Protein AF-A0A316P0V2-F1 (afdb_monomer_lite)

pLDDT: mean 83.01, std 21.62, range [21.92, 98.56]

Foldseek 3Di:
DDDDDPPDDPDDDPDDDDDDDDDDDDDDDDDDDDDDDDDDDDDDPLDQPLAADAQDDDAPPALVRVVVLLQVLQALSNQGGPDCPVVVVRLVRNCNSLCNLPPDDLVSLQVNLVVLCVVQVPPQLLVLLVLQLVLVVVQLVVLQVVLDPQKDWAWWFAQLLDCSNVSLDDFLEAGQQTATEIEHPDPDDFVSSQVSSLSSSNGRRRNRRYQCNDPRRPHHYGYPVRLLLLLVLLQVLVVVVPDDPVRLVCLLVLLQAPDQLQSNQVVLLVSLVRRDCPRAALVRLLVVLSNLCCVVLGDISDHDPVCNVVVVVSLVPGSSNSRRGNPSSNNSVNCVVVVVDDRWQLSVVSVVCRVCLVVDDSVVSSLLVSLSSNVSNPNRDDPVNVSNRDTPDDPCVSNVVVVVSSND

Radius of gyration: 24.15 Å; chains: 1; bounding box: 78×59×73 Å

Secondary structure (DSSP, 8-state):
--------SS--------------------------------S------S-PPPPPP----SHHHHHHHHHHTTSHHHH--S-TTT-THHHHHHHHHHGGGSS--HHHHHHHHHHHHHHH-TT-HHHHHHHHHHHHHHHHHHHHHHH-TTEEEEEEEE-TTSTTTTT-PPTT---TT-EEEEEE-SSS-HHHHHHHHHHHHHHHS-TTTS---STTTSPEEEEHHHHHHHHHHHHHHHHHS---HHHHHHHHHHHHH--SHHHHTHHHHHHHTT--TTTS-HHHHHHHHHHHHHHHHSEEEEE-HHHHHHHHHHHHT-HHHHH--SS-HHHHHHHHHTTSSPPPHHHHHHHHHHHHGGGS-HHHHHHHHHHHHHHTTT----TTTGGGT--SS-HHHHHHHHHHHHH-

Sequence (408 aa):
MKITSINNLYNNQIYSNKNQNPNKKYISNDKKDT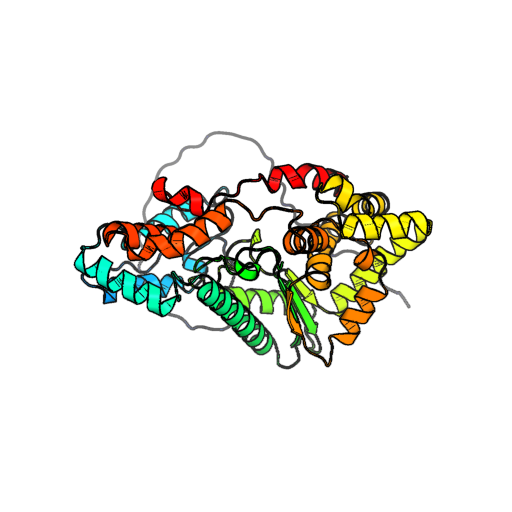FTKSQTITANKFTFTGITRRLPYKIIWSTDDLISQWKNLKYAPYYEALDDKKFYQNKLIRKENFSFLDNVTEKIKREFVEYFKKETSFPNLKKVSENIENEFVKQVKNSAEMVSPNVNIVSAGYDPTCSVGLKKAFPGSDLDKAYVVLQNNSCMNSFEVINKFKSNLWFNTDQRILSLNNEDTFPEVLTMDGITYTLKKLDKVFKTMLFSQDSKDYFKYLRMNELDPVKGGLFNTLLAKKLPFEDISKEYAKNFAYFIESVRDGKNLIKNTQYYWQLESAIANSPFAQYSNVTQMGAHDKLLSTGRKKIKTKLQRRTELLNEFDKFHVDEKYDLIKEIIKSVSKDNDNPKFNKYFQNDDDIKERYDRLNRLLLQ

Structure (mmCIF, N/CA/C/O backbone):
data_AF-A0A316P0V2-F1
#
_entry.id   AF-A0A316P0V2-F1
#
loop_
_atom_site.group_PDB
_atom_site.id
_atom_site.type_symbol
_atom_site.label_atom_id
_atom_site.label_alt_id
_atom_site.label_comp_id
_atom_site.label_asym_id
_atom_site.label_entity_id
_atom_site.label_seq_id
_atom_site.pdbx_PDB_ins_code
_atom_site.Cartn_x
_atom_site.Cartn_y
_atom_site.Cartn_z
_atom_site.occupancy
_atom_site.B_iso_or_equiv
_atom_site.auth_seq_id
_atom_site.auth_comp_id
_atom_site.auth_asym_id
_atom_site.auth_atom_id
_atom_site.pdbx_PDB_model_num
ATOM 1 N N . MET A 1 1 ? 51.519 4.091 -14.404 1.00 28.97 1 MET A N 1
ATOM 2 C CA . MET A 1 1 ? 50.370 4.477 -13.555 1.00 28.97 1 MET A CA 1
ATOM 3 C C . MET A 1 1 ? 49.306 3.404 -13.692 1.00 28.97 1 MET A C 1
ATOM 5 O O . MET A 1 1 ? 48.827 3.189 -14.796 1.00 28.97 1 MET A O 1
ATOM 9 N N . LYS A 1 2 ? 49.049 2.644 -12.622 1.00 21.92 2 LYS A N 1
ATOM 10 C CA . LYS A 1 2 ? 48.131 1.496 -12.624 1.00 21.92 2 LYS A CA 1
ATOM 11 C C . LYS A 1 2 ? 46.717 1.969 -12.284 1.00 21.92 2 LYS A C 1
ATOM 13 O O . LYS A 1 2 ? 46.517 2.593 -11.250 1.00 21.92 2 LYS A O 1
ATOM 18 N N . ILE A 1 3 ? 45.774 1.659 -13.170 1.00 24.28 3 ILE A N 1
ATOM 19 C CA . ILE A 1 3 ? 44.331 1.806 -12.974 1.00 24.28 3 ILE A CA 1
ATOM 20 C C . ILE A 1 3 ? 43.853 0.532 -12.276 1.00 24.28 3 ILE A C 1
ATOM 22 O O . ILE A 1 3 ? 43.979 -0.557 -12.835 1.00 24.28 3 ILE A O 1
ATOM 26 N N . THR A 1 4 ? 43.344 0.659 -11.052 1.00 25.64 4 THR A N 1
ATOM 27 C CA . THR A 1 4 ? 42.771 -0.458 -10.293 1.00 25.64 4 THR A CA 1
ATOM 28 C C . THR A 1 4 ? 41.258 -0.450 -10.481 1.00 25.64 4 THR A C 1
ATOM 30 O O . THR A 1 4 ? 40.570 0.484 -10.077 1.00 25.64 4 THR A O 1
ATOM 33 N N . SER A 1 5 ? 40.752 -1.491 -11.135 1.00 26.06 5 SER A N 1
ATOM 34 C CA . SER A 1 5 ? 39.338 -1.776 -11.365 1.00 26.06 5 SER A CA 1
ATOM 35 C C . SER A 1 5 ? 38.609 -2.122 -10.061 1.00 26.06 5 SER A C 1
ATOM 37 O O . SER A 1 5 ? 38.989 -3.071 -9.376 1.00 26.06 5 SER A O 1
ATOM 39 N N . ILE A 1 6 ? 37.531 -1.399 -9.751 1.00 27.92 6 ILE A N 1
ATOM 40 C CA . ILE A 1 6 ? 36.576 -1.737 -8.686 1.00 27.92 6 ILE A CA 1
ATOM 41 C C . ILE A 1 6 ? 35.508 -2.653 -9.295 1.00 27.92 6 ILE A C 1
ATOM 43 O O . ILE A 1 6 ? 34.490 -2.186 -9.786 1.00 27.92 6 ILE A O 1
ATOM 47 N N . ASN A 1 7 ? 35.769 -3.957 -9.285 1.00 27.81 7 ASN A N 1
ATOM 48 C CA . ASN A 1 7 ? 34.788 -5.016 -9.521 1.00 27.81 7 ASN A CA 1
ATOM 49 C C . ASN A 1 7 ? 35.066 -6.093 -8.470 1.00 27.81 7 ASN A C 1
ATOM 51 O O . ASN A 1 7 ? 36.077 -6.773 -8.602 1.00 27.81 7 ASN A O 1
ATOM 55 N N . ASN A 1 8 ? 34.247 -6.160 -7.406 1.00 27.72 8 ASN A N 1
ATOM 56 C CA . ASN A 1 8 ? 34.002 -7.331 -6.531 1.00 27.72 8 ASN A CA 1
ATOM 57 C C . ASN A 1 8 ? 33.353 -6.924 -5.190 1.00 27.72 8 ASN A C 1
ATOM 59 O O . ASN A 1 8 ? 33.967 -7.071 -4.139 1.00 27.72 8 ASN A O 1
ATOM 63 N N . LEU A 1 9 ? 32.106 -6.432 -5.193 1.00 26.11 9 LEU A N 1
ATOM 64 C CA . LEU A 1 9 ? 31.325 -6.290 -3.943 1.00 26.11 9 LEU A CA 1
ATOM 65 C C . LEU A 1 9 ? 29.853 -6.736 -4.035 1.00 26.11 9 LEU A C 1
ATOM 67 O O . LEU A 1 9 ? 29.104 -6.573 -3.079 1.00 26.11 9 LEU A O 1
ATOM 71 N N . TYR A 1 10 ? 29.446 -7.384 -5.126 1.00 25.98 10 TYR A N 1
ATOM 72 C CA . TYR A 1 10 ? 28.132 -8.025 -5.241 1.00 25.98 10 TYR A CA 1
ATOM 73 C C . TYR A 1 10 ? 28.310 -9.502 -5.575 1.00 25.98 10 TYR A C 1
ATOM 75 O O . TYR A 1 10 ? 28.104 -9.902 -6.710 1.00 25.98 10 TYR A O 1
ATOM 83 N N . ASN A 1 11 ? 28.796 -10.283 -4.611 1.00 26.83 11 ASN A N 1
ATOM 84 C CA . ASN A 1 11 ? 28.600 -11.733 -4.514 1.00 26.83 11 ASN A CA 1
ATOM 85 C C . ASN A 1 11 ? 29.317 -12.225 -3.256 1.00 26.83 11 ASN A C 1
ATOM 87 O O . ASN A 1 11 ? 30.541 -12.292 -3.247 1.00 26.83 11 ASN A O 1
ATOM 91 N N . ASN A 1 12 ? 28.543 -12.502 -2.202 1.00 24.92 12 ASN A N 1
ATOM 92 C CA . ASN A 1 12 ? 28.767 -13.518 -1.161 1.00 24.92 12 ASN A CA 1
ATOM 93 C C . ASN A 1 12 ? 28.127 -13.075 0.156 1.00 24.92 12 ASN A C 1
ATOM 95 O O . ASN A 1 12 ? 28.716 -12.297 0.895 1.00 24.92 12 ASN A O 1
ATOM 99 N N . GLN A 1 13 ? 26.948 -13.622 0.458 1.00 23.83 13 GLN A N 1
ATOM 100 C CA . GLN A 1 13 ? 26.609 -14.154 1.786 1.00 23.83 13 GLN A CA 1
ATOM 101 C C . GLN A 1 13 ? 25.288 -14.940 1.697 1.00 23.83 13 GLN A C 1
ATOM 103 O O . GLN A 1 13 ? 24.261 -14.577 2.260 1.00 23.83 13 GLN A O 1
ATOM 108 N N . ILE A 1 14 ? 25.327 -16.058 0.966 1.00 24.61 14 ILE A N 1
ATOM 109 C CA . ILE A 1 14 ? 24.432 -17.191 1.217 1.00 24.61 14 ILE A CA 1
ATOM 110 C C . ILE A 1 14 ? 25.248 -18.139 2.091 1.00 24.61 14 ILE A C 1
ATOM 112 O O . ILE A 1 14 ? 26.160 -18.803 1.601 1.00 24.61 14 ILE A O 1
ATOM 116 N N . TYR A 1 15 ? 24.967 -18.184 3.393 1.00 24.31 15 TYR A N 1
ATOM 117 C CA . TYR A 1 15 ? 25.513 -19.244 4.233 1.00 24.31 15 TYR A CA 1
ATOM 118 C C . TYR A 1 15 ? 24.795 -20.553 3.901 1.00 24.31 15 TYR A C 1
ATOM 120 O O . TYR A 1 15 ? 23.676 -20.809 4.342 1.00 24.31 15 TYR A O 1
ATOM 128 N N . SER A 1 16 ? 25.470 -21.393 3.119 1.00 22.72 16 SER A N 1
ATOM 129 C CA . SER A 1 16 ? 25.258 -22.832 3.115 1.00 22.72 16 SER A CA 1
ATOM 130 C C . SER A 1 16 ? 25.732 -23.407 4.449 1.00 22.72 16 SER A C 1
ATOM 132 O O . SER A 1 16 ? 26.894 -23.232 4.807 1.00 22.72 16 SER A O 1
ATOM 134 N N . ASN A 1 17 ? 24.883 -24.158 5.143 1.00 24.44 17 ASN A N 1
ATOM 135 C CA . ASN A 1 17 ? 25.353 -25.177 6.076 1.00 24.44 17 ASN A CA 1
ATOM 136 C C . ASN A 1 17 ? 24.562 -26.461 5.831 1.00 24.44 17 ASN A C 1
ATOM 138 O O . ASN A 1 17 ? 23.458 -26.653 6.333 1.00 24.44 17 ASN A O 1
ATOM 142 N N . LYS A 1 18 ? 25.149 -27.339 5.016 1.00 24.17 18 LYS A N 1
ATOM 143 C CA . LYS A 1 18 ? 24.919 -28.778 5.090 1.00 24.17 18 LYS A CA 1
ATOM 144 C C . LYS A 1 18 ? 26.114 -29.362 5.834 1.00 24.17 18 LYS A C 1
ATOM 146 O O . LYS A 1 18 ? 27.220 -29.299 5.314 1.00 24.17 18 LYS A O 1
ATOM 151 N N . ASN A 1 19 ? 25.875 -29.948 7.003 1.00 26.17 19 ASN A N 1
ATOM 152 C CA . ASN A 1 19 ? 26.519 -31.200 7.380 1.00 26.17 19 ASN A CA 1
ATOM 153 C C . ASN A 1 19 ? 25.650 -31.984 8.379 1.00 26.17 19 ASN A C 1
ATOM 155 O O . ASN A 1 19 ? 25.193 -31.472 9.395 1.00 26.17 19 ASN A O 1
ATOM 159 N N . GLN A 1 20 ? 25.408 -33.228 7.967 1.00 25.98 20 GLN A N 1
ATOM 160 C CA . GLN A 1 20 ? 25.059 -34.463 8.682 1.00 25.98 20 GLN A CA 1
ATOM 161 C C . GLN A 1 20 ? 25.665 -34.537 10.108 1.00 25.98 20 GLN A C 1
ATOM 163 O O . GLN A 1 20 ? 26.744 -34.000 10.310 1.00 25.98 20 GLN A O 1
ATOM 168 N N . ASN A 1 21 ? 25.172 -35.233 11.141 1.00 24.84 21 ASN A N 1
ATOM 169 C CA . ASN A 1 21 ? 24.021 -36.096 11.458 1.00 24.84 21 ASN A CA 1
ATOM 170 C C . ASN A 1 21 ? 24.125 -36.376 13.009 1.00 24.84 21 ASN A C 1
ATOM 172 O O . ASN A 1 21 ? 24.776 -35.595 13.699 1.00 24.84 21 ASN A O 1
ATOM 176 N N . PRO A 1 22 ? 23.543 -37.436 13.604 1.00 35.66 22 PRO A N 1
ATOM 177 C CA . PRO A 1 22 ? 22.461 -37.430 14.593 1.00 35.66 22 PRO A CA 1
ATOM 178 C C . PRO A 1 22 ? 22.887 -37.625 16.074 1.00 35.66 22 PRO A C 1
ATOM 180 O O . PRO A 1 22 ? 24.005 -38.021 16.381 1.00 35.66 22 PRO A O 1
ATOM 183 N N . ASN A 1 23 ? 21.923 -37.457 16.989 1.00 26.62 23 ASN A N 1
ATOM 184 C CA . ASN A 1 23 ? 21.932 -37.884 18.401 1.00 26.62 23 ASN A CA 1
ATOM 185 C C . ASN A 1 23 ? 22.996 -37.293 19.348 1.00 26.62 23 ASN A C 1
ATOM 187 O O . ASN A 1 23 ? 24.103 -37.811 19.465 1.00 26.62 23 ASN A O 1
ATOM 191 N N . LYS A 1 24 ? 22.565 -36.361 20.211 1.00 27.77 24 LYS A N 1
ATOM 192 C CA . LYS A 1 24 ? 22.952 -36.345 21.636 1.00 27.77 24 LYS A CA 1
ATOM 193 C C . LYS A 1 24 ? 21.954 -35.533 22.473 1.00 27.77 24 LYS A C 1
ATOM 195 O O . LYS A 1 24 ? 21.872 -34.316 22.363 1.00 27.77 24 LYS A O 1
ATOM 200 N N . LYS A 1 25 ? 21.197 -36.245 23.317 1.00 28.56 25 LYS A N 1
ATOM 201 C CA . LYS A 1 25 ? 20.543 -35.719 24.525 1.00 28.56 25 LYS A CA 1
ATOM 202 C C . LYS A 1 25 ? 21.621 -35.172 25.462 1.00 28.56 25 LYS A C 1
ATOM 204 O O . LYS A 1 25 ? 22.561 -35.915 25.697 1.00 28.56 25 LYS A O 1
ATOM 209 N N . TYR A 1 26 ? 21.423 -34.001 26.065 1.00 25.50 26 TYR A N 1
ATOM 210 C CA . TYR A 1 26 ? 21.816 -33.733 27.455 1.00 25.50 26 TYR A CA 1
ATOM 211 C C . TYR A 1 26 ? 20.902 -32.662 28.065 1.00 25.50 26 TYR A C 1
ATOM 213 O O . TYR A 1 26 ? 20.532 -31.687 27.417 1.00 25.50 26 TYR A O 1
ATOM 221 N N . ILE A 1 27 ? 20.501 -32.933 29.303 1.00 25.33 27 ILE A N 1
ATOM 222 C CA . ILE A 1 27 ? 19.579 -32.189 30.161 1.00 25.33 27 ILE A CA 1
ATOM 223 C C . ILE A 1 27 ? 20.386 -31.267 31.101 1.00 25.33 27 ILE A C 1
ATOM 225 O O . ILE A 1 27 ? 21.480 -31.641 31.509 1.00 25.33 27 ILE A O 1
ATOM 229 N N . SER A 1 28 ? 19.767 -30.118 31.421 1.00 25.89 28 SER A N 1
ATOM 230 C CA . SER A 1 28 ? 19.879 -29.211 32.590 1.00 25.89 28 SER A CA 1
ATOM 231 C C . SER A 1 28 ? 21.207 -28.527 32.973 1.00 25.89 28 SER A C 1
ATOM 233 O O . SER A 1 28 ? 22.231 -29.159 33.201 1.00 25.89 28 SER A O 1
ATOM 235 N N . ASN A 1 29 ? 21.142 -27.208 33.219 1.00 25.47 29 ASN A N 1
ATOM 236 C CA . ASN A 1 29 ? 21.063 -26.671 34.589 1.00 25.47 29 ASN A CA 1
ATOM 237 C C . ASN A 1 29 ? 20.857 -25.145 34.624 1.00 25.47 29 ASN A C 1
ATOM 239 O O . ASN A 1 29 ? 21.468 -24.391 33.869 1.00 25.47 29 ASN A O 1
ATOM 243 N N . ASP A 1 30 ? 20.001 -24.734 35.558 1.00 28.08 30 ASP A N 1
ATOM 244 C CA . ASP A 1 30 ? 19.712 -23.369 35.989 1.00 28.08 30 ASP A CA 1
ATOM 245 C C . ASP A 1 30 ? 20.955 -22.572 36.396 1.00 28.08 30 ASP A C 1
ATOM 247 O O . ASP A 1 30 ? 21.765 -23.067 37.179 1.00 28.08 30 ASP A O 1
ATOM 251 N N . LYS A 1 31 ? 20.994 -21.283 36.026 1.00 23.45 31 LYS A N 1
ATOM 252 C CA . LYS A 1 31 ? 21.380 -20.197 36.944 1.00 23.45 31 LYS A CA 1
ATOM 253 C C . LYS A 1 31 ? 20.585 -18.922 36.644 1.00 23.45 31 LYS A C 1
ATOM 255 O O . LYS A 1 31 ? 20.641 -18.372 35.548 1.00 23.45 31 LYS A O 1
ATOM 260 N N . LYS A 1 32 ? 19.848 -18.473 37.665 1.00 29.05 32 LYS A N 1
ATOM 261 C CA . LYS A 1 32 ? 19.336 -17.108 37.831 1.00 29.05 32 LYS A CA 1
ATOM 262 C C . LYS A 1 32 ? 20.510 -16.129 37.813 1.00 29.05 32 LYS A C 1
ATOM 264 O O . LYS A 1 32 ? 21.456 -16.373 38.547 1.00 29.05 32 LYS A O 1
ATOM 269 N N . ASP A 1 33 ? 20.372 -15.003 37.114 1.00 23.06 33 ASP A N 1
ATOM 270 C CA . ASP A 1 33 ? 20.963 -13.739 37.563 1.00 23.06 33 ASP A CA 1
ATOM 271 C C . ASP A 1 33 ? 20.170 -12.509 37.076 1.00 23.06 33 ASP A C 1
ATOM 273 O O . ASP A 1 33 ? 20.107 -12.170 35.899 1.00 23.06 33 ASP A O 1
ATOM 277 N N . THR A 1 34 ? 19.459 -11.952 38.058 1.00 24.20 34 THR A N 1
ATOM 278 C CA . THR A 1 34 ? 19.232 -10.541 38.415 1.00 24.20 34 THR A CA 1
ATOM 279 C C . THR A 1 34 ? 19.226 -9.424 37.349 1.00 24.20 34 THR A C 1
ATOM 281 O O . THR A 1 34 ? 20.202 -9.108 36.678 1.00 24.20 34 THR A O 1
ATOM 284 N N . PHE A 1 35 ? 18.102 -8.694 37.324 1.00 28.09 35 PHE A N 1
ATOM 285 C CA . PHE A 1 35 ? 17.982 -7.325 36.814 1.00 28.09 35 PHE A CA 1
ATOM 286 C C . PHE A 1 35 ? 18.974 -6.384 37.516 1.00 28.09 35 PHE A C 1
ATOM 288 O O . PHE A 1 35 ? 18.984 -6.334 38.743 1.00 28.09 35 PHE A O 1
ATOM 295 N N . THR A 1 36 ? 19.681 -5.526 36.769 1.00 22.80 36 THR A N 1
ATOM 296 C CA . THR A 1 36 ? 19.787 -4.088 37.094 1.00 22.80 36 THR A CA 1
ATOM 297 C C . THR A 1 36 ? 20.451 -3.243 35.998 1.00 22.80 36 THR A C 1
ATOM 299 O O . THR A 1 36 ? 21.431 -3.635 35.378 1.00 22.80 36 THR A O 1
ATOM 302 N N . LYS A 1 37 ? 19.930 -2.009 35.903 1.00 23.98 37 LYS A N 1
ATOM 303 C CA . LYS A 1 37 ? 20.510 -0.755 35.382 1.00 23.98 37 LYS A CA 1
ATOM 304 C C . LYS A 1 37 ? 20.438 -0.458 33.877 1.00 23.98 37 LYS A C 1
ATOM 306 O O . LYS A 1 37 ? 21.297 -0.797 33.074 1.00 23.98 37 LYS A O 1
ATOM 311 N N . SER A 1 38 ? 19.406 0.341 33.585 1.00 35.88 38 SER A N 1
ATOM 312 C CA . SER A 1 38 ? 19.386 1.470 32.648 1.00 35.88 38 SER A CA 1
ATOM 313 C C . SER A 1 38 ? 20.781 2.006 32.297 1.00 35.88 38 SER A C 1
ATOM 315 O O . SER A 1 38 ? 21.478 2.543 33.159 1.00 35.88 38 SER A O 1
ATOM 317 N N . GLN A 1 39 ? 21.141 1.905 31.018 1.00 25.91 39 GLN A N 1
ATOM 318 C CA . GLN A 1 39 ? 22.155 2.739 30.384 1.00 25.91 39 GLN A CA 1
ATOM 319 C C . GLN A 1 39 ? 21.625 3.213 29.029 1.00 25.91 39 GLN A C 1
ATOM 321 O O . GLN A 1 39 ? 21.491 2.450 28.075 1.00 25.91 39 GLN A O 1
ATOM 326 N N . THR A 1 40 ? 21.271 4.494 29.038 1.00 24.64 40 THR A N 1
ATOM 327 C CA . THR A 1 40 ? 21.562 5.493 28.010 1.00 24.64 40 THR A CA 1
ATOM 328 C C . THR A 1 40 ? 21.199 5.144 26.566 1.00 24.64 40 THR A C 1
ATOM 330 O O . THR A 1 40 ? 21.875 4.415 25.845 1.00 24.64 40 THR A O 1
ATOM 333 N N . ILE A 1 41 ? 20.113 5.784 26.144 1.00 36.28 41 ILE A N 1
ATOM 334 C CA . ILE A 1 41 ? 19.714 6.037 24.767 1.00 36.28 41 ILE A CA 1
ATOM 335 C C . ILE A 1 41 ? 20.854 6.797 24.072 1.00 36.28 41 ILE A C 1
ATOM 337 O O . ILE A 1 41 ? 21.037 7.990 24.292 1.00 36.28 41 ILE A O 1
ATOM 341 N N . THR A 1 42 ? 21.616 6.111 23.224 1.00 27.88 42 THR A N 1
ATOM 342 C CA . THR A 1 42 ? 22.542 6.733 22.267 1.00 27.88 42 THR A CA 1
ATOM 343 C C . THR A 1 42 ? 22.423 6.024 20.918 1.00 27.88 42 THR A C 1
ATOM 345 O O . THR A 1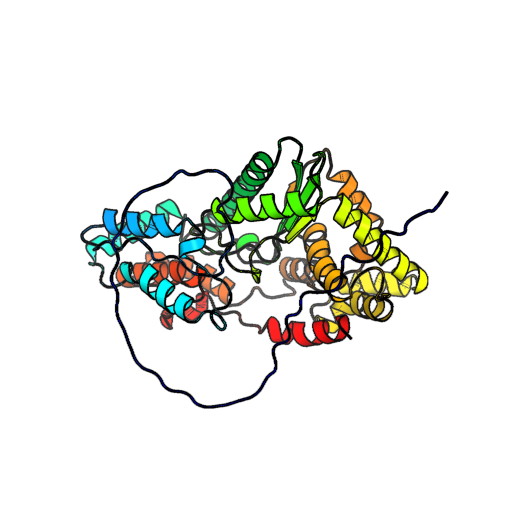 42 ? 22.951 4.937 20.712 1.00 27.88 42 THR A O 1
ATOM 348 N N . ALA A 1 43 ? 21.636 6.640 20.032 1.00 35.03 43 ALA A N 1
ATOM 349 C CA . ALA A 1 43 ? 21.778 6.757 18.573 1.00 35.03 43 ALA A CA 1
ATOM 350 C C . ALA A 1 43 ? 22.179 5.558 17.668 1.00 35.03 43 ALA A C 1
ATOM 352 O O . ALA A 1 43 ? 22.338 5.781 16.478 1.00 35.03 43 ALA A O 1
ATOM 353 N N . ASN A 1 44 ? 22.273 4.305 18.136 1.00 33.81 44 ASN A N 1
ATOM 354 C CA . ASN A 1 44 ? 22.683 3.151 17.304 1.00 33.81 44 ASN A CA 1
ATOM 355 C C . ASN A 1 44 ? 21.891 1.841 17.555 1.00 33.81 44 ASN A C 1
ATOM 357 O O . ASN A 1 44 ? 22.382 0.754 17.264 1.00 33.81 44 ASN A O 1
ATOM 361 N N . LYS A 1 45 ? 20.666 1.885 18.105 1.00 39.66 45 LYS A N 1
ATOM 362 C CA . LYS A 1 45 ? 19.945 0.675 18.579 1.00 39.66 45 LYS A CA 1
ATOM 363 C C . LYS A 1 45 ? 18.533 0.481 18.021 1.00 39.66 45 LYS A C 1
ATOM 365 O O . LYS A 1 45 ? 17.599 0.135 18.740 1.00 39.66 45 LYS A O 1
ATOM 370 N N . PHE A 1 46 ? 18.389 0.637 16.716 1.00 46.16 46 PHE A N 1
ATOM 371 C CA . PHE A 1 46 ? 17.173 0.249 16.010 1.00 46.16 46 PHE A CA 1
ATOM 372 C C . PHE A 1 46 ? 17.492 -0.784 14.929 1.00 46.16 46 PHE A C 1
ATOM 374 O O . PHE A 1 46 ? 17.297 -0.567 13.740 1.00 46.16 46 PHE A O 1
ATOM 381 N N . THR A 1 47 ? 18.022 -1.930 15.352 1.00 46.31 47 THR A N 1
ATOM 382 C CA . THR A 1 47 ? 18.134 -3.114 14.501 1.00 46.31 47 THR A CA 1
ATOM 383 C C . THR A 1 47 ? 16.779 -3.806 14.442 1.00 46.31 47 THR A C 1
ATOM 385 O O . THR A 1 47 ? 16.221 -4.208 15.464 1.00 46.31 47 THR A O 1
ATOM 388 N N . PHE A 1 48 ? 16.233 -3.940 13.239 1.00 51.81 48 PHE A N 1
ATOM 389 C CA . PHE A 1 48 ? 15.124 -4.841 12.966 1.00 51.81 48 PHE A CA 1
ATOM 390 C C . PHE A 1 48 ? 15.551 -6.271 13.323 1.00 51.81 48 PHE A C 1
ATOM 392 O O . PHE A 1 48 ? 16.416 -6.849 12.671 1.00 51.81 48 PHE A O 1
ATOM 399 N N . THR A 1 49 ? 15.010 -6.820 14.411 1.00 55.84 49 THR A N 1
ATOM 400 C CA . THR A 1 49 ? 15.403 -8.148 14.913 1.00 55.84 49 THR A CA 1
ATOM 401 C C . THR A 1 49 ? 14.556 -9.276 14.337 1.00 55.84 49 THR A C 1
ATOM 403 O O . THR A 1 49 ? 14.904 -10.437 14.521 1.00 55.84 49 THR A O 1
ATOM 406 N N . GLY A 1 50 ? 13.428 -8.957 13.692 1.00 59.97 50 GLY A N 1
ATOM 407 C CA . GLY A 1 50 ? 12.439 -9.956 13.288 1.00 59.97 50 GLY A CA 1
ATOM 408 C C . GLY A 1 50 ? 11.824 -10.721 14.469 1.00 59.97 50 GLY A C 1
ATOM 409 O O . GLY A 1 50 ? 11.335 -11.828 14.269 1.00 59.97 50 GLY A O 1
ATOM 410 N N . ILE A 1 51 ? 11.856 -10.159 15.689 1.00 70.06 51 ILE A N 1
ATOM 411 C CA . ILE A 1 51 ? 11.280 -10.751 16.912 1.00 70.06 51 ILE A CA 1
ATOM 412 C C . ILE A 1 51 ? 10.252 -9.790 17.516 1.00 70.06 51 ILE A C 1
ATOM 414 O O . ILE A 1 51 ? 10.583 -8.632 17.790 1.00 70.06 51 ILE A O 1
ATOM 418 N N . THR A 1 52 ? 9.033 -10.279 17.772 1.00 78.75 52 THR A N 1
ATOM 419 C CA . THR A 1 52 ? 7.954 -9.468 18.359 1.00 78.75 52 THR A CA 1
ATOM 420 C C . THR A 1 52 ? 8.279 -9.183 19.818 1.00 78.75 52 THR A C 1
ATOM 422 O O . THR A 1 52 ? 8.735 -10.058 20.558 1.00 78.75 52 THR A O 1
ATOM 425 N N . ARG A 1 53 ? 8.026 -7.954 20.265 1.00 85.44 53 ARG A N 1
ATOM 426 C CA . ARG A 1 53 ? 8.156 -7.574 21.672 1.00 85.44 53 ARG A CA 1
ATOM 427 C C . ARG A 1 53 ? 6.840 -7.818 22.397 1.00 85.44 53 ARG A C 1
ATOM 429 O O . ARG A 1 53 ? 5.771 -7.507 21.878 1.00 85.44 53 ARG A O 1
ATOM 436 N N . ARG A 1 54 ? 6.926 -8.331 23.623 1.00 88.38 54 ARG A N 1
ATOM 437 C CA . ARG A 1 54 ? 5.767 -8.417 24.515 1.00 88.38 54 ARG A CA 1
ATOM 438 C C . ARG A 1 54 ? 5.347 -7.024 24.961 1.00 88.38 54 ARG A C 1
ATOM 440 O O . ARG A 1 54 ? 6.198 -6.202 25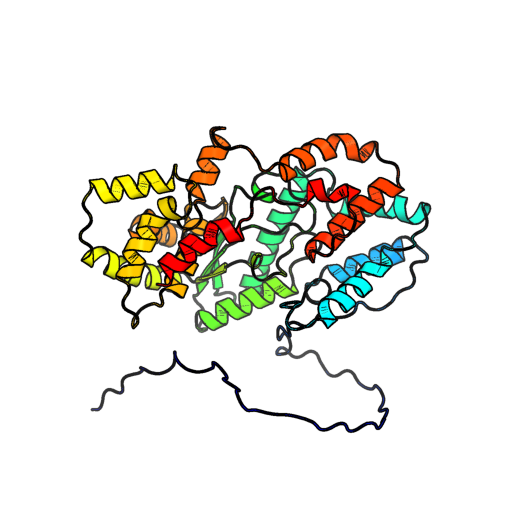.313 1.00 88.38 54 ARG A O 1
ATOM 447 N N . LEU A 1 55 ? 4.045 -6.779 24.959 1.00 88.62 55 LEU A N 1
ATOM 448 C CA . LEU A 1 55 ? 3.467 -5.627 25.625 1.00 88.62 55 LEU A CA 1
ATOM 449 C C . LEU A 1 55 ? 3.712 -5.724 27.138 1.00 88.62 55 LEU A C 1
ATOM 451 O O . LEU A 1 55 ? 3.700 -6.825 27.696 1.00 88.62 55 LEU A O 1
ATOM 455 N N . PRO A 1 56 ? 3.913 -4.591 27.830 1.00 85.88 56 PRO A N 1
ATOM 456 C CA . PRO A 1 56 ? 3.868 -4.573 29.283 1.00 85.88 56 PRO A CA 1
ATOM 457 C C . PRO A 1 56 ? 2.508 -5.093 29.755 1.00 85.88 56 PRO A C 1
ATOM 459 O O . PRO A 1 56 ? 1.473 -4.549 29.368 1.00 85.88 56 PRO A O 1
ATOM 462 N N . TYR A 1 57 ? 2.502 -6.140 30.580 1.00 80.12 57 TYR A N 1
ATOM 463 C CA . TYR A 1 57 ? 1.264 -6.712 31.102 1.00 80.12 57 TYR A CA 1
ATOM 464 C C . TYR A 1 57 ? 0.488 -5.683 31.935 1.00 80.12 57 TYR A C 1
ATOM 466 O O . TYR A 1 57 ? 1.063 -4.989 32.776 1.00 80.12 57 TYR A O 1
ATOM 474 N N . LYS A 1 58 ? -0.830 -5.613 31.728 1.00 83.56 58 LYS A N 1
ATOM 475 C CA . LYS A 1 58 ? -1.755 -4.826 32.549 1.00 83.56 58 LYS A CA 1
ATOM 476 C C . LYS A 1 58 ? -3.087 -5.553 32.626 1.00 83.56 58 LYS A C 1
ATOM 478 O O . LYS A 1 58 ? -3.625 -5.960 31.600 1.00 83.56 58 LYS A O 1
ATOM 483 N N . ILE A 1 59 ? -3.614 -5.683 33.836 1.00 85.69 59 ILE A N 1
ATOM 484 C CA . ILE A 1 59 ? -4.971 -6.186 34.048 1.00 85.69 59 ILE A CA 1
ATOM 485 C C . ILE A 1 59 ? -5.960 -5.092 33.634 1.00 85.69 59 ILE A C 1
ATOM 487 O O . ILE A 1 59 ? -5.752 -3.922 33.957 1.00 85.69 59 ILE A O 1
ATOM 491 N N . ILE A 1 60 ? -7.021 -5.466 32.918 1.00 92.19 60 ILE A N 1
ATOM 492 C CA . ILE A 1 60 ? -8.039 -4.531 32.433 1.00 92.19 60 ILE A CA 1
ATOM 493 C C . ILE A 1 60 ? -9.178 -4.440 33.452 1.00 92.19 60 ILE A C 1
ATOM 495 O O . ILE A 1 60 ? -10.066 -5.288 33.471 1.00 92.19 60 ILE A O 1
ATOM 499 N N . TRP A 1 61 ? -9.155 -3.406 34.296 1.00 91.19 61 TRP A N 1
ATOM 500 C CA . TRP A 1 61 ? -10.234 -3.122 35.255 1.00 91.19 61 TRP A CA 1
ATOM 501 C C . TRP A 1 61 ? -11.153 -1.988 34.796 1.00 91.19 61 TRP A C 1
ATOM 503 O O . TRP A 1 61 ? -12.277 -1.857 35.278 1.00 91.19 61 TRP A O 1
ATOM 513 N N . SER A 1 62 ? -10.678 -1.169 33.860 1.00 94.69 62 SER A N 1
ATOM 514 C CA . SER A 1 62 ? -11.360 0.023 33.369 1.00 94.69 62 SER A CA 1
ATOM 515 C C . SER A 1 62 ? -11.169 0.214 31.864 1.00 94.69 62 SER A C 1
ATOM 517 O O . SER A 1 62 ? -10.295 -0.389 31.234 1.00 94.69 62 SER A O 1
ATOM 519 N N . THR A 1 63 ? -11.965 1.108 31.282 1.00 95.38 63 THR A N 1
ATOM 520 C CA . THR A 1 63 ? -11.801 1.539 29.888 1.00 95.38 63 THR A CA 1
ATOM 521 C C . THR A 1 63 ? -10.460 2.229 29.659 1.00 95.38 63 THR A C 1
ATOM 523 O O . THR A 1 63 ? -9.825 1.987 28.635 1.00 95.38 63 THR A O 1
ATOM 526 N N . ASP A 1 64 ? -9.966 3.007 30.622 1.00 95.44 64 ASP A N 1
ATOM 527 C CA . ASP A 1 64 ? -8.655 3.653 30.518 1.00 95.44 64 ASP A CA 1
ATOM 528 C C . ASP A 1 64 ? -7.510 2.634 30.468 1.00 95.44 64 ASP A C 1
ATOM 530 O O . ASP A 1 64 ? -6.527 2.838 29.750 1.00 95.44 64 ASP A O 1
ATOM 534 N N . ASP A 1 65 ? -7.641 1.499 31.162 1.00 94.69 65 ASP A N 1
ATOM 535 C CA . ASP A 1 65 ? -6.675 0.402 31.065 1.00 94.69 65 ASP A CA 1
ATOM 536 C C . ASP A 1 65 ? -6.648 -0.210 29.670 1.00 94.69 65 ASP A C 1
ATOM 538 O O . ASP A 1 65 ? -5.566 -0.394 29.103 1.00 94.69 65 ASP A O 1
ATOM 542 N N . LEU A 1 66 ? -7.830 -0.464 29.105 1.00 95.12 66 LEU A N 1
ATOM 543 C CA . LEU A 1 66 ? -7.992 -1.017 27.764 1.00 95.12 66 LEU A CA 1
ATOM 544 C C . LEU A 1 66 ? -7.428 -0.068 26.696 1.00 95.12 66 LEU A C 1
ATOM 546 O O . LEU A 1 66 ? -6.656 -0.483 25.829 1.00 95.12 66 LEU A O 1
ATOM 550 N N . ILE A 1 67 ? -7.750 1.225 26.795 1.00 95.19 67 ILE A N 1
ATOM 551 C CA . ILE A 1 67 ? -7.228 2.278 25.914 1.00 95.19 67 ILE A CA 1
ATOM 552 C C . ILE A 1 67 ? -5.707 2.381 26.038 1.00 95.19 67 ILE A C 1
ATOM 554 O O . ILE A 1 67 ? -5.004 2.465 25.031 1.00 95.19 67 ILE A O 1
ATOM 558 N N . SER A 1 68 ? -5.188 2.379 27.266 1.00 92.44 68 SER A N 1
ATOM 559 C CA . SER A 1 68 ? -3.753 2.450 27.536 1.00 92.44 68 SER A CA 1
ATOM 560 C C . SER A 1 68 ? -3.006 1.265 26.927 1.00 92.44 68 SER A C 1
ATOM 562 O O . SER A 1 68 ? -1.935 1.474 26.359 1.00 92.44 68 SER A O 1
ATOM 564 N N . GLN A 1 69 ? -3.564 0.054 27.004 1.00 92.00 69 GLN A N 1
ATOM 565 C CA . GLN A 1 69 ? -2.980 -1.121 26.360 1.00 92.00 69 GLN A CA 1
ATOM 566 C C . GLN A 1 69 ? -3.015 -1.018 24.838 1.00 92.00 69 GLN A C 1
ATOM 568 O O . GLN A 1 69 ? -1.984 -1.186 24.187 1.00 92.00 69 GLN A O 1
ATOM 573 N N . TRP A 1 70 ? -4.155 -0.633 24.263 1.00 93.25 70 TRP A N 1
ATOM 574 C CA . TRP A 1 70 ? -4.272 -0.464 22.816 1.00 93.25 70 TRP A CA 1
ATOM 575 C C . TRP A 1 70 ? -3.328 0.616 22.261 1.00 93.25 70 TRP A C 1
ATOM 577 O O . TRP A 1 70 ? -2.773 0.449 21.179 1.00 93.25 70 TRP A O 1
ATOM 587 N N . LYS A 1 71 ? -3.063 1.700 23.002 1.00 92.19 71 LYS A N 1
ATOM 588 C CA . LYS A 1 71 ? -2.108 2.749 22.594 1.00 92.19 71 LYS A CA 1
ATOM 589 C C . LYS A 1 71 ? -0.674 2.246 22.428 1.00 92.19 71 LYS A C 1
ATOM 591 O O . LYS A 1 71 ? 0.041 2.774 21.579 1.00 92.19 71 LYS A O 1
ATOM 596 N N . ASN A 1 72 ? -0.252 1.223 23.173 1.00 89.38 72 ASN A N 1
ATOM 597 C CA . ASN A 1 72 ? 1.085 0.646 23.001 1.00 89.38 72 ASN A CA 1
ATOM 598 C C . ASN A 1 72 ? 1.265 0.021 21.614 1.00 89.38 72 ASN A C 1
ATOM 600 O O . ASN A 1 72 ? 2.360 0.067 21.058 1.00 89.38 72 ASN A O 1
ATOM 604 N N . LEU A 1 73 ? 0.181 -0.489 21.021 1.00 88.94 73 LEU A N 1
ATOM 605 C CA . LEU A 1 73 ? 0.198 -1.064 19.680 1.00 88.94 73 LEU A CA 1
ATOM 606 C C . LEU A 1 73 ? 0.489 -0.025 18.588 1.00 88.94 73 LEU A C 1
ATOM 608 O O . LEU A 1 73 ? 0.722 -0.399 17.454 1.00 88.94 73 LEU A O 1
ATOM 612 N N . LYS A 1 74 ? 0.579 1.276 18.892 1.00 88.94 74 LYS A N 1
ATOM 613 C CA . LYS A 1 74 ? 1.063 2.281 17.933 1.00 88.94 74 LYS A CA 1
ATOM 614 C C . LYS A 1 74 ? 2.378 1.878 17.243 1.00 88.94 74 LYS A C 1
ATOM 616 O O . LYS A 1 74 ? 2.580 2.227 16.085 1.00 88.94 74 LYS A O 1
ATOM 621 N N . TYR A 1 75 ? 3.266 1.171 17.941 1.00 83.00 75 TYR A N 1
ATOM 622 C CA . TYR A 1 75 ? 4.606 0.862 17.449 1.00 83.00 75 TYR A CA 1
ATOM 623 C C . TYR A 1 75 ? 4.699 -0.533 16.818 1.00 83.00 75 TYR A C 1
ATOM 625 O O . TYR A 1 75 ? 4.304 -1.534 17.420 1.00 83.00 75 TYR A O 1
ATOM 633 N N . ALA A 1 76 ? 5.341 -0.608 15.650 1.00 80.19 76 ALA A N 1
ATOM 634 C CA . ALA A 1 76 ? 5.534 -1.840 14.883 1.00 80.19 76 ALA A CA 1
ATOM 635 C C . ALA A 1 76 ? 6.139 -3.034 15.655 1.00 80.19 76 ALA A C 1
ATOM 637 O O . ALA A 1 76 ? 5.660 -4.150 15.451 1.00 80.19 76 ALA A O 1
ATOM 638 N N . PRO A 1 77 ? 7.090 -2.861 16.604 1.00 78.88 77 PRO A N 1
ATOM 639 C CA . PRO A 1 77 ? 7.645 -3.985 17.365 1.00 78.88 77 PRO A CA 1
ATOM 640 C C . PRO A 1 77 ? 6.631 -4.802 18.181 1.00 78.88 77 PRO A C 1
ATOM 642 O O . PRO A 1 77 ? 6.965 -5.913 18.594 1.00 78.88 77 PRO A O 1
ATOM 645 N N . TYR A 1 78 ? 5.438 -4.264 18.459 1.00 81.69 78 TYR A N 1
ATOM 646 C CA . TYR A 1 78 ? 4.382 -4.969 19.194 1.00 81.69 78 TYR A CA 1
ATOM 647 C C . TYR A 1 78 ? 3.368 -5.672 18.282 1.00 81.69 78 TYR A C 1
ATOM 649 O O . TYR A 1 78 ? 2.695 -6.593 18.745 1.00 81.69 78 TYR A O 1
ATOM 657 N N . TYR A 1 79 ? 3.283 -5.264 17.009 1.00 74.75 79 TYR A N 1
ATOM 658 C CA . TYR A 1 79 ? 2.404 -5.868 16.005 1.00 74.75 79 TYR A CA 1
ATOM 659 C C . TYR A 1 79 ? 3.081 -6.973 15.205 1.00 74.75 79 TYR A C 1
ATOM 661 O O . TYR A 1 79 ? 2.434 -7.974 14.920 1.00 74.75 79 TYR A O 1
ATOM 669 N N . GLU A 1 80 ? 4.344 -6.817 14.804 1.00 65.81 80 GLU A N 1
ATOM 670 C CA . GLU A 1 80 ? 4.953 -7.769 13.875 1.00 65.81 80 GLU A CA 1
ATOM 671 C C . GLU A 1 80 ? 6.442 -7.980 14.059 1.00 65.81 80 GLU A C 1
ATOM 673 O O . GLU A 1 80 ? 7.189 -7.200 14.652 1.00 65.81 80 GLU A O 1
ATOM 678 N N . ALA A 1 81 ? 6.821 -9.136 13.544 1.00 54.41 81 ALA A N 1
ATOM 679 C CA . ALA A 1 81 ? 8.133 -9.688 13.449 1.00 54.41 81 ALA A CA 1
ATOM 680 C C . ALA A 1 81 ? 8.162 -10.580 12.206 1.00 54.41 81 ALA A C 1
ATOM 682 O O . ALA A 1 81 ? 7.155 -11.204 11.879 1.00 54.41 81 ALA A O 1
ATOM 683 N N . LEU A 1 82 ? 9.297 -10.603 11.510 1.00 52.03 82 LEU A N 1
ATOM 684 C CA . LEU A 1 82 ? 9.481 -11.408 10.306 1.00 52.03 82 LEU A CA 1
ATOM 685 C C . LEU A 1 82 ? 9.017 -12.853 10.489 1.00 52.03 82 LEU A C 1
ATOM 687 O O . LEU A 1 82 ? 9.271 -13.460 11.530 1.00 52.03 82 LEU A O 1
ATOM 691 N N . ASP A 1 83 ? 8.457 -13.390 9.406 1.00 54.03 83 ASP A N 1
ATOM 692 C CA . ASP A 1 83 ? 8.375 -14.813 9.082 1.00 54.03 83 ASP A CA 1
ATOM 693 C C . ASP A 1 83 ? 8.069 -15.733 10.279 1.00 54.03 83 ASP A C 1
ATOM 695 O O . ASP A 1 83 ? 8.958 -16.366 10.859 1.00 54.03 83 ASP A O 1
ATOM 699 N N . ASP A 1 84 ? 6.780 -15.867 10.608 1.00 55.47 84 ASP A N 1
ATOM 700 C CA . ASP A 1 84 ? 6.277 -16.816 11.614 1.00 55.47 84 ASP A CA 1
ATOM 701 C C . ASP A 1 84 ? 6.786 -18.250 11.413 1.00 55.47 84 ASP A C 1
ATOM 703 O O . ASP A 1 84 ? 6.843 -19.021 12.373 1.00 55.47 84 ASP A O 1
ATOM 707 N N . LYS A 1 85 ? 7.167 -18.632 10.184 1.00 61.94 85 LYS A N 1
ATOM 708 C CA . LYS A 1 85 ? 7.713 -19.967 9.912 1.00 61.94 85 LYS A CA 1
ATOM 709 C C . LYS A 1 85 ? 9.126 -20.118 10.457 1.00 61.94 85 LYS A C 1
ATOM 711 O O . LYS A 1 85 ? 9.497 -21.210 10.879 1.00 61.94 85 LYS A O 1
ATOM 716 N N . LYS A 1 86 ? 9.907 -19.038 10.462 1.00 65.25 86 LYS A N 1
ATOM 717 C CA . LYS A 1 86 ? 11.267 -19.006 11.008 1.00 65.25 86 LYS A CA 1
ATOM 718 C C . LYS A 1 86 ? 11.275 -18.733 12.510 1.00 65.25 86 LYS A C 1
ATOM 720 O O . LYS A 1 86 ? 12.112 -19.280 13.225 1.00 65.25 86 LYS A O 1
ATOM 725 N N . PHE A 1 87 ? 10.335 -17.927 12.996 1.00 69.12 87 PHE A N 1
ATOM 726 C CA . PHE A 1 87 ? 10.262 -17.497 14.391 1.00 69.12 87 PHE A CA 1
ATOM 727 C C . PHE A 1 87 ? 8.880 -17.781 14.986 1.00 69.12 87 PHE A C 1
ATOM 729 O O . PHE A 1 87 ? 8.113 -16.872 15.293 1.00 69.12 87 PHE A O 1
ATOM 736 N N . TYR A 1 88 ? 8.582 -19.062 15.214 1.00 73.06 88 TYR A N 1
ATOM 737 C CA . TYR A 1 88 ? 7.272 -19.538 15.691 1.00 73.06 88 TYR A CA 1
ATOM 738 C C . TYR A 1 88 ? 6.764 -18.835 16.967 1.00 73.06 88 TYR A C 1
ATOM 740 O O . TYR A 1 88 ? 5.564 -18.664 17.177 1.00 73.06 88 TYR A O 1
ATOM 748 N N . GLN A 1 89 ? 7.686 -18.376 17.817 1.00 77.94 89 GLN A N 1
ATOM 749 C CA . GLN A 1 89 ? 7.390 -17.604 19.026 1.00 77.94 89 GLN A CA 1
ATOM 750 C C . GLN A 1 89 ? 6.691 -16.260 18.761 1.00 77.94 89 GLN A C 1
ATOM 752 O O . GLN A 1 89 ? 5.991 -15.769 19.642 1.00 77.94 89 GLN A O 1
ATOM 757 N N . ASN A 1 90 ? 6.845 -15.673 17.570 1.00 79.62 90 ASN A N 1
ATOM 758 C CA . ASN A 1 90 ? 6.240 -14.389 17.221 1.00 79.62 90 ASN A CA 1
ATOM 759 C C . ASN A 1 90 ? 4.714 -14.474 17.269 1.00 79.62 90 ASN A C 1
ATOM 761 O O . ASN A 1 90 ? 4.081 -13.648 17.923 1.00 79.62 90 ASN A O 1
ATOM 765 N N . LYS A 1 91 ? 4.128 -15.526 16.688 1.00 80.31 91 LYS A N 1
ATOM 766 C CA . LYS A 1 91 ? 2.678 -15.749 16.729 1.00 80.31 91 LYS A CA 1
ATOM 767 C C . LYS A 1 91 ? 2.144 -15.890 18.155 1.00 80.31 91 LYS A C 1
ATOM 769 O O . LYS A 1 91 ? 1.102 -15.328 18.484 1.00 80.31 91 LYS A O 1
ATOM 774 N N . LEU A 1 92 ? 2.869 -16.603 19.020 1.00 84.06 92 LEU A N 1
ATOM 775 C CA . LEU A 1 92 ? 2.497 -16.743 20.432 1.00 84.06 92 LEU A CA 1
ATOM 776 C C . LEU A 1 92 ? 2.540 -15.391 21.156 1.00 84.06 92 LEU A C 1
ATOM 778 O O . LEU A 1 92 ? 1.565 -15.016 21.799 1.00 84.06 92 LEU A O 1
ATOM 782 N N . ILE A 1 93 ? 3.624 -14.628 20.984 1.00 86.75 93 ILE A N 1
ATOM 783 C CA . ILE A 1 93 ? 3.783 -13.295 21.583 1.00 86.75 93 ILE A CA 1
ATOM 784 C C . ILE A 1 93 ? 2.702 -12.329 21.092 1.00 86.75 93 ILE A C 1
ATOM 786 O O . ILE A 1 93 ? 2.159 -11.571 21.887 1.00 86.75 93 ILE A O 1
ATOM 790 N N . ARG A 1 94 ? 2.353 -12.345 19.802 1.00 84.31 94 ARG A N 1
ATOM 791 C CA . ARG A 1 94 ? 1.272 -11.503 19.270 1.00 84.31 94 ARG A CA 1
ATOM 792 C C . ARG A 1 94 ? -0.082 -11.879 19.849 1.00 84.31 94 ARG A C 1
ATOM 794 O O . ARG A 1 94 ? -0.830 -11.002 20.270 1.00 84.31 94 ARG A O 1
ATOM 801 N N . LYS A 1 95 ? -0.383 -13.176 19.940 1.00 85.50 95 LYS A N 1
ATOM 802 C CA . LYS A 1 95 ? -1.614 -13.645 20.582 1.00 85.50 95 LYS A CA 1
ATOM 803 C C . LYS A 1 95 ? -1.686 -13.195 22.045 1.00 85.50 95 LYS A C 1
ATOM 805 O O . LYS A 1 95 ? -2.731 -12.709 22.469 1.00 85.50 95 LYS A O 1
ATOM 810 N N . GLU A 1 96 ? -0.578 -13.280 22.785 1.00 88.12 96 GLU A N 1
ATOM 811 C CA . GLU A 1 96 ? -0.452 -12.708 24.134 1.00 88.12 96 GLU A CA 1
ATOM 812 C C . GLU A 1 96 ? -0.693 -11.187 24.116 1.00 88.12 96 GLU A C 1
ATOM 814 O O . GLU A 1 96 ? -1.504 -10.687 24.895 1.00 88.12 96 GLU A O 1
ATOM 819 N N . ASN A 1 97 ? -0.074 -10.454 23.185 1.00 89.88 97 ASN A N 1
ATOM 820 C CA . ASN A 1 97 ? -0.233 -9.005 23.041 1.00 89.88 97 ASN A CA 1
ATOM 821 C C . ASN A 1 97 ? -1.672 -8.582 22.732 1.00 89.88 97 ASN A C 1
ATOM 823 O O . ASN A 1 97 ? -2.041 -7.476 23.093 1.00 89.88 97 ASN A O 1
ATOM 827 N N . PHE A 1 98 ? -2.493 -9.411 22.087 1.00 90.19 98 PHE A N 1
ATOM 828 C CA . PHE A 1 98 ? -3.901 -9.087 21.826 1.00 90.19 98 PHE A CA 1
ATOM 829 C C . PHE A 1 98 ? -4.868 -9.633 22.879 1.00 90.19 98 PHE A C 1
ATOM 831 O O . PHE A 1 98 ? -6.052 -9.299 22.839 1.00 90.19 98 PHE A O 1
ATOM 838 N N . SER A 1 99 ? -4.389 -10.443 23.826 1.00 89.88 99 SER A N 1
ATOM 839 C CA . SER A 1 99 ? -5.241 -11.098 24.827 1.00 89.88 99 SER A CA 1
ATOM 840 C C . SER A 1 99 ? -5.936 -10.125 25.782 1.00 89.88 99 SER A C 1
ATOM 842 O O . SER A 1 99 ? -6.968 -10.457 26.351 1.00 89.88 99 SER A O 1
ATOM 844 N N . PHE A 1 100 ? -5.446 -8.886 25.916 1.00 91.44 100 PHE A N 1
ATOM 845 C CA . PHE A 1 100 ? -6.121 -7.847 26.706 1.00 91.44 100 PHE A CA 1
ATOM 846 C C . PHE A 1 100 ? -7.480 -7.417 26.114 1.00 91.44 100 PHE A C 1
ATOM 848 O O . PHE A 1 100 ? -8.261 -6.750 26.789 1.00 91.44 100 PHE A O 1
ATOM 855 N N . LEU A 1 101 ? -7.758 -7.781 24.855 1.00 92.81 101 LEU A N 1
ATOM 856 C CA . LEU A 1 101 ? -9.064 -7.621 24.204 1.00 92.81 101 LEU A CA 1
ATOM 857 C C . LEU A 1 101 ? -10.033 -8.770 24.551 1.00 92.81 101 LEU A C 1
ATOM 859 O O . LEU A 1 101 ? -11.185 -8.778 24.111 1.00 92.81 101 LEU A O 1
ATOM 863 N N . ASP A 1 102 ? -9.567 -9.785 25.278 1.00 89.19 102 ASP A N 1
ATOM 864 C CA . ASP A 1 102 ? -10.374 -10.902 25.753 1.00 89.19 102 ASP A CA 1
ATOM 865 C C . ASP A 1 102 ? -10.888 -10.604 27.178 1.00 89.19 102 ASP A C 1
ATOM 867 O O . ASP A 1 102 ? -10.217 -9.952 27.973 1.00 89.19 102 ASP A O 1
ATOM 871 N N . ASN A 1 103 ? -12.086 -11.094 27.521 1.00 80.75 103 ASN A N 1
ATOM 872 C CA . ASN A 1 103 ? -12.673 -11.019 28.874 1.00 80.75 103 ASN A CA 1
ATOM 873 C C . ASN A 1 103 ? -12.915 -9.603 29.433 1.00 80.75 103 ASN A C 1
ATOM 875 O O . ASN A 1 103 ? -12.708 -9.328 30.613 1.00 80.75 103 ASN A O 1
ATOM 879 N N . VAL A 1 104 ? -13.418 -8.713 28.582 1.00 92.25 104 VAL A N 1
ATOM 880 C CA . VAL A 1 104 ? -13.808 -7.345 28.943 1.00 92.25 104 VAL A CA 1
ATOM 881 C C . VAL A 1 104 ? -15.296 -7.287 29.325 1.00 92.25 104 VAL A C 1
ATOM 883 O O . VAL A 1 104 ? -16.125 -7.936 28.687 1.00 92.25 104 VAL A O 1
ATOM 886 N N . THR A 1 105 ? -15.660 -6.507 30.349 1.00 93.12 105 THR A N 1
ATOM 887 C CA . THR A 1 105 ? -17.069 -6.329 30.762 1.00 93.12 105 THR A CA 1
ATOM 888 C C . THR A 1 105 ? -17.868 -5.532 29.729 1.00 93.12 105 THR A C 1
ATOM 890 O O . THR A 1 105 ? -17.310 -4.714 28.997 1.00 93.12 105 THR A O 1
ATOM 893 N N . GLU A 1 106 ? -19.192 -5.709 29.682 1.00 93.81 106 GLU A N 1
ATOM 894 C CA . GLU A 1 106 ? -20.048 -5.011 28.707 1.00 93.81 106 GLU A CA 1
ATOM 895 C C . GLU A 1 106 ? -19.916 -3.477 28.785 1.00 93.81 106 GLU A C 1
ATOM 897 O O . GLU A 1 106 ? -19.853 -2.799 27.756 1.00 93.81 106 GLU A O 1
ATOM 902 N N . LYS A 1 107 ? -19.795 -2.924 30.002 1.00 94.88 107 LYS A N 1
ATOM 903 C CA . LYS A 1 107 ? -19.565 -1.487 30.215 1.00 94.88 107 LYS A CA 1
ATOM 904 C C . LYS A 1 107 ? -18.290 -1.015 29.510 1.00 94.88 107 LYS A C 1
ATOM 906 O O . LYS A 1 107 ? -18.339 -0.058 28.740 1.00 94.88 107 LYS A O 1
ATOM 911 N N . ILE A 1 108 ? -17.173 -1.711 29.728 1.00 96.75 108 ILE A N 1
ATOM 912 C CA . ILE A 1 108 ? -15.884 -1.357 29.121 1.00 96.75 108 ILE A CA 1
ATOM 913 C C . ILE A 1 108 ? -15.941 -1.527 27.595 1.00 96.75 108 ILE A C 1
ATOM 915 O O . ILE A 1 108 ? -15.434 -0.674 26.867 1.00 96.75 108 ILE A O 1
ATOM 919 N N . LYS A 1 109 ? -16.609 -2.576 27.085 1.00 97.38 109 LYS A N 1
ATOM 920 C CA . LYS A 1 109 ? -16.814 -2.763 25.637 1.00 97.38 109 LYS A CA 1
ATOM 921 C C . LYS A 1 109 ? -17.505 -1.553 25.013 1.00 97.38 109 LYS A C 1
ATOM 923 O O . LYS A 1 109 ? -17.035 -1.038 24.002 1.00 97.38 109 LYS A O 1
ATOM 928 N N . ARG A 1 110 ? -18.596 -1.081 25.625 1.00 96.81 110 ARG A N 1
ATOM 929 C CA . ARG A 1 110 ? -19.385 0.060 25.135 1.00 96.81 110 ARG A CA 1
ATOM 930 C C . ARG A 1 110 ? -18.554 1.335 25.037 1.00 96.81 110 ARG A C 1
ATOM 932 O O . ARG A 1 110 ? -18.556 1.994 24.002 1.00 96.81 110 ARG A O 1
ATOM 939 N N . GLU A 1 111 ? -17.833 1.664 26.102 1.00 97.69 111 GLU A N 1
ATOM 940 C CA . GLU A 1 111 ? -17.006 2.870 26.158 1.00 97.69 111 GLU A CA 1
ATOM 941 C C . GLU A 1 111 ? -15.816 2.781 25.186 1.00 97.69 111 GLU A C 1
ATOM 943 O O . GLU A 1 111 ? -15.496 3.753 24.497 1.00 97.69 111 GLU A O 1
ATOM 948 N N . PHE A 1 112 ? -15.204 1.600 25.050 1.00 97.94 112 PHE A N 1
ATOM 949 C CA . PHE A 1 112 ? -14.115 1.382 24.101 1.00 97.94 112 PHE A CA 1
ATOM 950 C C . PHE A 1 112 ? -14.564 1.461 22.639 1.00 97.94 112 PHE A C 1
ATOM 952 O O . PHE A 1 112 ? -13.836 2.017 21.821 1.00 97.94 112 PHE A O 1
ATOM 959 N N . VAL A 1 113 ? -15.758 0.960 22.298 1.00 97.56 113 VAL A N 1
ATOM 960 C CA . VAL A 1 113 ? -16.337 1.104 20.949 1.00 97.56 113 VAL A CA 1
ATOM 961 C C . VAL A 1 113 ? -16.425 2.584 20.567 1.00 97.56 113 VAL A C 1
ATOM 963 O O . VAL A 1 113 ? -15.985 2.963 19.481 1.00 97.56 113 VAL A O 1
ATOM 966 N N . GLU A 1 114 ? -16.925 3.441 21.460 1.00 97.00 114 GLU A N 1
ATOM 967 C CA . GLU A 1 114 ? -17.012 4.883 21.196 1.00 97.00 114 GLU A CA 1
ATOM 968 C C . GLU A 1 114 ? -15.633 5.549 21.113 1.00 97.00 114 GLU A C 1
ATOM 970 O O . GLU A 1 114 ? -15.398 6.373 20.222 1.00 97.00 114 GLU A O 1
ATOM 975 N N . TYR A 1 115 ? -14.685 5.146 21.965 1.00 97.56 115 TYR A N 1
ATOM 976 C CA . TYR A 1 115 ? -13.303 5.613 21.864 1.00 97.56 115 TYR A CA 1
ATOM 977 C C . TYR A 1 115 ? -12.660 5.229 20.522 1.00 97.56 115 TYR A C 1
ATOM 979 O O . TYR A 1 115 ? -12.080 6.081 19.848 1.00 97.56 115 TYR A O 1
ATOM 987 N N . PHE A 1 116 ? -12.803 3.974 20.095 1.00 97.25 116 PHE A N 1
ATOM 988 C CA . PHE A 1 116 ? -12.251 3.473 18.839 1.00 97.25 116 PHE A CA 1
ATOM 989 C C . PHE A 1 116 ? -12.838 4.206 17.629 1.00 97.25 116 PHE A C 1
ATOM 991 O O . PHE A 1 116 ? -12.092 4.601 16.729 1.00 97.25 116 PHE A O 1
ATOM 998 N N . LYS A 1 117 ? -14.158 4.446 17.613 1.00 95.69 117 LYS A N 1
ATOM 999 C CA . LYS A 1 117 ? -14.823 5.238 16.565 1.00 95.69 117 LYS A CA 1
ATOM 1000 C C . LYS A 1 117 ? -14.249 6.651 16.489 1.00 95.69 117 LYS A C 1
ATOM 1002 O O . LYS A 1 117 ? -13.942 7.129 15.399 1.00 95.69 117 LYS A O 1
ATOM 1007 N N . LYS A 1 118 ? -14.059 7.308 17.638 1.00 95.62 118 LYS A N 1
ATOM 1008 C CA . LYS A 1 118 ? -13.480 8.657 17.712 1.00 95.62 118 LYS A CA 1
ATOM 1009 C C . LYS A 1 118 ? -12.031 8.693 17.221 1.00 95.62 118 LYS A C 1
ATOM 1011 O O . LYS A 1 118 ? -11.692 9.566 16.430 1.00 95.62 118 LYS A O 1
ATOM 1016 N N . GLU A 1 119 ? -11.195 7.765 17.679 1.00 95.62 119 GLU A N 1
ATOM 1017 C CA . GLU A 1 119 ? -9.762 7.732 17.353 1.00 95.62 119 GLU A CA 1
ATOM 1018 C C . GLU A 1 119 ? -9.520 7.385 15.876 1.00 95.62 119 GLU A C 1
ATOM 1020 O O . GLU A 1 119 ? -8.655 7.968 15.230 1.00 95.62 119 GLU A O 1
ATOM 1025 N N . THR A 1 120 ? -10.288 6.442 15.323 1.00 95.38 120 THR A N 1
ATOM 1026 C CA . THR A 1 120 ? -10.019 5.888 13.984 1.00 95.38 120 THR A CA 1
ATOM 1027 C C . THR A 1 120 ? -10.933 6.429 12.888 1.00 95.38 120 THR A C 1
ATOM 1029 O O . THR A 1 120 ? -10.637 6.270 11.705 1.00 95.38 120 THR A O 1
ATOM 1032 N N . SER A 1 121 ? -12.038 7.083 13.261 1.00 95.81 121 SER A N 1
ATOM 1033 C CA . SER A 1 121 ? -13.162 7.460 12.387 1.00 95.81 121 SER A CA 1
ATOM 1034 C C . SER A 1 121 ? -13.991 6.296 11.825 1.00 95.81 121 SER A C 1
ATOM 1036 O O . SER A 1 121 ? -14.893 6.524 11.015 1.00 95.81 121 SER A O 1
ATOM 1038 N N . PHE A 1 122 ? -13.743 5.056 12.251 1.00 96.06 122 PHE A N 1
ATOM 1039 C CA . PHE A 1 122 ? -14.613 3.920 11.939 1.00 96.06 122 PHE A CA 1
ATOM 1040 C C . PHE A 1 122 ? -16.029 4.143 12.526 1.00 96.06 122 PHE A C 1
ATOM 1042 O O . PHE A 1 122 ? -16.134 4.738 13.597 1.00 96.06 122 PHE A O 1
ATOM 1049 N N . PRO A 1 123 ? -17.131 3.713 11.875 1.00 94.88 123 PRO A N 1
ATOM 1050 C CA . PRO A 1 123 ? -17.227 2.933 10.635 1.00 94.88 123 PRO A CA 1
ATOM 1051 C C . PRO A 1 123 ? -17.174 3.750 9.335 1.00 94.88 123 PRO A C 1
ATOM 1053 O O . PRO A 1 123 ? -17.369 3.184 8.263 1.00 94.88 123 PRO A O 1
ATOM 1056 N N . ASN A 1 124 ? -16.896 5.058 9.374 1.00 95.62 124 ASN A N 1
ATOM 1057 C CA . ASN A 1 124 ? -16.818 5.873 8.161 1.00 95.62 124 ASN A CA 1
ATOM 1058 C C . ASN A 1 124 ? -15.535 5.560 7.368 1.00 95.62 124 ASN A C 1
ATOM 1060 O O . ASN A 1 124 ? -14.501 6.203 7.542 1.00 95.62 124 ASN A O 1
ATOM 1064 N N . LEU A 1 125 ? -15.614 4.581 6.463 1.00 95.94 125 LEU A N 1
ATOM 1065 C CA . LEU A 1 125 ? -14.458 4.063 5.719 1.00 95.94 125 LEU A CA 1
ATOM 1066 C C . LEU A 1 125 ? -13.772 5.111 4.836 1.00 95.94 125 LEU A C 1
ATOM 1068 O O . LEU A 1 125 ? -12.567 5.016 4.591 1.00 95.94 125 LEU A O 1
ATOM 1072 N N . LYS A 1 126 ? -14.511 6.133 4.386 1.00 96.38 126 LYS A N 1
ATOM 1073 C CA . LYS A 1 126 ? -13.934 7.261 3.652 1.00 96.38 126 LYS A CA 1
ATOM 1074 C C . LYS A 1 126 ? -12.996 8.061 4.555 1.00 96.38 126 LYS A C 1
ATOM 1076 O O . LYS A 1 126 ? -11.837 8.235 4.189 1.00 96.38 126 LYS A O 1
ATOM 1081 N N . LYS A 1 127 ? -13.464 8.450 5.748 1.00 97.31 127 LYS A N 1
ATOM 1082 C CA . LYS A 1 127 ? -12.641 9.145 6.752 1.00 97.31 127 LYS A CA 1
ATOM 1083 C C . LYS A 1 127 ? -11.482 8.284 7.247 1.00 97.31 127 LYS A C 1
ATOM 1085 O O . LYS A 1 127 ? -10.372 8.780 7.369 1.00 97.31 127 LYS A O 1
ATOM 1090 N N . VAL A 1 128 ? -11.704 6.985 7.465 1.00 97.56 128 VAL A N 1
ATOM 1091 C CA . VAL A 1 128 ? -10.625 6.035 7.800 1.00 97.56 128 VAL A CA 1
ATOM 1092 C C . VAL A 1 128 ? -9.537 6.058 6.722 1.00 97.56 128 VAL A C 1
ATOM 1094 O O . VAL A 1 128 ? -8.359 6.192 7.032 1.00 97.56 128 VAL A O 1
ATOM 1097 N N . SER A 1 129 ? -9.926 5.983 5.448 1.00 97.69 129 SER A N 1
ATOM 1098 C CA . SER A 1 129 ? -8.977 6.001 4.329 1.00 97.69 129 SER A CA 1
ATOM 1099 C C . SER A 1 129 ? -8.243 7.344 4.208 1.00 97.69 129 SER A C 1
ATOM 1101 O O . SER A 1 129 ? -7.072 7.369 3.854 1.00 97.69 129 SER A O 1
ATOM 1103 N N . GLU A 1 130 ? -8.907 8.464 4.503 1.00 98.00 130 GLU A N 1
ATOM 1104 C CA . GLU A 1 130 ? -8.275 9.792 4.588 1.00 98.00 130 GLU A CA 1
ATOM 1105 C C . GLU A 1 130 ? -7.270 9.871 5.749 1.00 98.00 130 GLU A C 1
ATOM 1107 O O . GLU A 1 130 ? -6.165 10.374 5.562 1.00 98.00 130 GLU A O 1
ATOM 1112 N N . ASN A 1 131 ? -7.597 9.316 6.921 1.00 97.94 131 ASN A N 1
ATOM 1113 C CA . ASN A 1 131 ? -6.677 9.252 8.061 1.00 97.94 131 ASN A CA 1
ATOM 1114 C C . ASN A 1 131 ? -5.420 8.433 7.737 1.00 97.94 131 ASN A C 1
ATOM 1116 O O . ASN A 1 131 ? -4.324 8.837 8.116 1.00 97.94 131 ASN A O 1
ATOM 1120 N N . ILE A 1 132 ? -5.566 7.328 6.998 1.00 97.81 132 ILE A N 1
ATOM 1121 C CA . ILE A 1 132 ? -4.437 6.516 6.524 1.00 97.81 132 ILE A CA 1
ATOM 1122 C C . ILE A 1 132 ? -3.534 7.318 5.579 1.00 97.81 132 ILE A C 1
ATOM 1124 O O . ILE A 1 132 ? -2.319 7.343 5.769 1.00 97.81 132 ILE A O 1
ATOM 1128 N N . GLU A 1 133 ? -4.108 8.009 4.588 1.00 97.88 133 GLU A N 1
ATOM 1129 C CA . GLU A 1 133 ? -3.337 8.869 3.676 1.00 97.88 133 GLU A CA 1
ATOM 1130 C C . GLU A 1 133 ? -2.605 9.984 4.434 1.00 97.88 133 GLU A C 1
ATOM 1132 O O . GLU A 1 133 ? -1.430 10.244 4.171 1.00 97.88 133 GLU A O 1
ATOM 1137 N N . ASN A 1 134 ? -3.276 10.614 5.400 1.00 98.12 134 ASN A N 1
ATOM 1138 C CA . ASN A 1 134 ? -2.698 11.679 6.215 1.00 98.12 134 ASN A CA 1
ATOM 1139 C C . ASN A 1 134 ? -1.540 11.175 7.080 1.00 98.12 134 ASN A C 1
ATOM 1141 O O . ASN A 1 134 ? -0.502 11.836 7.145 1.00 98.12 134 ASN A O 1
ATOM 1145 N N . GLU A 1 135 ? -1.691 10.009 7.714 1.00 97.38 135 GLU A N 1
ATOM 1146 C CA . GLU A 1 135 ? -0.615 9.388 8.487 1.00 97.38 135 GLU A CA 1
ATOM 1147 C C . GLU A 1 135 ? 0.568 9.038 7.577 1.00 97.38 135 GLU A C 1
ATOM 1149 O O . GLU A 1 135 ? 1.699 9.392 7.900 1.00 97.38 135 GLU A O 1
ATOM 1154 N N . PHE A 1 136 ? 0.334 8.467 6.391 1.00 97.69 136 PHE A N 1
ATOM 1155 C CA . PHE A 1 136 ? 1.410 8.190 5.435 1.00 97.69 136 PHE A CA 1
ATOM 1156 C C . PHE A 1 136 ? 2.170 9.459 5.028 1.00 97.69 136 PHE A C 1
ATOM 1158 O O . PHE A 1 136 ? 3.394 9.516 5.143 1.00 97.69 136 PHE A O 1
ATOM 1165 N N . VAL A 1 137 ? 1.458 10.507 4.598 1.00 98.06 137 VAL A N 1
ATOM 1166 C CA . VAL A 1 137 ? 2.073 11.773 4.164 1.00 98.06 137 VAL A CA 1
ATOM 1167 C C . VAL A 1 137 ? 2.876 12.413 5.290 1.00 98.06 137 VAL A C 1
ATOM 1169 O O . VAL A 1 137 ? 4.004 12.862 5.070 1.00 98.06 137 VAL A O 1
ATOM 1172 N N . LYS A 1 138 ? 2.306 12.453 6.497 1.00 97.69 138 LYS A N 1
ATOM 1173 C CA . LYS A 1 138 ? 2.966 12.992 7.686 1.00 97.69 138 LYS A CA 1
ATOM 1174 C C . LYS A 1 138 ? 4.258 12.236 7.983 1.00 97.69 138 LYS A C 1
ATOM 1176 O O . LYS A 1 138 ? 5.299 12.863 8.158 1.00 97.69 138 LYS A O 1
ATOM 1181 N N . GLN A 1 139 ? 4.210 10.907 8.015 1.00 96.38 139 GLN A N 1
ATOM 1182 C CA . GLN A 1 139 ? 5.363 10.103 8.413 1.00 96.38 139 GLN A CA 1
ATOM 1183 C C . GLN A 1 139 ? 6.440 10.046 7.335 1.00 96.38 139 GLN A C 1
ATOM 1185 O O . GLN A 1 139 ? 7.620 10.036 7.675 1.00 96.38 139 GLN A O 1
ATOM 1190 N N . VAL A 1 140 ? 6.077 10.104 6.051 1.00 97.06 140 VAL A N 1
ATOM 1191 C CA . VAL A 1 140 ? 7.038 10.265 4.949 1.00 97.06 140 VAL A CA 1
ATOM 1192 C C . VAL A 1 140 ? 7.810 11.580 5.089 1.00 97.06 140 VAL A C 1
ATOM 1194 O O . VAL A 1 140 ? 9.038 11.563 5.024 1.00 97.06 140 VAL A O 1
ATOM 1197 N N . LYS A 1 141 ? 7.122 12.701 5.351 1.00 96.75 141 LYS A N 1
ATOM 1198 C CA . LYS A 1 141 ? 7.763 14.011 5.580 1.00 96.75 141 LYS A CA 1
ATOM 1199 C C . LYS A 1 141 ? 8.692 13.995 6.790 1.00 96.75 141 LYS A C 1
ATOM 1201 O O . LYS A 1 141 ? 9.881 14.266 6.638 1.00 96.75 141 LYS A O 1
ATOM 1206 N N . ASN A 1 142 ? 8.180 13.565 7.943 1.00 95.69 142 ASN A N 1
ATOM 1207 C CA . ASN A 1 142 ? 8.970 13.457 9.170 1.00 95.69 142 ASN A CA 1
ATOM 1208 C C . ASN A 1 142 ? 10.201 12.557 8.973 1.00 95.69 142 ASN A C 1
ATOM 1210 O O . ASN A 1 142 ? 11.297 12.879 9.425 1.00 95.69 142 ASN A O 1
ATOM 1214 N N . SER A 1 143 ? 10.041 11.434 8.266 1.00 94.50 143 SER A N 1
ATOM 1215 C CA . SER A 1 143 ? 11.136 10.489 8.035 1.00 94.50 143 SER A CA 1
ATOM 1216 C C . SER A 1 143 ? 12.241 11.082 7.172 1.00 94.50 143 SER A C 1
ATOM 1218 O O . SER A 1 143 ? 13.406 10.817 7.457 1.00 94.50 143 SER A O 1
ATOM 1220 N N . ALA A 1 144 ? 11.910 11.887 6.156 1.00 94.69 144 ALA A N 1
ATOM 1221 C CA . ALA A 1 144 ? 12.907 12.581 5.340 1.00 94.69 144 ALA A CA 1
ATOM 1222 C C . ALA A 1 144 ? 13.688 13.619 6.163 1.00 94.69 144 ALA A C 1
ATOM 1224 O O . ALA A 1 144 ? 14.919 13.610 6.141 1.00 94.69 144 ALA A O 1
ATOM 1225 N N . GLU A 1 145 ? 12.987 14.434 6.958 1.00 93.56 145 GLU A N 1
ATOM 1226 C CA . GLU A 1 145 ? 13.595 15.441 7.841 1.00 93.56 145 GLU A CA 1
ATOM 1227 C C . GLU A 1 145 ? 14.560 14.814 8.858 1.00 93.56 145 GLU A C 1
ATOM 1229 O O . GLU A 1 145 ? 15.660 15.323 9.075 1.00 93.56 145 GLU A O 1
ATOM 1234 N N . MET A 1 146 ? 14.191 13.663 9.432 1.00 93.12 146 MET A N 1
ATOM 1235 C CA . MET A 1 146 ? 15.031 12.920 10.378 1.00 93.12 146 MET A CA 1
ATOM 1236 C C . MET A 1 146 ? 16.259 12.254 9.733 1.00 93.12 146 MET A C 1
ATOM 1238 O O . MET A 1 146 ? 17.172 11.851 10.454 1.00 93.12 146 MET A O 1
ATOM 1242 N N . VAL A 1 147 ? 16.299 12.093 8.404 1.00 92.38 147 VAL A N 1
ATOM 1243 C CA . VAL A 1 147 ? 17.488 11.578 7.703 1.00 92.38 147 VAL A CA 1
ATOM 1244 C C . VAL A 1 147 ? 18.508 12.692 7.493 1.00 92.38 147 VAL A C 1
ATOM 1246 O O . VAL A 1 147 ? 19.674 12.531 7.852 1.00 92.38 147 VAL A O 1
ATOM 1249 N N . SER A 1 148 ? 18.094 13.794 6.860 1.00 91.50 148 SER A N 1
ATOM 1250 C CA . SER A 1 148 ? 18.935 14.963 6.583 1.00 91.50 148 SER A CA 1
ATOM 1251 C C . SER A 1 148 ? 18.094 16.094 5.980 1.00 91.50 148 SER A C 1
ATOM 1253 O O . SER A 1 148 ? 17.256 15.811 5.125 1.00 91.50 148 SER A O 1
ATOM 1255 N N . PRO A 1 149 ? 18.390 17.376 6.276 1.00 90.38 149 PRO A N 1
ATOM 1256 C CA . PRO A 1 149 ? 17.763 18.509 5.582 1.00 90.38 149 PRO A CA 1
ATOM 1257 C C . PRO A 1 149 ? 18.043 18.537 4.067 1.00 90.38 149 PRO A C 1
ATOM 1259 O O . PRO A 1 149 ? 17.334 19.201 3.319 1.00 90.38 149 PRO A O 1
ATOM 1262 N N . ASN A 1 150 ? 19.061 17.804 3.598 1.00 93.31 150 ASN A N 1
ATOM 1263 C CA . ASN A 1 150 ? 19.423 17.717 2.181 1.00 93.31 150 ASN A CA 1
ATOM 1264 C C . ASN A 1 150 ? 18.761 16.531 1.454 1.00 93.31 150 ASN A C 1
ATOM 1266 O O . ASN A 1 150 ? 19.077 16.266 0.292 1.00 93.31 150 ASN A O 1
ATOM 1270 N N . VAL A 1 151 ? 17.861 15.799 2.115 1.00 95.06 151 VAL A N 1
ATOM 1271 C CA . VAL A 1 151 ? 17.058 14.738 1.497 1.00 95.06 151 VAL A CA 1
ATOM 1272 C C . VAL A 1 151 ? 15.643 15.258 1.295 1.00 95.06 151 VAL A C 1
ATOM 1274 O O . VAL A 1 151 ? 14.943 15.580 2.248 1.00 95.06 151 VAL A O 1
ATOM 1277 N N . ASN A 1 152 ? 15.213 15.329 0.038 1.00 96.12 152 ASN A N 1
ATOM 1278 C CA . ASN A 1 152 ? 13.888 15.822 -0.325 1.00 96.12 152 ASN A CA 1
ATOM 1279 C C . ASN A 1 152 ? 13.018 14.680 -0.846 1.00 96.12 152 ASN A C 1
ATOM 1281 O O . ASN A 1 152 ? 13.496 13.796 -1.552 1.00 96.12 152 ASN A O 1
ATOM 1285 N N . ILE A 1 153 ? 11.719 14.721 -0.564 1.00 97.88 153 ILE A N 1
ATOM 1286 C CA . ILE A 1 153 ? 10.759 13.809 -1.196 1.00 97.88 153 ILE A CA 1
ATOM 1287 C C . ILE A 1 153 ? 10.412 14.381 -2.566 1.00 97.88 153 ILE A C 1
ATOM 1289 O O . ILE A 1 153 ? 9.938 15.511 -2.656 1.00 97.88 153 ILE A O 1
ATOM 1293 N N . VAL A 1 154 ? 10.641 13.611 -3.628 1.00 98.00 154 VAL A N 1
ATOM 1294 C CA . VAL A 1 154 ? 10.237 13.967 -4.997 1.00 98.00 154 VAL A CA 1
ATOM 1295 C C . VAL A 1 154 ? 8.796 13.554 -5.236 1.00 98.00 154 VAL A C 1
ATOM 1297 O O . VAL A 1 154 ? 7.981 14.356 -5.699 1.00 98.00 154 VAL A O 1
ATOM 1300 N N . SER A 1 155 ? 8.486 12.301 -4.899 1.00 98.25 155 SER A N 1
ATOM 1301 C CA . SER A 1 155 ? 7.144 11.750 -5.005 1.00 98.25 155 SER A CA 1
ATOM 1302 C C . SER A 1 155 ? 6.882 10.687 -3.950 1.00 98.25 155 SER A C 1
ATOM 1304 O O . SER A 1 155 ? 7.796 9.959 -3.580 1.00 98.25 155 SER A O 1
ATOM 1306 N N . ALA A 1 156 ? 5.643 10.572 -3.483 1.00 98.31 156 ALA A N 1
ATOM 1307 C CA . ALA A 1 156 ? 5.199 9.430 -2.691 1.00 98.31 156 ALA A CA 1
ATOM 1308 C C . ALA A 1 156 ? 3.735 9.124 -2.998 1.00 98.31 156 ALA A C 1
ATOM 1310 O O . ALA A 1 156 ? 2.930 10.045 -3.160 1.00 98.31 156 ALA A O 1
ATOM 1311 N N . GLY A 1 157 ? 3.385 7.845 -3.061 1.00 97.44 157 GLY A N 1
ATOM 1312 C CA . GLY A 1 157 ? 2.066 7.408 -3.505 1.00 97.44 157 GLY A CA 1
ATOM 1313 C C . GLY A 1 157 ? 1.855 5.912 -3.328 1.00 97.44 157 GLY A C 1
ATOM 1314 O O . GLY A 1 157 ? 2.634 5.260 -2.638 1.00 97.44 157 GLY A O 1
ATOM 1315 N N . TYR A 1 158 ? 0.781 5.383 -3.913 1.00 96.94 158 TYR A N 1
ATOM 1316 C CA . TYR A 1 158 ? 0.388 3.973 -3.788 1.00 96.94 158 TYR A CA 1
ATOM 1317 C C . TYR A 1 158 ? -0.607 3.551 -4.891 1.00 96.94 158 TYR A C 1
ATOM 1319 O O . TYR A 1 158 ? -1.043 4.384 -5.689 1.00 96.94 158 TYR A O 1
ATOM 1327 N N . ASP A 1 159 ? -0.995 2.270 -4.935 1.00 94.88 159 ASP A N 1
ATOM 1328 C CA . ASP A 1 159 ? -1.977 1.734 -5.894 1.00 94.88 159 ASP A CA 1
ATOM 1329 C C . ASP A 1 159 ? -3.399 2.309 -5.661 1.00 94.88 159 ASP A C 1
ATOM 1331 O O . ASP A 1 159 ? -4.017 2.025 -4.628 1.00 94.88 159 ASP A O 1
ATOM 1335 N N . PRO A 1 160 ? -3.992 3.066 -6.610 1.00 94.69 160 PRO A N 1
ATOM 1336 C CA . PRO A 1 160 ? -5.315 3.680 -6.440 1.00 94.69 160 PRO A CA 1
ATOM 1337 C C . PRO A 1 160 ? -6.449 2.656 -6.288 1.00 94.69 160 PRO A C 1
ATOM 1339 O O . PRO A 1 160 ? -7.540 2.996 -5.829 1.00 94.69 160 PRO A O 1
ATOM 1342 N N . THR A 1 161 ? -6.207 1.397 -6.658 1.00 93.75 161 THR A N 1
ATOM 1343 C CA . THR A 1 161 ? -7.205 0.324 -6.642 1.00 93.75 161 THR A CA 1
ATOM 1344 C C . THR A 1 161 ? -7.219 -0.478 -5.340 1.00 93.75 161 THR A C 1
ATOM 1346 O O . THR A 1 161 ? -8.041 -1.390 -5.179 1.00 93.75 161 THR A O 1
ATOM 1349 N N . CYS A 1 162 ? -6.338 -0.138 -4.394 1.00 92.81 162 CYS A N 1
ATOM 1350 C CA . CYS A 1 162 ? -6.304 -0.730 -3.061 1.00 92.81 162 CYS A CA 1
ATOM 1351 C C . CYS A 1 162 ? -7.515 -0.303 -2.213 1.00 92.81 162 CYS A C 1
ATOM 1353 O O . CYS A 1 162 ? -8.309 0.564 -2.596 1.00 92.81 162 CYS A O 1
ATOM 1355 N N . SER A 1 163 ? -7.680 -0.881 -1.017 1.00 94.25 163 SER A N 1
ATOM 1356 C CA . SER A 1 163 ? -8.809 -0.514 -0.151 1.00 94.25 163 SER A CA 1
ATOM 1357 C C . SER A 1 163 ? -8.811 0.956 0.269 1.00 94.25 163 SER A C 1
ATOM 1359 O O . SER A 1 163 ? -9.890 1.528 0.407 1.00 94.25 163 SER A O 1
ATOM 1361 N N . VAL A 1 164 ? -7.640 1.571 0.450 1.00 96.44 164 VAL A N 1
ATOM 1362 C CA . VAL A 1 164 ? -7.521 2.992 0.814 1.00 96.44 164 VAL A CA 1
ATOM 1363 C C . VAL A 1 164 ? -7.887 3.883 -0.373 1.00 96.44 164 VAL A C 1
ATOM 1365 O O . VAL A 1 164 ? -8.696 4.802 -0.221 1.00 96.44 164 VAL A O 1
ATOM 1368 N N . GLY A 1 165 ? -7.381 3.567 -1.569 1.00 95.44 165 GLY A N 1
ATOM 1369 C CA . GLY A 1 165 ? -7.676 4.309 -2.799 1.00 95.44 165 GLY A CA 1
ATOM 1370 C C . GLY A 1 165 ? -9.159 4.276 -3.158 1.00 95.44 165 GLY A C 1
ATOM 1371 O O . GLY A 1 165 ? -9.755 5.312 -3.452 1.00 95.44 165 GLY A O 1
ATOM 1372 N N . LEU A 1 166 ? -9.794 3.116 -2.972 1.00 95.75 166 LEU A N 1
ATOM 1373 C CA . LEU A 1 166 ? -11.233 2.924 -3.164 1.00 95.75 166 LEU A CA 1
ATOM 1374 C C . LEU A 1 166 ? -12.099 3.410 -1.988 1.00 95.75 166 LEU A C 1
ATOM 1376 O O . LEU A 1 166 ? -13.314 3.211 -2.019 1.00 95.75 166 LEU A O 1
ATOM 1380 N N . LYS A 1 167 ? -11.507 4.025 -0.954 1.00 96.19 167 LYS A N 1
ATOM 1381 C CA . LYS A 1 167 ? -12.201 4.567 0.230 1.00 96.19 167 LYS A CA 1
ATOM 1382 C C . LYS A 1 167 ? -13.023 3.522 1.007 1.00 96.19 167 LYS A C 1
ATOM 1384 O O . LYS A 1 167 ? -14.111 3.798 1.508 1.00 96.19 167 LYS A O 1
ATOM 1389 N N . LYS A 1 168 ? -12.484 2.303 1.098 1.00 95.62 168 LYS A N 1
ATOM 1390 C CA . LYS A 1 168 ? -13.077 1.098 1.714 1.00 95.62 168 LYS A CA 1
ATOM 1391 C C . LYS A 1 168 ? -12.108 0.407 2.692 1.00 95.62 168 LYS A C 1
ATOM 1393 O O . LYS A 1 168 ? -12.186 -0.808 2.910 1.00 95.62 168 LYS A O 1
ATOM 1398 N N . ALA A 1 169 ? -11.152 1.152 3.243 1.00 95.12 169 ALA A N 1
ATOM 1399 C CA . ALA A 1 169 ? -10.180 0.648 4.208 1.00 95.12 169 ALA A CA 1
ATOM 1400 C C . ALA A 1 169 ? -10.757 0.568 5.625 1.00 95.12 169 ALA A C 1
ATOM 1402 O O . ALA A 1 169 ? -11.620 1.358 6.003 1.00 95.12 169 ALA A O 1
ATOM 1403 N N . PHE A 1 170 ? -10.243 -0.378 6.405 1.00 95.56 170 PHE A N 1
ATOM 1404 C CA . PHE A 1 170 ? -10.394 -0.390 7.858 1.00 95.56 170 PHE A CA 1
ATOM 1405 C C . PHE A 1 170 ? -9.177 0.260 8.527 1.00 95.56 170 PHE A C 1
ATOM 1407 O O . PHE A 1 170 ? -8.120 0.331 7.896 1.00 95.56 170 PHE A O 1
ATOM 1414 N N . PRO A 1 171 ? -9.295 0.720 9.784 1.00 95.25 171 PRO A N 1
ATOM 1415 C CA . PRO A 1 171 ? -8.134 1.150 10.560 1.00 95.25 171 PRO A CA 1
ATOM 1416 C C . PRO A 1 171 ? -7.064 0.054 10.584 1.00 95.25 171 PRO A C 1
ATOM 1418 O O . PRO A 1 171 ? -7.404 -1.122 10.708 1.00 95.25 171 PRO A O 1
ATOM 1421 N N . GLY A 1 172 ? -5.799 0.431 10.411 1.00 91.88 172 GLY A N 1
ATOM 1422 C CA . GLY A 1 172 ? -4.687 -0.514 10.308 1.00 91.88 172 GLY A CA 1
ATOM 1423 C C . GLY A 1 172 ? -4.564 -1.197 8.941 1.00 91.88 172 GLY A C 1
ATOM 1424 O O . GLY A 1 172 ? -3.759 -2.109 8.806 1.00 91.88 172 GLY A O 1
ATOM 1425 N N . SER A 1 173 ? -5.325 -0.781 7.918 1.00 92.12 173 SER A N 1
ATOM 1426 C CA . SER A 1 173 ? -5.043 -1.227 6.543 1.00 92.12 173 SER A CA 1
ATOM 1427 C C . SER A 1 173 ? -3.711 -0.651 6.059 1.00 92.12 173 SER A C 1
ATOM 1429 O O . SER A 1 173 ? -3.298 0.436 6.467 1.00 92.12 173 SER A O 1
ATOM 1431 N N . ASP A 1 174 ? -3.073 -1.382 5.162 1.00 89.12 174 ASP A N 1
ATOM 1432 C CA . ASP A 1 174 ? -1.871 -1.011 4.431 1.00 89.12 174 ASP A CA 1
ATOM 1433 C C . ASP A 1 174 ? -2.181 -0.159 3.186 1.00 89.12 174 ASP A C 1
ATOM 1435 O O . ASP A 1 174 ? -3.334 0.103 2.817 1.00 89.12 174 ASP A O 1
ATOM 1439 N N . LEU A 1 175 ? -1.111 0.292 2.533 1.00 92.25 175 LEU A N 1
ATOM 1440 C CA . LEU A 1 175 ? -1.141 0.923 1.221 1.00 92.25 175 LEU A CA 1
ATOM 1441 C C . LEU A 1 175 ? -0.489 -0.027 0.211 1.00 92.25 175 LEU A C 1
ATOM 1443 O O . LEU A 1 175 ? 0.737 -0.070 0.112 1.00 92.25 175 LEU A O 1
ATOM 1447 N N . ASP A 1 176 ? -1.305 -0.772 -0.545 1.00 89.88 176 ASP A N 1
ATOM 1448 C CA . ASP A 1 176 ? -0.793 -1.687 -1.576 1.00 89.88 176 ASP A CA 1
ATOM 1449 C C . ASP A 1 176 ? 0.178 -0.944 -2.510 1.00 89.88 176 ASP A C 1
ATOM 1451 O O . ASP A 1 176 ? -0.164 0.093 -3.094 1.00 89.88 176 ASP A O 1
ATOM 1455 N N . LYS A 1 177 ? 1.386 -1.501 -2.664 1.00 91.12 177 LYS A N 1
ATOM 1456 C CA . LYS A 1 177 ? 2.457 -0.966 -3.521 1.00 91.12 177 LYS A CA 1
ATOM 1457 C C . LYS A 1 177 ? 2.775 0.509 -3.242 1.00 91.12 177 LYS A C 1
ATOM 1459 O O . LYS A 1 177 ? 3.009 1.296 -4.164 1.00 91.12 177 LYS A O 1
ATOM 1464 N N . ALA A 1 178 ? 2.758 0.899 -1.969 1.00 95.62 178 ALA A N 1
ATOM 1465 C CA . ALA A 1 178 ? 3.249 2.205 -1.566 1.00 95.62 178 ALA A CA 1
ATOM 1466 C C . ALA A 1 178 ? 4.686 2.423 -2.058 1.00 95.62 178 ALA A C 1
ATOM 1468 O O . ALA A 1 178 ? 5.518 1.514 -2.027 1.00 95.62 178 ALA A O 1
ATOM 1469 N N . TYR A 1 179 ? 4.984 3.644 -2.490 1.00 96.81 179 TYR A N 1
ATOM 1470 C CA . TYR A 1 179 ? 6.304 4.019 -2.973 1.00 96.81 179 TYR A CA 1
ATOM 1471 C C . TYR A 1 179 ? 6.728 5.388 -2.445 1.00 96.81 179 TYR A C 1
ATOM 1473 O O . TYR A 1 179 ? 5.896 6.261 -2.176 1.00 96.81 179 TYR A O 1
ATOM 1481 N N . VAL A 1 180 ? 8.043 5.593 -2.357 1.00 98.38 180 VAL A N 1
ATOM 1482 C CA . VAL A 1 180 ? 8.662 6.898 -2.105 1.00 98.38 180 VAL A CA 1
ATOM 1483 C C . VAL A 1 180 ? 9.871 7.087 -3.022 1.00 98.38 180 VAL A C 1
ATOM 1485 O O . VAL A 1 180 ? 10.742 6.225 -3.128 1.00 98.38 180 VAL A O 1
ATOM 1488 N N . VAL A 1 181 ? 9.940 8.247 -3.668 1.00 98.56 181 VAL A N 1
ATOM 1489 C CA . VAL A 1 181 ? 11.076 8.712 -4.464 1.00 98.56 181 VAL A CA 1
ATOM 1490 C C . VAL A 1 181 ? 11.772 9.838 -3.714 1.00 98.56 181 VAL A C 1
ATOM 1492 O O . VAL A 1 181 ? 11.151 10.859 -3.408 1.00 98.56 181 VAL A O 1
ATOM 1495 N N . LEU A 1 182 ? 13.064 9.670 -3.452 1.00 98.19 182 LEU A N 1
ATOM 1496 C CA . LEU A 1 182 ? 13.888 10.645 -2.741 1.00 98.19 182 LEU A CA 1
ATOM 1497 C C . LEU A 1 182 ? 14.878 11.335 -3.686 1.00 98.19 182 LEU A C 1
ATOM 1499 O O . LEU A 1 182 ? 15.516 10.699 -4.522 1.00 98.19 182 LEU A O 1
ATOM 1503 N N . GLN A 1 183 ? 15.065 12.635 -3.509 1.00 97.06 183 GLN A N 1
ATOM 1504 C CA . GLN A 1 183 ? 16.203 13.370 -4.039 1.00 97.06 183 GLN A CA 1
ATOM 1505 C C . GLN A 1 183 ? 17.255 13.438 -2.938 1.00 97.06 183 GLN A C 1
ATOM 1507 O O . GLN A 1 183 ? 16.998 13.980 -1.861 1.00 97.06 183 GLN A O 1
ATOM 1512 N N . ASN A 1 184 ? 18.435 12.887 -3.207 1.00 94.19 184 ASN A N 1
ATOM 1513 C CA . ASN A 1 184 ? 19.537 12.871 -2.259 1.00 94.19 184 ASN A CA 1
ATOM 1514 C C . ASN A 1 184 ? 20.573 13.933 -2.638 1.00 94.19 184 ASN A C 1
ATOM 1516 O O . ASN A 1 184 ? 21.387 13.703 -3.523 1.00 94.19 184 ASN A O 1
ATOM 1520 N N . ASN A 1 185 ? 20.563 15.067 -1.939 1.00 91.50 185 ASN A N 1
ATOM 1521 C CA . ASN A 1 185 ? 21.587 16.108 -2.078 1.00 91.50 185 ASN A CA 1
ATOM 1522 C C . ASN A 1 185 ? 22.560 16.105 -0.884 1.00 91.50 185 ASN A C 1
ATOM 1524 O O . ASN A 1 185 ? 23.254 17.088 -0.632 1.00 91.50 185 ASN A O 1
ATOM 1528 N N . SER A 1 186 ? 22.558 15.033 -0.089 1.00 90.56 186 SER A N 1
ATOM 1529 C CA . SER A 1 186 ? 23.441 14.879 1.067 1.00 90.56 186 SER A CA 1
ATOM 1530 C C . SER A 1 186 ? 24.778 14.239 0.672 1.00 90.56 186 SER A C 1
ATOM 1532 O O . SER A 1 186 ? 24.950 13.761 -0.446 1.00 90.56 186 SER A O 1
ATOM 1534 N N . CYS A 1 187 ? 25.726 14.187 1.610 1.00 88.25 187 CYS A N 1
ATOM 1535 C CA . CYS A 1 187 ? 26.982 13.452 1.438 1.00 88.25 187 CYS A CA 1
ATOM 1536 C C . CYS A 1 187 ? 26.839 11.928 1.623 1.00 88.25 187 CYS A C 1
ATOM 1538 O O . CYS A 1 187 ? 27.795 11.194 1.377 1.00 88.25 187 CYS A O 1
ATOM 1540 N N . MET A 1 188 ? 25.673 11.443 2.066 1.00 90.88 188 MET A N 1
ATOM 1541 C CA . MET A 1 188 ? 25.416 10.015 2.250 1.00 90.88 188 MET A CA 1
ATOM 1542 C C . MET A 1 188 ? 25.157 9.341 0.904 1.00 90.88 188 MET A C 1
ATOM 1544 O O . MET A 1 188 ? 24.542 9.918 0.005 1.00 90.88 188 MET A O 1
ATOM 1548 N N . ASN A 1 189 ? 25.562 8.079 0.773 1.00 91.69 189 ASN A N 1
ATOM 1549 C CA . ASN A 1 189 ? 25.197 7.292 -0.402 1.00 91.69 189 ASN A CA 1
ATOM 1550 C C . ASN A 1 189 ? 23.697 6.924 -0.378 1.00 91.69 189 ASN A C 1
ATOM 1552 O O . ASN A 1 189 ? 23.050 6.916 0.672 1.00 91.69 189 ASN A O 1
ATOM 1556 N N . SER A 1 190 ? 23.139 6.584 -1.546 1.00 89.94 190 SER A N 1
ATOM 1557 C CA . SER A 1 190 ? 21.702 6.287 -1.684 1.00 89.94 190 SER A CA 1
ATOM 1558 C C . SER A 1 190 ? 21.224 5.144 -0.782 1.00 89.94 190 SER A C 1
ATOM 1560 O O . SER A 1 190 ? 20.116 5.213 -0.258 1.00 89.94 190 SER A O 1
ATOM 1562 N N . PHE A 1 191 ? 22.045 4.112 -0.569 1.00 88.19 191 PHE A N 1
ATOM 1563 C CA . PHE A 1 191 ? 21.682 2.970 0.274 1.00 88.19 191 PHE A CA 1
ATOM 1564 C C . PHE A 1 191 ? 21.524 3.381 1.743 1.00 88.19 191 PHE A C 1
ATOM 1566 O O . PHE A 1 191 ? 20.544 3.018 2.391 1.00 88.19 191 PHE A O 1
ATOM 1573 N N . GLU A 1 192 ? 22.450 4.188 2.256 1.00 89.62 192 GLU A N 1
ATOM 1574 C CA . GLU A 1 192 ? 22.381 4.723 3.615 1.00 89.62 192 GLU A CA 1
ATOM 1575 C C . GLU A 1 192 ? 21.143 5.608 3.816 1.00 89.62 192 GLU A C 1
ATOM 1577 O O . GLU A 1 192 ? 20.419 5.434 4.798 1.00 89.62 192 GLU A O 1
ATOM 1582 N N . VAL A 1 193 ? 20.858 6.507 2.866 1.00 92.06 193 VAL A N 1
ATOM 1583 C CA . VAL A 1 193 ? 19.668 7.376 2.900 1.00 92.06 193 VAL A CA 1
ATOM 1584 C C . VAL A 1 193 ? 18.383 6.554 2.926 1.00 92.06 193 VAL A C 1
ATOM 1586 O O . VAL A 1 193 ? 17.533 6.780 3.788 1.00 92.06 193 VAL A O 1
ATOM 1589 N N . ILE A 1 194 ? 18.255 5.574 2.025 1.00 91.25 194 ILE A N 1
ATOM 1590 C CA . ILE A 1 194 ? 17.079 4.700 1.944 1.00 91.25 194 ILE A CA 1
ATOM 1591 C C . ILE A 1 194 ? 16.893 3.933 3.257 1.00 91.25 194 ILE A C 1
ATOM 1593 O O . ILE A 1 194 ? 15.794 3.924 3.804 1.00 91.25 194 ILE A O 1
ATOM 1597 N N . ASN A 1 195 ? 17.952 3.338 3.809 1.00 86.81 195 ASN A N 1
ATOM 1598 C CA . ASN A 1 195 ? 17.843 2.551 5.039 1.00 86.81 195 ASN A CA 1
ATOM 1599 C C . ASN A 1 195 ? 17.463 3.395 6.255 1.00 86.81 195 ASN A C 1
ATOM 1601 O O . ASN A 1 195 ? 16.605 2.979 7.040 1.00 86.81 195 ASN A O 1
ATOM 1605 N N . LYS A 1 196 ? 18.059 4.584 6.416 1.00 90.12 196 LYS A N 1
ATOM 1606 C CA . LYS A 1 196 ? 17.674 5.506 7.494 1.00 90.12 196 LYS A CA 1
ATOM 1607 C C . LYS A 1 196 ? 16.222 5.956 7.333 1.00 90.12 196 LYS A C 1
ATOM 1609 O O . LYS A 1 196 ? 15.476 5.950 8.307 1.00 90.12 196 LYS A O 1
ATOM 1614 N N . PHE A 1 197 ? 15.798 6.260 6.105 1.00 93.75 197 PHE A N 1
ATOM 1615 C CA . PHE A 1 197 ? 14.420 6.643 5.8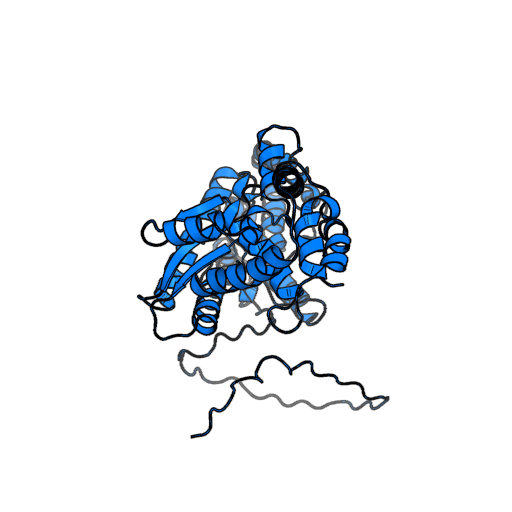08 1.00 93.75 197 PHE A CA 1
ATOM 1616 C C . PHE A 1 197 ? 13.420 5.525 6.139 1.00 93.75 197 PHE A C 1
ATOM 1618 O O . PHE A 1 197 ? 12.472 5.756 6.890 1.00 93.75 197 PHE A O 1
ATOM 1625 N N . LYS A 1 198 ? 13.650 4.299 5.640 1.00 88.88 198 LYS A N 1
ATOM 1626 C CA . LYS A 1 198 ? 12.800 3.131 5.934 1.00 88.88 198 LYS A CA 1
ATOM 1627 C C . LYS A 1 198 ? 12.759 2.851 7.447 1.00 88.88 198 LYS A C 1
ATOM 1629 O O . LYS A 1 198 ? 11.690 2.610 8.001 1.00 88.88 198 LYS A O 1
ATOM 1634 N N . SER A 1 199 ? 13.890 2.976 8.144 1.00 84.56 199 SER A N 1
ATOM 1635 C CA . SER A 1 199 ? 13.935 2.827 9.606 1.00 84.56 199 SER A CA 1
ATOM 1636 C C . SER A 1 199 ? 13.059 3.868 10.310 1.00 84.56 199 SER A C 1
ATOM 1638 O O . SER A 1 199 ? 12.239 3.511 11.152 1.00 84.56 199 SER A O 1
ATOM 1640 N N . ASN A 1 200 ? 13.169 5.145 9.937 1.00 89.31 200 ASN A N 1
ATOM 1641 C CA . ASN A 1 200 ? 12.346 6.204 10.523 1.00 89.31 200 ASN A CA 1
ATOM 1642 C C . ASN A 1 200 ? 10.846 5.965 10.291 1.00 89.31 200 ASN A C 1
ATOM 1644 O O . ASN A 1 200 ? 10.067 6.111 11.234 1.00 89.31 200 ASN A O 1
ATOM 1648 N N . LEU A 1 201 ? 10.443 5.524 9.095 1.00 89.19 201 LEU A N 1
ATOM 1649 C CA . LEU A 1 201 ? 9.048 5.167 8.818 1.00 89.19 201 LEU A CA 1
ATOM 1650 C C . LEU A 1 201 ? 8.553 4.046 9.737 1.00 89.19 201 LEU A C 1
ATOM 1652 O O . LEU A 1 201 ? 7.482 4.169 10.334 1.00 89.19 201 LEU A O 1
ATOM 1656 N N . TRP A 1 202 ? 9.344 2.983 9.887 1.00 84.50 202 TRP A N 1
ATOM 1657 C CA . TRP A 1 202 ? 8.999 1.823 10.708 1.00 84.50 202 TRP A CA 1
ATOM 1658 C C . TRP A 1 202 ? 8.739 2.180 12.180 1.00 84.50 202 TRP A C 1
ATOM 1660 O O . TRP A 1 202 ? 7.778 1.698 12.780 1.00 84.50 202 TRP A O 1
ATOM 1670 N N . PHE A 1 203 ? 9.583 3.027 12.780 1.00 82.69 203 PHE A N 1
ATOM 1671 C CA . PHE A 1 203 ? 9.475 3.346 14.210 1.00 82.69 203 PHE A CA 1
ATOM 1672 C C . PHE A 1 203 ? 8.426 4.407 14.538 1.00 82.69 203 PHE A C 1
ATOM 1674 O O . PHE A 1 203 ? 7.916 4.412 15.659 1.00 82.69 203 PHE A O 1
ATOM 1681 N N . ASN A 1 204 ? 8.110 5.297 13.595 1.00 87.31 204 ASN A N 1
ATOM 1682 C CA . ASN A 1 204 ? 7.292 6.478 13.879 1.00 87.31 204 ASN A CA 1
ATOM 1683 C C . ASN A 1 204 ? 5.854 6.393 13.349 1.00 87.31 204 ASN A C 1
ATOM 1685 O O . ASN A 1 204 ? 5.001 7.152 13.819 1.00 87.31 204 ASN A O 1
ATOM 1689 N N . THR A 1 205 ? 5.569 5.476 12.419 1.00 90.62 205 THR A N 1
ATOM 1690 C CA . THR A 1 205 ? 4.222 5.301 11.855 1.00 90.62 205 THR A CA 1
ATOM 1691 C C . THR A 1 205 ? 3.280 4.636 12.848 1.00 90.62 205 THR A C 1
ATOM 1693 O O . THR A 1 205 ? 3.600 3.577 13.392 1.00 90.62 205 THR A O 1
ATOM 1696 N N . ASP A 1 206 ? 2.103 5.233 13.060 1.00 93.38 206 ASP A N 1
ATOM 1697 C CA . ASP A 1 206 ? 1.069 4.656 13.917 1.00 93.38 206 ASP A CA 1
ATOM 1698 C C . ASP A 1 206 ? 0.397 3.443 13.266 1.00 93.38 206 ASP A C 1
ATOM 1700 O O . ASP A 1 206 ? -0.515 3.579 12.449 1.00 93.38 206 ASP A O 1
ATOM 1704 N N . GLN A 1 207 ? 0.811 2.246 13.688 1.00 89.44 207 GLN A N 1
ATOM 1705 C CA . GLN A 1 207 ? 0.340 0.977 13.123 1.00 89.44 207 GLN A CA 1
ATOM 1706 C C . GLN A 1 207 ? -1.151 0.706 13.353 1.00 89.44 207 GLN A C 1
ATOM 1708 O O . GLN A 1 207 ? -1.751 -0.126 12.678 1.00 89.44 207 GLN A O 1
ATOM 1713 N N . ARG A 1 208 ? -1.784 1.418 14.294 1.00 92.69 208 ARG A N 1
ATOM 1714 C CA . ARG A 1 208 ? -3.233 1.323 14.537 1.00 92.69 208 ARG A CA 1
ATOM 1715 C C . ARG A 1 208 ? -4.034 2.045 13.452 1.00 92.69 208 ARG A C 1
ATOM 1717 O O . ARG A 1 208 ? -5.215 1.758 13.271 1.00 92.69 208 ARG A O 1
ATOM 1724 N N . ILE A 1 209 ? -3.404 3.006 12.773 1.00 94.69 209 ILE A N 1
ATOM 1725 C CA . ILE A 1 209 ? -3.988 3.775 11.675 1.00 94.69 209 ILE A CA 1
ATOM 1726 C C . ILE A 1 209 ? -3.533 3.186 10.343 1.00 94.69 209 ILE A C 1
ATOM 1728 O O . ILE A 1 209 ? -4.391 2.775 9.568 1.00 94.69 209 ILE A O 1
ATOM 1732 N N . LEU A 1 210 ? -2.220 3.094 10.115 1.00 92.81 210 LEU A N 1
ATOM 1733 C CA . LEU A 1 210 ? -1.590 2.600 8.890 1.00 92.81 210 LEU A CA 1
ATOM 1734 C C . LEU A 1 210 ? -0.591 1.490 9.226 1.00 92.81 210 LEU A C 1
ATOM 1736 O O . LEU A 1 210 ? 0.415 1.745 9.887 1.00 92.81 210 LEU A O 1
ATOM 1740 N N . SER A 1 211 ? -0.835 0.287 8.714 1.00 88.50 211 SER A N 1
ATOM 1741 C CA . SER A 1 211 ? 0.099 -0.833 8.841 1.00 88.50 211 SER A CA 1
ATOM 1742 C C . SER A 1 211 ? 1.194 -0.732 7.780 1.00 88.50 211 SER A C 1
ATOM 1744 O O . SER A 1 211 ? 0.911 -0.811 6.587 1.00 88.50 211 SER A O 1
ATOM 1746 N N . LEU A 1 212 ? 2.441 -0.550 8.220 1.00 81.38 212 LEU A N 1
ATOM 1747 C CA . LEU A 1 212 ? 3.653 -0.658 7.391 1.00 81.38 212 LEU A CA 1
ATOM 1748 C C . LEU A 1 212 ? 4.576 -1.754 7.925 1.00 81.38 212 LEU A C 1
ATOM 1750 O O . LEU A 1 212 ? 5.781 -1.712 7.702 1.00 81.38 212 LEU A O 1
ATOM 1754 N N . ASN A 1 213 ? 4.051 -2.676 8.726 1.00 72.12 213 ASN A N 1
ATOM 1755 C CA . ASN A 1 213 ? 4.877 -3.576 9.510 1.00 72.12 213 ASN A CA 1
ATOM 1756 C C . ASN A 1 213 ? 5.193 -4.922 8.825 1.00 72.12 213 ASN A C 1
ATOM 1758 O O . ASN A 1 213 ? 6.080 -5.636 9.291 1.00 72.12 213 ASN A O 1
ATOM 1762 N N . ASN A 1 214 ? 4.547 -5.234 7.695 1.00 68.44 214 ASN A N 1
ATOM 1763 C CA . ASN A 1 214 ? 4.807 -6.455 6.925 1.00 68.44 214 ASN A CA 1
ATOM 1764 C C . ASN A 1 214 ? 5.709 -6.166 5.715 1.00 68.44 214 ASN A C 1
ATOM 1766 O O . ASN A 1 214 ? 5.603 -5.097 5.110 1.00 68.44 214 ASN A O 1
ATOM 1770 N N . GLU A 1 215 ? 6.517 -7.150 5.298 1.00 64.12 215 GLU A N 1
ATOM 1771 C CA . GLU A 1 215 ? 7.381 -7.077 4.100 1.00 64.12 215 GLU A CA 1
ATOM 1772 C C . GLU A 1 215 ? 6.604 -6.639 2.848 1.00 64.12 215 GLU A C 1
ATOM 1774 O O . GLU A 1 215 ? 7.026 -5.721 2.153 1.00 64.12 215 GLU A O 1
ATOM 1779 N N . ASP A 1 216 ? 5.418 -7.212 2.630 1.00 63.84 216 ASP A N 1
ATOM 1780 C CA . ASP A 1 216 ? 4.561 -6.910 1.473 1.00 63.84 216 ASP A CA 1
ATOM 1781 C C . ASP A 1 216 ? 3.859 -5.537 1.553 1.00 63.84 216 ASP A C 1
ATOM 1783 O O . ASP A 1 216 ? 3.271 -5.079 0.573 1.00 63.84 216 ASP A O 1
ATOM 1787 N N . THR A 1 217 ? 3.888 -4.890 2.723 1.00 71.50 217 THR A N 1
ATOM 1788 C CA . THR A 1 217 ? 3.161 -3.635 3.018 1.00 71.50 217 THR A CA 1
ATOM 1789 C C . THR A 1 217 ? 4.086 -2.437 3.189 1.00 71.50 217 THR A C 1
ATOM 1791 O O . THR A 1 217 ? 3.637 -1.289 3.199 1.00 71.50 217 THR A O 1
ATOM 1794 N N . PHE A 1 218 ? 5.388 -2.696 3.340 1.00 81.94 218 PHE A N 1
ATOM 1795 C CA . PHE A 1 218 ? 6.380 -1.654 3.522 1.00 81.94 218 PHE A CA 1
ATOM 1796 C C . PHE A 1 218 ? 6.582 -0.892 2.199 1.00 81.94 218 PHE A C 1
ATOM 1798 O O . PHE A 1 218 ? 6.708 -1.527 1.151 1.00 81.94 218 PHE A O 1
ATOM 1805 N N . PRO A 1 219 ? 6.662 0.452 2.199 1.00 89.88 219 PRO A N 1
ATOM 1806 C CA . PRO A 1 219 ? 6.828 1.199 0.961 1.00 89.88 219 PRO A CA 1
ATOM 1807 C C . PRO A 1 219 ? 8.166 0.893 0.286 1.00 89.88 219 PRO A C 1
ATOM 1809 O O . PRO A 1 219 ? 9.219 0.870 0.936 1.00 89.88 219 PRO A O 1
ATOM 1812 N N . GLU A 1 220 ? 8.156 0.744 -1.035 1.00 92.75 220 GLU A N 1
ATOM 1813 C CA . GLU A 1 220 ? 9.402 0.660 -1.787 1.00 92.75 220 GLU A CA 1
ATOM 1814 C C . GLU A 1 220 ? 10.012 2.059 -1.942 1.00 92.75 220 GLU A C 1
ATOM 1816 O O . GLU A 1 220 ? 9.319 3.028 -2.258 1.00 92.75 220 GLU A O 1
ATOM 1821 N N . VAL A 1 221 ? 11.316 2.191 -1.691 1.00 95.38 221 VAL A N 1
ATOM 1822 C CA . VAL A 1 221 ? 11.975 3.503 -1.606 1.00 95.38 221 VAL A CA 1
ATOM 1823 C C . VAL A 1 221 ? 13.210 3.512 -2.485 1.00 95.38 221 VAL A C 1
ATOM 1825 O O . VAL A 1 221 ? 14.143 2.750 -2.244 1.00 95.38 221 VAL A O 1
ATOM 1828 N N . LEU A 1 222 ? 13.240 4.418 -3.463 1.00 96.69 222 LEU A N 1
ATOM 1829 C CA . LEU A 1 222 ? 14.392 4.632 -4.339 1.00 96.69 222 LEU A CA 1
ATOM 1830 C C . LEU A 1 222 ? 14.760 6.112 -4.422 1.00 96.69 222 LEU A C 1
ATOM 1832 O O . LEU A 1 222 ? 13.934 7.000 -4.211 1.00 96.69 222 LEU A O 1
ATOM 1836 N N . THR A 1 223 ? 16.018 6.384 -4.758 1.00 96.94 223 THR A N 1
ATOM 1837 C CA . THR A 1 223 ? 16.475 7.738 -5.075 1.00 96.94 223 THR A CA 1
ATOM 1838 C C . THR A 1 223 ? 16.295 8.050 -6.561 1.00 96.94 223 THR A C 1
ATOM 1840 O O . THR A 1 223 ? 16.296 7.142 -7.395 1.00 96.94 223 THR A O 1
ATOM 1843 N N . MET A 1 224 ? 16.192 9.333 -6.912 1.00 96.56 224 MET A N 1
ATOM 1844 C CA . MET A 1 224 ? 16.162 9.801 -8.306 1.00 96.56 224 MET A CA 1
ATOM 1845 C C . MET A 1 224 ? 17.333 9.269 -9.137 1.00 96.56 224 MET A C 1
ATOM 1847 O O . MET A 1 224 ? 17.133 8.808 -10.265 1.00 96.56 224 MET A O 1
ATOM 1851 N N . ASP A 1 225 ? 18.538 9.264 -8.565 1.00 93.25 225 ASP A N 1
ATOM 1852 C CA . ASP A 1 225 ? 19.730 8.716 -9.215 1.00 93.25 225 ASP A CA 1
ATOM 1853 C C . ASP A 1 225 ? 19.599 7.210 -9.448 1.00 93.25 225 ASP A C 1
ATOM 1855 O O . ASP A 1 225 ? 19.899 6.724 -10.538 1.00 93.25 225 ASP A O 1
ATOM 1859 N N . GLY A 1 226 ? 19.095 6.469 -8.453 1.00 94.06 226 GLY A N 1
ATOM 1860 C CA . GLY A 1 226 ? 18.853 5.031 -8.563 1.00 94.06 226 GLY A CA 1
ATOM 1861 C C . GLY A 1 226 ? 17.841 4.690 -9.658 1.00 94.06 226 GLY A C 1
ATOM 1862 O O . GLY A 1 226 ? 18.075 3.779 -10.453 1.00 94.06 226 GLY A O 1
ATOM 1863 N N . ILE A 1 227 ? 16.755 5.461 -9.756 1.00 97.00 227 ILE A N 1
ATOM 1864 C CA . ILE A 1 227 ? 15.749 5.322 -10.818 1.00 97.00 227 ILE A CA 1
ATOM 1865 C C . ILE A 1 227 ? 16.383 5.598 -12.182 1.00 97.00 227 ILE A C 1
ATOM 1867 O O . ILE A 1 227 ? 16.311 4.759 -13.077 1.00 97.00 227 ILE A O 1
ATOM 1871 N N . THR A 1 228 ? 17.048 6.743 -12.336 1.00 95.88 228 THR A N 1
ATOM 1872 C CA . THR A 1 228 ? 17.636 7.173 -13.614 1.00 95.88 228 THR A CA 1
ATOM 1873 C C . THR A 1 228 ? 18.702 6.193 -14.103 1.00 95.88 228 THR A C 1
ATOM 1875 O O . THR A 1 228 ? 18.717 5.814 -15.277 1.00 95.88 228 THR A O 1
ATOM 1878 N N . TYR A 1 229 ? 19.571 5.734 -13.199 1.00 93.81 229 TYR A N 1
ATOM 1879 C CA . TYR A 1 229 ? 20.575 4.716 -13.488 1.00 93.81 229 TYR A CA 1
ATOM 1880 C C . TYR A 1 229 ? 19.934 3.412 -13.975 1.00 93.81 229 TYR A C 1
ATOM 1882 O O . TYR A 1 229 ? 20.337 2.864 -15.006 1.00 93.81 229 TYR A O 1
ATOM 1890 N N . THR A 1 230 ? 18.907 2.945 -13.265 1.00 95.38 230 THR A N 1
ATOM 1891 C CA . THR A 1 230 ? 18.230 1.682 -13.569 1.00 95.38 230 THR A CA 1
ATOM 1892 C C . THR A 1 230 ? 17.496 1.744 -14.906 1.00 95.38 230 THR A C 1
ATOM 1894 O O . THR A 1 230 ? 17.683 0.858 -15.742 1.00 95.38 230 THR A O 1
ATOM 1897 N N . LEU A 1 231 ? 16.745 2.820 -15.166 1.00 97.00 231 LEU A N 1
ATOM 1898 C CA . LEU A 1 231 ? 16.074 3.035 -16.453 1.00 97.00 231 LEU A CA 1
ATOM 1899 C C . LEU A 1 231 ? 17.080 3.032 -17.605 1.00 97.00 231 LEU A C 1
ATOM 1901 O O . LEU A 1 231 ? 16.912 2.285 -18.565 1.00 97.00 231 LEU A O 1
ATOM 1905 N N . LYS A 1 232 ? 18.193 3.766 -17.475 1.00 95.00 232 LYS A N 1
ATOM 1906 C CA . LYS A 1 232 ? 19.242 3.816 -18.505 1.00 95.00 232 LYS A CA 1
ATOM 1907 C C . LYS A 1 232 ? 19.804 2.432 -18.844 1.00 95.00 232 LYS A C 1
ATOM 1909 O O . LYS A 1 232 ? 20.063 2.146 -20.015 1.00 95.00 232 LYS A O 1
ATOM 1914 N N . LYS A 1 233 ? 20.018 1.579 -17.839 1.00 93.81 233 LYS A N 1
ATOM 1915 C CA . LYS A 1 233 ? 20.526 0.211 -18.029 1.00 93.81 233 LYS A CA 1
ATOM 1916 C C . LYS A 1 233 ? 19.500 -0.683 -18.729 1.00 93.81 233 LYS A C 1
ATOM 1918 O O . LYS A 1 233 ? 19.851 -1.354 -19.697 1.00 93.81 233 LYS A O 1
ATOM 1923 N N . LEU A 1 234 ? 18.242 -0.649 -18.299 1.00 95.31 234 LEU A N 1
ATOM 1924 C CA . LEU A 1 234 ? 17.171 -1.462 -18.886 1.00 95.31 234 LEU A CA 1
ATOM 1925 C C . LEU A 1 234 ? 16.823 -1.008 -20.313 1.00 95.31 234 LEU A C 1
ATOM 1927 O O . LEU A 1 234 ? 16.670 -1.835 -21.212 1.00 95.31 234 LEU A O 1
ATOM 1931 N N . ASP A 1 235 ? 16.816 0.299 -20.566 1.00 95.25 235 ASP A N 1
ATOM 1932 C CA . ASP A 1 235 ? 16.577 0.862 -21.896 1.00 95.25 235 ASP A CA 1
ATOM 1933 C C . ASP A 1 235 ? 17.709 0.553 -22.879 1.00 95.25 235 ASP A C 1
ATOM 1935 O O . ASP A 1 235 ? 17.477 0.432 -24.084 1.00 95.25 235 ASP A O 1
ATOM 1939 N N . LYS A 1 236 ? 18.946 0.392 -22.392 1.00 93.00 236 LYS A N 1
ATOM 1940 C CA . LYS A 1 236 ? 20.058 -0.083 -23.225 1.00 93.00 236 LYS A CA 1
ATOM 1941 C C . LYS A 1 236 ? 19.772 -1.488 -23.758 1.00 93.00 236 LYS A C 1
ATOM 1943 O O . LYS A 1 236 ? 20.025 -1.732 -24.933 1.00 93.00 236 LYS A O 1
ATOM 1948 N N . VAL A 1 237 ? 19.214 -2.374 -22.931 1.00 92.56 237 VAL A N 1
ATOM 1949 C CA . VAL A 1 237 ? 18.805 -3.724 -23.353 1.00 92.56 237 VAL A CA 1
ATOM 1950 C C . VAL A 1 237 ? 17.634 -3.645 -24.325 1.00 92.56 237 VAL A C 1
ATOM 1952 O O . VAL A 1 237 ? 17.681 -4.262 -25.380 1.00 92.56 237 VAL A O 1
ATOM 1955 N N . PHE A 1 238 ? 16.629 -2.812 -24.050 1.00 92.88 238 PHE A N 1
ATOM 1956 C CA . PHE A 1 238 ? 15.519 -2.598 -24.982 1.00 92.88 238 PHE A CA 1
ATOM 1957 C C . PHE A 1 238 ? 15.991 -2.203 -26.392 1.00 92.88 238 PHE A C 1
ATOM 1959 O O . PHE A 1 238 ? 15.497 -2.731 -27.389 1.00 92.88 238 PHE A O 1
ATOM 1966 N N . LYS A 1 239 ? 16.978 -1.303 -26.490 1.00 91.62 239 LYS A N 1
ATOM 1967 C CA . LYS A 1 239 ? 17.515 -0.826 -27.774 1.00 91.62 239 LYS A CA 1
ATOM 1968 C C . LYS A 1 239 ? 18.153 -1.933 -28.622 1.00 91.62 239 LYS A C 1
ATOM 1970 O O . LYS A 1 239 ? 18.184 -1.787 -29.839 1.00 91.62 239 LYS A O 1
ATOM 1975 N N . THR A 1 240 ? 18.614 -3.037 -28.028 1.00 91.44 240 THR A N 1
ATOM 1976 C CA . THR A 1 240 ? 19.174 -4.172 -28.787 1.00 91.44 240 THR A CA 1
ATOM 1977 C C . THR A 1 240 ? 18.104 -5.121 -29.333 1.00 91.44 240 THR A C 1
ATOM 1979 O O . THR A 1 240 ? 18.402 -5.943 -30.194 1.00 91.44 240 THR A O 1
ATOM 1982 N N . MET A 1 241 ? 16.857 -5.014 -28.864 1.00 89.94 241 MET A N 1
ATOM 1983 C CA . MET A 1 241 ? 15.766 -5.931 -29.217 1.00 89.94 241 MET A CA 1
ATOM 1984 C C . MET A 1 241 ? 15.002 -5.536 -30.491 1.00 89.94 241 MET A C 1
ATOM 1986 O O . MET A 1 241 ? 14.205 -6.332 -30.974 1.00 89.94 241 MET A O 1
ATOM 1990 N N . LEU A 1 242 ? 15.240 -4.332 -31.033 1.00 87.62 242 LEU A N 1
ATOM 1991 C CA . LEU A 1 242 ? 14.701 -3.840 -32.315 1.00 87.62 242 LEU A CA 1
ATOM 1992 C C . LEU A 1 242 ? 13.176 -4.024 -32.499 1.00 87.62 242 LEU A C 1
ATOM 1994 O O . LEU A 1 242 ? 12.709 -4.463 -33.547 1.00 87.62 242 LEU A O 1
ATOM 1998 N N . PHE A 1 243 ? 12.374 -3.663 -31.492 1.00 92.31 243 PHE A N 1
ATOM 1999 C CA . PHE A 1 243 ? 10.911 -3.742 -31.594 1.00 92.31 243 PHE A CA 1
ATOM 2000 C C . PHE A 1 243 ? 10.326 -2.789 -32.649 1.00 92.31 243 PHE A C 1
ATOM 2002 O O . PHE A 1 243 ? 10.634 -1.589 -32.654 1.00 92.31 243 PHE A O 1
ATOM 2009 N N . SER A 1 244 ? 9.410 -3.313 -33.474 1.00 94.25 244 SER A N 1
ATOM 2010 C CA . SER A 1 244 ? 8.600 -2.527 -34.413 1.00 94.25 244 SER A CA 1
ATOM 2011 C C . SER A 1 244 ? 7.683 -1.537 -33.687 1.00 94.25 244 SER A C 1
ATOM 2013 O O . SER A 1 244 ? 7.441 -1.654 -32.481 1.00 94.25 244 SER A O 1
ATOM 2015 N N . GLN A 1 245 ? 7.149 -0.558 -34.422 1.00 95.00 245 GLN A N 1
ATOM 2016 C CA . GLN A 1 245 ? 6.170 0.380 -33.870 1.00 95.00 245 GLN A CA 1
ATOM 2017 C C . GLN A 1 245 ? 4.890 -0.340 -33.413 1.00 95.00 245 GLN A C 1
ATOM 2019 O O . GLN A 1 245 ? 4.456 -0.124 -32.284 1.00 95.00 245 GLN A O 1
ATOM 2024 N N . ASP A 1 246 ? 4.392 -1.298 -34.201 1.00 96.62 246 ASP A N 1
ATOM 2025 C CA . ASP A 1 246 ? 3.228 -2.122 -33.840 1.00 96.62 246 ASP A CA 1
ATOM 2026 C C . ASP A 1 246 ? 3.426 -2.871 -32.518 1.00 96.62 246 ASP A C 1
ATOM 2028 O O . ASP A 1 246 ? 2.528 -2.916 -31.679 1.00 96.62 246 ASP A O 1
ATOM 2032 N N . SER A 1 247 ? 4.629 -3.411 -32.281 1.00 95.88 247 SER A N 1
ATOM 2033 C CA . SER A 1 247 ? 4.949 -4.089 -31.017 1.00 95.88 247 SER A CA 1
ATOM 2034 C C . SER A 1 247 ? 4.868 -3.125 -29.832 1.00 95.88 247 SER A C 1
ATOM 2036 O O . SER A 1 247 ? 4.318 -3.463 -28.785 1.00 95.88 247 SER A O 1
ATOM 2038 N N . LYS A 1 248 ? 5.390 -1.902 -29.994 1.00 95.69 248 LYS A N 1
ATOM 2039 C CA . LYS A 1 248 ? 5.355 -0.866 -28.951 1.00 95.69 248 LYS A CA 1
ATOM 2040 C C . LYS A 1 248 ? 3.924 -0.442 -28.641 1.00 95.69 248 LYS A C 1
ATOM 2042 O O . LYS A 1 248 ? 3.566 -0.315 -27.471 1.00 95.69 248 LYS A O 1
ATOM 2047 N N . ASP A 1 249 ? 3.101 -0.246 -29.664 1.00 96.88 249 ASP A N 1
ATOM 2048 C CA . ASP A 1 249 ? 1.703 0.140 -29.478 1.00 96.88 249 ASP A CA 1
ATOM 2049 C C . ASP A 1 249 ? 0.877 -1.004 -28.879 1.00 96.88 249 ASP A C 1
ATOM 2051 O O . ASP A 1 249 ? 0.037 -0.766 -28.006 1.00 96.88 249 ASP A O 1
ATOM 2055 N N . TYR A 1 250 ? 1.207 -2.255 -29.209 1.00 97.50 250 TYR A N 1
ATOM 2056 C CA . TYR A 1 250 ? 0.637 -3.421 -28.544 1.00 97.50 250 TYR A CA 1
ATOM 2057 C C . TYR A 1 250 ? 1.003 -3.491 -27.052 1.00 97.50 250 TYR A C 1
ATOM 2059 O O . TYR A 1 250 ? 0.126 -3.719 -26.218 1.00 97.50 250 TYR A O 1
ATOM 2067 N N . PHE A 1 251 ? 2.253 -3.210 -26.664 1.00 97.06 251 PHE A N 1
ATOM 2068 C CA . PHE A 1 251 ? 2.626 -3.144 -25.242 1.00 97.06 251 PHE A CA 1
ATOM 2069 C C . PHE A 1 251 ? 1.859 -2.049 -24.487 1.00 97.06 251 PHE A C 1
ATOM 2071 O O . PHE A 1 251 ? 1.366 -2.290 -23.382 1.00 97.06 251 PHE A O 1
ATOM 2078 N N . LYS A 1 252 ? 1.676 -0.867 -25.094 1.00 95.75 252 LYS A N 1
ATOM 2079 C CA . LYS A 1 252 ? 0.834 0.198 -24.515 1.00 95.75 252 LYS A CA 1
ATOM 2080 C C . LYS A 1 252 ? -0.622 -0.244 -24.367 1.00 95.75 252 LYS A C 1
ATOM 2082 O O . LYS A 1 252 ? -1.256 0.089 -23.365 1.00 95.75 252 LYS A O 1
ATOM 2087 N N . TYR A 1 253 ? -1.152 -0.982 -25.344 1.00 96.50 253 TYR A N 1
ATOM 2088 C CA . TYR A 1 253 ? -2.505 -1.530 -25.280 1.00 96.50 253 TYR A CA 1
ATOM 2089 C C . TYR A 1 253 ? -2.661 -2.500 -24.104 1.00 96.50 253 TYR A C 1
ATOM 2091 O O . TYR A 1 253 ? -3.595 -2.335 -23.313 1.00 96.50 253 TYR A O 1
ATOM 2099 N N . LEU A 1 254 ? -1.740 -3.460 -23.954 1.00 96.44 254 LEU A N 1
ATOM 2100 C CA . LEU A 1 254 ? -1.754 -4.434 -22.857 1.00 96.44 254 LEU A CA 1
ATOM 2101 C C . LEU A 1 254 ? -1.734 -3.734 -21.494 1.00 96.44 254 LEU A C 1
ATOM 2103 O O . LEU A 1 254 ? -2.563 -4.037 -20.638 1.00 96.44 254 LEU A O 1
ATOM 2107 N N . ARG A 1 255 ? -0.876 -2.721 -21.332 1.00 94.69 255 ARG A N 1
ATOM 2108 C CA . ARG A 1 255 ? -0.771 -1.915 -20.105 1.00 94.69 255 ARG A CA 1
ATOM 2109 C C . ARG A 1 255 ? -2.096 -1.331 -19.620 1.00 94.69 255 ARG A C 1
ATOM 2111 O O . ARG A 1 255 ? -2.314 -1.203 -18.422 1.00 94.69 255 ARG A O 1
ATOM 2118 N N . MET A 1 256 ? -2.984 -0.976 -20.544 1.00 93.75 256 MET A N 1
ATOM 2119 C CA . MET A 1 256 ? -4.241 -0.298 -20.228 1.00 93.75 256 MET A CA 1
ATOM 2120 C C . MET A 1 256 ? -5.463 -1.222 -20.234 1.00 93.75 256 MET A C 1
ATOM 2122 O O . MET A 1 256 ? -6.566 -0.746 -19.965 1.00 93.75 256 MET A O 1
ATOM 2126 N N . ASN A 1 257 ? -5.326 -2.495 -20.620 1.00 95.44 257 ASN A N 1
ATOM 2127 C CA . ASN A 1 257 ? -6.492 -3.351 -20.877 1.00 95.44 257 ASN A CA 1
ATOM 2128 C C . ASN A 1 257 ? -6.321 -4.824 -20.484 1.00 95.44 257 ASN A C 1
ATOM 2130 O O . ASN A 1 257 ? -7.323 -5.533 -20.446 1.00 95.44 257 ASN A O 1
ATOM 2134 N N . GLU A 1 258 ? -5.107 -5.297 -20.209 1.00 95.06 258 GLU A N 1
ATOM 2135 C CA . GLU A 1 258 ? -4.855 -6.703 -19.892 1.00 95.06 258 GLU A CA 1
ATOM 2136 C C . GLU A 1 258 ? -4.739 -6.919 -18.382 1.00 95.06 258 GLU A C 1
ATOM 2138 O O . GLU A 1 258 ? -4.035 -6.185 -17.690 1.00 95.06 258 GLU A O 1
ATOM 2143 N N . LEU A 1 259 ? -5.435 -7.942 -17.883 1.00 91.25 259 LEU A N 1
ATOM 2144 C CA . LEU A 1 259 ? -5.435 -8.332 -16.475 1.00 91.25 259 LEU A CA 1
ATOM 2145 C C . LEU A 1 259 ? -4.790 -9.697 -16.239 1.00 91.25 259 LEU A C 1
ATOM 2147 O O . LEU A 1 259 ? -4.476 -10.014 -15.094 1.00 91.25 259 LEU A O 1
ATOM 2151 N N . ASP A 1 260 ? -4.612 -10.531 -17.261 1.00 92.12 260 ASP A N 1
ATOM 2152 C CA . ASP A 1 260 ? -3.798 -11.735 -17.124 1.00 92.12 260 ASP A CA 1
ATOM 2153 C C . ASP A 1 260 ? -2.327 -11.329 -16.922 1.00 92.12 260 ASP A C 1
ATOM 2155 O O . ASP A 1 260 ? -1.772 -10.647 -17.787 1.00 92.12 260 ASP A O 1
ATOM 2159 N N . PRO A 1 261 ? -1.660 -11.729 -15.821 1.00 92.31 261 PRO A N 1
ATOM 2160 C CA . PRO A 1 261 ? -0.305 -11.255 -15.560 1.00 92.31 261 PRO A CA 1
ATOM 2161 C C . PRO A 1 261 ? 0.727 -11.701 -16.592 1.00 92.31 261 PRO A C 1
ATOM 2163 O O . PRO A 1 261 ? 1.676 -10.969 -16.858 1.00 92.31 261 PRO A O 1
ATOM 2166 N N . VAL A 1 262 ? 0.557 -12.880 -17.197 1.00 93.44 262 VAL A N 1
ATOM 2167 C CA . VAL A 1 262 ? 1.507 -13.401 -18.190 1.00 93.44 262 VAL A CA 1
ATOM 2168 C C . VAL A 1 262 ? 1.394 -12.608 -19.490 1.00 93.44 262 VAL A C 1
ATOM 2170 O O . VAL A 1 262 ? 2.411 -12.184 -20.038 1.00 93.44 262 VAL A O 1
ATOM 2173 N N . LYS A 1 263 ? 0.169 -12.352 -19.961 1.00 95.00 263 LYS A N 1
ATOM 2174 C CA . LYS A 1 263 ? -0.073 -11.499 -21.132 1.00 95.00 263 LYS A CA 1
ATOM 2175 C C . LYS A 1 263 ? 0.310 -10.049 -20.850 1.00 95.00 263 LYS A C 1
ATOM 2177 O O . LYS A 1 263 ? 0.996 -9.434 -21.660 1.00 95.00 263 LYS A O 1
ATOM 2182 N N . GLY A 1 264 ? -0.085 -9.518 -19.695 1.00 94.31 264 GLY A N 1
ATOM 2183 C CA . GLY A 1 264 ? 0.213 -8.153 -19.276 1.00 94.31 264 GLY A CA 1
ATOM 2184 C C . GLY A 1 264 ? 1.717 -7.899 -19.186 1.00 94.31 264 GLY A C 1
ATOM 2185 O O . GLY A 1 264 ? 2.197 -6.916 -19.742 1.00 94.31 264 GLY A O 1
ATOM 2186 N N . GLY A 1 265 ? 2.464 -8.823 -18.581 1.00 95.25 265 GLY A N 1
ATOM 2187 C CA . GLY A 1 265 ? 3.919 -8.773 -18.427 1.00 95.25 265 GLY A CA 1
ATOM 2188 C C . GLY A 1 265 ? 4.722 -9.246 -19.645 1.00 95.25 265 GLY A C 1
ATOM 2189 O O . GLY A 1 265 ? 5.908 -9.558 -19.496 1.00 95.25 265 GLY A O 1
ATOM 2190 N N . LEU A 1 266 ? 4.122 -9.324 -20.842 1.00 96.56 266 LEU A N 1
ATOM 2191 C CA . LEU A 1 266 ? 4.796 -9.800 -22.057 1.00 96.56 266 LEU A CA 1
ATOM 2192 C C . LEU A 1 266 ? 6.075 -9.007 -22.352 1.00 96.56 266 LEU A C 1
ATOM 2194 O O . LEU A 1 266 ? 7.128 -9.602 -22.578 1.00 96.56 266 LEU A O 1
ATOM 2198 N N . PHE A 1 267 ? 6.001 -7.674 -22.301 1.00 96.81 267 PHE A N 1
ATOM 2199 C CA . PHE A 1 267 ? 7.160 -6.800 -22.489 1.00 96.81 267 PHE A CA 1
ATOM 2200 C C . PHE A 1 267 ? 8.297 -7.149 -21.516 1.00 96.81 267 PHE A C 1
ATOM 2202 O O . PHE A 1 267 ? 9.425 -7.411 -21.937 1.00 96.81 267 PHE A O 1
ATOM 2209 N N . ASN A 1 268 ? 7.985 -7.214 -20.217 1.00 96.62 268 ASN A N 1
ATOM 2210 C CA . ASN A 1 268 ? 8.957 -7.514 -19.168 1.00 96.62 268 ASN A CA 1
ATOM 2211 C C . ASN A 1 268 ? 9.571 -8.908 -19.346 1.00 96.62 268 ASN A C 1
ATOM 2213 O O . ASN A 1 268 ? 10.774 -9.069 -19.171 1.00 96.62 268 ASN A O 1
ATOM 2217 N N . THR A 1 269 ? 8.773 -9.893 -19.765 1.00 95.56 269 THR A N 1
ATOM 2218 C CA . THR A 1 269 ? 9.237 -11.259 -20.049 1.00 95.56 269 THR A CA 1
ATOM 2219 C C . THR A 1 269 ? 10.210 -11.299 -21.225 1.00 95.56 269 THR A C 1
ATOM 2221 O O . THR A 1 269 ? 11.233 -11.980 -21.167 1.00 95.56 269 THR A O 1
ATOM 2224 N N . LEU A 1 270 ? 9.925 -10.562 -22.302 1.00 95.06 270 LEU A N 1
ATOM 2225 C CA . LEU A 1 270 ? 10.826 -10.479 -23.453 1.00 95.06 270 LEU A CA 1
ATOM 2226 C C . LEU A 1 270 ? 12.145 -9.798 -23.077 1.00 95.06 270 LEU A C 1
ATOM 2228 O O . LEU A 1 270 ? 13.208 -10.276 -23.471 1.00 95.06 270 LEU A O 1
ATOM 2232 N N . LEU A 1 271 ? 12.079 -8.716 -22.297 1.00 94.19 271 LEU A N 1
ATOM 2233 C CA . LEU A 1 271 ? 13.263 -8.005 -21.825 1.00 94.19 271 LEU A CA 1
ATOM 2234 C C . LEU A 1 271 ? 14.107 -8.881 -20.886 1.00 94.19 271 LEU A C 1
ATOM 2236 O O . LEU A 1 271 ? 15.316 -8.975 -21.076 1.00 94.19 271 LEU A O 1
ATOM 2240 N N . ALA A 1 272 ? 13.480 -9.584 -19.936 1.00 92.75 272 ALA A N 1
ATOM 2241 C CA . ALA A 1 272 ? 14.159 -10.465 -18.981 1.00 92.75 272 ALA A CA 1
ATOM 2242 C C . ALA A 1 272 ? 15.000 -11.557 -19.663 1.00 92.75 272 ALA A C 1
ATOM 2244 O O . ALA A 1 272 ? 16.121 -11.830 -19.235 1.00 92.75 272 ALA A O 1
ATOM 2245 N N . LYS A 1 273 ? 14.523 -12.109 -20.788 1.00 92.06 273 LYS A N 1
ATOM 2246 C CA . LYS A 1 273 ? 15.265 -13.087 -21.610 1.00 92.06 273 LYS A CA 1
ATOM 2247 C C . LYS A 1 273 ? 16.545 -12.530 -22.243 1.00 92.06 273 LYS A C 1
ATOM 2249 O O . LYS A 1 273 ? 17.379 -13.304 -22.706 1.00 92.06 273 LYS A O 1
ATOM 2254 N N . LYS A 1 274 ? 16.684 -11.205 -22.321 1.00 90.88 274 LYS A N 1
ATOM 2255 C CA . LYS A 1 274 ? 17.827 -10.502 -22.922 1.00 90.88 274 LYS A CA 1
ATOM 2256 C C . LYS A 1 274 ? 18.674 -9.745 -21.900 1.00 90.88 274 LYS A C 1
ATOM 2258 O O . LYS A 1 274 ? 19.686 -9.169 -22.291 1.00 90.88 274 LYS A O 1
ATOM 2263 N N . LEU A 1 275 ? 18.285 -9.736 -20.622 1.00 86.25 275 LEU A N 1
ATOM 2264 C CA . LEU A 1 275 ? 19.055 -9.073 -19.574 1.00 86.25 275 LEU A CA 1
ATOM 2265 C C . LEU A 1 275 ? 20.415 -9.767 -19.397 1.00 86.25 275 LEU A C 1
ATOM 2267 O O . LEU A 1 275 ? 20.448 -10.968 -19.115 1.00 86.25 275 LEU A O 1
ATOM 2271 N N . PRO A 1 276 ? 21.535 -9.038 -19.541 1.00 74.44 276 PRO A N 1
ATOM 2272 C CA . PRO A 1 276 ? 22.848 -9.580 -19.234 1.00 74.44 276 PRO A CA 1
ATOM 2273 C C . PRO A 1 276 ? 22.997 -9.725 -17.715 1.00 74.44 276 PRO A C 1
ATOM 2275 O O . PRO A 1 276 ? 22.722 -8.785 -16.970 1.00 74.44 276 PRO A O 1
ATOM 2278 N N . PHE A 1 277 ? 23.467 -10.888 -17.257 1.00 63.09 277 PHE A N 1
ATOM 2279 C CA . PHE A 1 277 ? 23.618 -11.199 -15.828 1.00 63.09 277 PHE A CA 1
ATOM 2280 C C . PHE A 1 277 ? 24.598 -10.272 -15.083 1.00 63.09 277 PHE A C 1
ATOM 2282 O O . PHE A 1 277 ? 24.561 -10.218 -13.858 1.00 63.09 277 PHE A O 1
ATOM 2289 N N . GLU A 1 278 ? 25.451 -9.538 -15.800 1.00 68.06 278 GLU A N 1
ATOM 2290 C CA . GLU A 1 278 ? 26.545 -8.746 -15.222 1.00 68.06 278 GLU A CA 1
ATOM 2291 C C . GLU A 1 278 ? 26.158 -7.305 -14.838 1.00 68.06 278 GLU A C 1
ATOM 2293 O O . GLU A 1 278 ? 26.827 -6.704 -14.003 1.00 68.06 278 GLU A O 1
ATOM 2298 N N . ASP A 1 279 ? 25.089 -6.735 -15.414 1.00 72.00 279 ASP A N 1
ATOM 2299 C CA . ASP A 1 279 ? 24.747 -5.310 -15.235 1.00 72.00 279 ASP A CA 1
ATOM 2300 C C . ASP A 1 279 ? 23.595 -5.078 -14.241 1.00 72.00 279 ASP A C 1
ATOM 2302 O O . ASP A 1 279 ? 23.667 -4.181 -13.400 1.00 72.00 279 ASP A O 1
ATOM 2306 N N . ILE A 1 280 ? 22.510 -5.849 -14.368 1.00 84.88 280 ILE A N 1
ATOM 2307 C CA . ILE A 1 280 ? 21.308 -5.794 -13.524 1.00 84.88 280 ILE A CA 1
ATOM 2308 C C . ILE A 1 280 ? 20.739 -7.211 -13.422 1.00 84.88 280 ILE A C 1
ATOM 2310 O O . ILE A 1 280 ? 20.489 -7.855 -14.441 1.00 84.88 280 ILE A O 1
ATOM 2314 N N . SER A 1 281 ? 20.475 -7.685 -12.201 1.00 89.00 281 SER A N 1
ATOM 2315 C CA . SER A 1 281 ? 19.848 -8.995 -12.013 1.00 89.00 281 SER A CA 1
ATOM 2316 C C . SER A 1 281 ? 18.391 -8.993 -12.489 1.00 89.00 281 SER A C 1
ATOM 2318 O O . SER A 1 281 ? 17.678 -7.990 -12.390 1.00 89.00 281 SER A O 1
ATOM 2320 N N . LYS A 1 282 ? 17.916 -10.149 -12.966 1.00 90.94 282 LYS A N 1
ATOM 2321 C CA . LYS A 1 282 ? 16.508 -10.340 -13.355 1.00 90.94 282 LYS A CA 1
ATOM 2322 C C . LYS A 1 282 ? 15.547 -10.034 -12.208 1.00 90.94 282 LYS A C 1
ATOM 2324 O O . LYS A 1 282 ? 14.502 -9.425 -12.417 1.00 90.94 282 LYS A O 1
ATOM 2329 N N . GLU A 1 283 ? 15.925 -10.408 -10.987 1.00 90.56 283 GLU A N 1
ATOM 2330 C CA . GLU A 1 283 ? 15.144 -10.123 -9.786 1.00 90.56 283 GLU A CA 1
ATOM 2331 C C . GLU A 1 283 ? 15.045 -8.622 -9.499 1.00 90.56 283 GLU A C 1
ATOM 2333 O O . GLU A 1 283 ? 13.949 -8.124 -9.243 1.00 90.56 283 GLU A O 1
ATOM 2338 N N . TYR A 1 284 ? 16.152 -7.884 -9.618 1.00 90.75 284 TYR A N 1
ATOM 2339 C CA . TYR A 1 284 ? 16.134 -6.435 -9.451 1.00 90.75 284 TYR A CA 1
ATOM 2340 C C . TYR A 1 284 ? 15.292 -5.757 -10.537 1.00 90.75 284 TYR A C 1
ATOM 2342 O O . TYR A 1 284 ? 14.460 -4.913 -10.222 1.00 90.75 284 TYR A O 1
ATOM 2350 N N . ALA A 1 285 ? 15.432 -6.167 -11.803 1.00 93.25 285 ALA A N 1
ATOM 2351 C CA . ALA A 1 285 ? 14.620 -5.641 -12.901 1.00 93.25 285 ALA A CA 1
ATOM 2352 C C . ALA A 1 285 ? 13.118 -5.913 -12.705 1.00 93.25 285 ALA A C 1
ATOM 2354 O O . ALA A 1 285 ? 12.295 -5.033 -12.958 1.00 93.25 285 ALA A O 1
ATOM 2355 N N . LYS A 1 286 ? 12.762 -7.111 -12.220 1.00 93.06 286 LYS A N 1
ATOM 2356 C CA . LYS A 1 286 ? 11.392 -7.465 -11.830 1.00 93.06 286 LYS A CA 1
ATOM 2357 C C . LYS A 1 286 ? 10.889 -6.512 -10.746 1.00 93.06 286 LYS A C 1
ATOM 2359 O O . LYS A 1 286 ? 9.886 -5.846 -10.967 1.00 93.06 286 LYS A O 1
ATOM 2364 N N . ASN A 1 287 ? 11.582 -6.406 -9.611 1.00 92.25 287 ASN A N 1
ATOM 2365 C CA . ASN A 1 287 ? 11.156 -5.556 -8.490 1.00 92.25 287 ASN A CA 1
ATOM 2366 C C . ASN A 1 287 ? 11.078 -4.075 -8.896 1.00 92.25 287 ASN A C 1
ATOM 2368 O O . ASN A 1 287 ? 10.148 -3.364 -8.522 1.00 92.25 287 ASN A O 1
ATOM 2372 N N . PHE A 1 288 ? 11.997 -3.623 -9.748 1.00 96.06 288 PHE A N 1
ATOM 2373 C CA . PHE A 1 288 ? 11.962 -2.279 -10.303 1.00 96.06 288 PHE A CA 1
ATOM 2374 C C . PHE A 1 288 ? 10.767 -2.052 -11.244 1.00 96.06 288 PHE A C 1
ATOM 2376 O O . PHE A 1 288 ? 10.231 -0.948 -11.273 1.00 96.06 288 PHE A O 1
ATOM 2383 N N . ALA A 1 289 ? 10.291 -3.075 -11.966 1.00 95.94 289 ALA A N 1
ATOM 2384 C CA . ALA A 1 289 ? 9.040 -2.990 -12.727 1.00 95.94 289 ALA A CA 1
ATOM 2385 C C . ALA A 1 289 ? 7.826 -2.775 -11.801 1.00 95.94 289 ALA A C 1
ATOM 2387 O O . ALA A 1 289 ? 7.019 -1.883 -12.057 1.00 95.94 289 ALA A O 1
ATOM 2388 N N . TYR A 1 290 ? 7.740 -3.518 -10.685 1.00 93.31 290 TYR A N 1
ATOM 2389 C CA . TYR A 1 290 ? 6.707 -3.298 -9.656 1.00 93.31 290 TYR A CA 1
ATOM 2390 C C . TYR A 1 290 ? 6.737 -1.854 -9.129 1.00 93.31 290 TYR A C 1
ATOM 2392 O O . TYR A 1 290 ? 5.697 -1.198 -9.018 1.00 93.31 290 TYR A O 1
ATOM 2400 N N . PHE A 1 291 ? 7.937 -1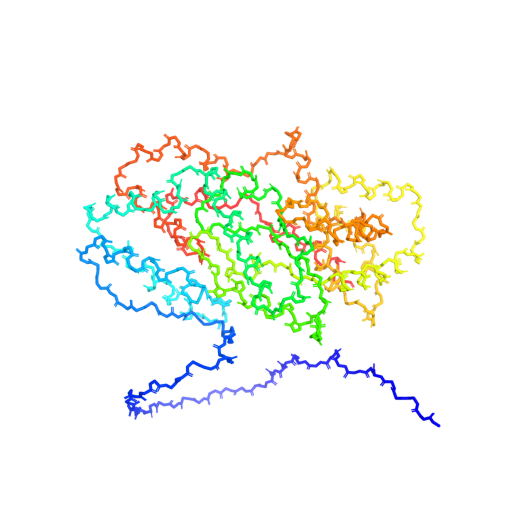.340 -8.858 1.00 96.06 291 PHE A N 1
ATOM 2401 C CA . PHE A 1 291 ? 8.138 0.026 -8.388 1.00 96.06 291 PHE A CA 1
ATOM 2402 C C . PHE A 1 291 ? 7.738 1.078 -9.432 1.00 96.06 291 PHE A C 1
ATOM 2404 O O . PHE A 1 291 ? 6.926 1.954 -9.139 1.00 96.06 291 PHE A O 1
ATOM 2411 N N . ILE A 1 292 ? 8.282 1.009 -10.652 1.00 97.19 292 ILE A N 1
ATOM 2412 C CA . ILE A 1 292 ? 8.104 2.071 -11.652 1.00 97.19 292 ILE A CA 1
ATOM 2413 C C . ILE A 1 292 ? 6.650 2.185 -12.110 1.00 97.19 292 ILE A C 1
ATOM 2415 O O . ILE A 1 292 ? 6.182 3.286 -12.386 1.00 97.19 292 ILE A O 1
ATOM 2419 N N . GLU A 1 293 ? 5.913 1.072 -12.142 1.00 96.25 293 GLU A N 1
ATOM 2420 C CA . GLU A 1 293 ? 4.472 1.082 -12.400 1.00 96.25 293 GLU A CA 1
ATOM 2421 C C . GLU A 1 293 ? 3.709 1.828 -11.315 1.00 96.25 293 GLU A C 1
ATOM 2423 O O . GLU A 1 293 ? 2.816 2.606 -11.632 1.00 96.25 293 GLU A O 1
ATOM 2428 N N . SER A 1 294 ? 4.102 1.647 -10.054 1.00 95.44 294 SER A N 1
ATOM 2429 C CA . SER A 1 294 ? 3.500 2.352 -8.922 1.00 95.44 294 SER A CA 1
ATOM 2430 C C . SER A 1 294 ? 3.778 3.852 -8.988 1.00 95.44 294 SER A C 1
ATOM 2432 O O . SER A 1 294 ? 2.878 4.650 -8.757 1.00 95.44 294 SER A O 1
ATOM 2434 N N . VAL A 1 295 ? 4.984 4.258 -9.396 1.00 96.69 295 VAL A N 1
ATOM 2435 C CA . VAL A 1 295 ? 5.316 5.678 -9.609 1.00 96.69 295 VAL A CA 1
ATOM 2436 C C . VAL A 1 295 ? 4.539 6.284 -10.784 1.00 96.69 295 VAL A C 1
ATOM 2438 O O . VAL A 1 295 ? 4.139 7.446 -10.729 1.00 96.69 295 VAL A O 1
ATOM 2441 N N . ARG A 1 296 ? 4.359 5.515 -11.864 1.00 96.06 296 ARG A N 1
ATOM 2442 C CA . ARG A 1 296 ? 3.771 5.975 -13.131 1.00 96.06 296 ARG A CA 1
ATOM 2443 C C . ARG A 1 296 ? 2.244 6.025 -13.106 1.00 96.06 296 ARG A C 1
ATOM 2445 O O . ARG A 1 296 ? 1.673 6.998 -13.585 1.00 96.06 296 ARG A O 1
ATOM 2452 N N . ASP A 1 297 ? 1.607 4.973 -12.599 1.00 95.75 297 ASP A N 1
ATOM 2453 C CA . ASP A 1 297 ? 0.151 4.783 -12.643 1.00 95.75 297 ASP A CA 1
ATOM 2454 C C . ASP A 1 297 ? -0.505 4.952 -11.260 1.00 95.75 297 ASP A C 1
ATOM 2456 O O . ASP A 1 297 ? -1.730 4.913 -11.143 1.00 95.75 297 ASP A O 1
ATOM 2460 N N . GLY A 1 298 ? 0.295 5.110 -10.202 1.00 95.44 298 GLY A N 1
ATOM 2461 C CA . GLY A 1 298 ? -0.196 5.207 -8.835 1.00 95.44 298 GLY A CA 1
ATOM 2462 C C . GLY A 1 298 ? -0.878 6.533 -8.513 1.00 95.44 298 GLY A C 1
ATOM 2463 O O . GLY A 1 298 ? -0.685 7.563 -9.165 1.00 95.44 298 GLY A O 1
ATOM 2464 N N . LYS A 1 299 ? -1.638 6.534 -7.416 1.00 96.12 299 LYS A N 1
ATOM 2465 C CA . LYS A 1 299 ? -2.132 7.767 -6.812 1.00 96.12 299 LYS A CA 1
ATOM 2466 C C . LYS A 1 299 ? -0.975 8.484 -6.129 1.00 96.12 299 LYS A C 1
ATOM 2468 O O . LYS A 1 299 ? -0.428 7.997 -5.142 1.00 96.12 299 LYS A O 1
ATOM 2473 N N . ASN A 1 300 ? -0.658 9.676 -6.614 1.00 95.44 300 ASN A N 1
ATOM 2474 C CA . ASN A 1 300 ? 0.402 10.501 -6.057 1.00 95.44 300 ASN A CA 1
ATOM 2475 C C . ASN A 1 300 ? -0.136 11.382 -4.914 1.00 95.44 300 ASN A C 1
ATOM 2477 O O . ASN A 1 300 ? -1.054 12.177 -5.119 1.00 95.44 300 ASN A O 1
ATOM 2481 N N . LEU A 1 301 ? 0.421 11.232 -3.712 1.00 97.25 301 LEU A N 1
ATOM 2482 C CA . LEU A 1 301 ? 0.033 11.990 -2.515 1.00 97.25 301 LEU A CA 1
ATOM 2483 C C . LEU A 1 301 ? 0.978 13.159 -2.223 1.00 97.25 301 LEU A C 1
ATOM 2485 O O . LEU A 1 301 ? 0.565 14.162 -1.642 1.00 97.25 301 LEU A O 1
ATOM 2489 N N . ILE A 1 302 ? 2.246 13.039 -2.613 1.00 97.38 302 ILE A N 1
ATOM 2490 C CA . ILE A 1 302 ? 3.255 14.090 -2.466 1.00 97.38 302 ILE A CA 1
ATOM 2491 C C . ILE A 1 302 ? 3.894 14.305 -3.829 1.00 97.38 302 ILE A C 1
ATOM 2493 O O . ILE A 1 302 ? 4.515 13.392 -4.351 1.00 97.38 302 ILE A O 1
ATOM 2497 N N . LYS A 1 303 ? 3.799 15.516 -4.382 1.00 95.25 303 LYS A N 1
ATOM 2498 C CA . LYS A 1 303 ? 4.454 15.905 -5.639 1.00 95.25 303 LYS A CA 1
ATOM 2499 C C . LYS A 1 303 ? 5.284 17.163 -5.400 1.00 95.25 303 LYS A C 1
ATOM 2501 O O . LYS A 1 303 ? 4.732 18.254 -5.293 1.00 95.25 303 LYS A O 1
ATOM 2506 N N . ASN A 1 304 ? 6.604 17.012 -5.298 1.00 93.44 304 ASN A N 1
ATOM 2507 C CA . ASN A 1 304 ? 7.508 18.150 -5.139 1.00 93.44 304 ASN A CA 1
ATOM 2508 C C . ASN A 1 304 ? 7.860 18.733 -6.509 1.00 93.44 304 ASN A C 1
ATOM 2510 O O . ASN A 1 304 ? 8.678 18.178 -7.242 1.00 93.44 304 ASN A O 1
ATOM 2514 N N . THR A 1 305 ? 7.238 19.860 -6.850 1.00 87.75 305 THR A N 1
ATOM 2515 C CA . THR A 1 305 ? 7.332 20.494 -8.173 1.00 87.75 305 THR A CA 1
ATOM 2516 C C . THR A 1 305 ? 8.759 20.841 -8.596 1.00 87.75 305 THR A C 1
ATOM 2518 O O . THR A 1 305 ? 9.036 20.829 -9.792 1.00 87.75 305 THR A O 1
ATOM 2521 N N . GLN A 1 306 ? 9.679 21.071 -7.653 1.00 90.50 306 GLN A N 1
ATOM 2522 C CA . GLN A 1 306 ? 11.080 21.372 -7.957 1.00 90.50 306 GLN A CA 1
ATOM 2523 C C . GLN A 1 306 ? 11.801 20.208 -8.652 1.00 90.50 306 GLN A C 1
ATOM 2525 O O . GLN A 1 306 ? 12.617 20.437 -9.543 1.00 90.50 306 GLN A O 1
ATOM 2530 N N . TYR A 1 307 ? 11.500 18.969 -8.258 1.00 90.38 307 TYR A N 1
ATOM 2531 C CA . TYR A 1 307 ? 12.203 17.768 -8.728 1.00 90.38 307 TYR A CA 1
ATOM 2532 C C . TYR A 1 307 ? 11.319 16.858 -9.586 1.00 90.38 307 TYR A C 1
ATOM 2534 O O . TYR A 1 307 ? 11.818 16.067 -10.382 1.00 90.38 307 TYR A O 1
ATOM 2542 N N . TYR A 1 308 ? 9.994 16.959 -9.453 1.00 92.06 308 TYR A N 1
ATOM 2543 C CA . TYR A 1 308 ? 9.072 16.011 -10.075 1.00 92.06 308 TYR A CA 1
ATOM 2544 C C . TYR A 1 308 ? 9.111 16.033 -11.605 1.00 92.06 308 TYR A C 1
ATOM 2546 O O . TYR A 1 308 ? 8.973 14.983 -12.221 1.00 92.06 308 TYR A O 1
ATOM 2554 N N . TRP A 1 309 ? 9.376 17.185 -12.226 1.00 93.25 309 TRP A N 1
ATOM 2555 C CA . TRP A 1 309 ? 9.515 17.274 -13.684 1.00 93.25 309 TRP A CA 1
ATOM 2556 C C . TRP A 1 309 ? 10.670 16.406 -14.217 1.00 93.25 309 TRP A C 1
ATOM 2558 O O . TRP A 1 309 ? 10.587 15.878 -15.324 1.00 93.25 309 TRP A O 1
ATOM 2568 N N . GLN A 1 310 ? 11.735 16.213 -13.427 1.00 94.50 310 GLN A N 1
ATOM 2569 C CA . GLN A 1 310 ? 12.854 15.334 -13.786 1.00 94.50 310 GLN A CA 1
ATOM 2570 C C . GLN A 1 310 ? 12.415 13.872 -13.764 1.00 94.50 310 GLN A C 1
ATOM 2572 O O . GLN A 1 310 ? 12.764 13.111 -14.663 1.00 94.50 310 GLN A O 1
ATOM 2577 N N . LEU A 1 311 ? 11.612 13.492 -12.766 1.00 95.88 311 LEU A N 1
ATOM 2578 C CA . LEU A 1 311 ? 11.027 12.158 -12.666 1.00 95.88 311 LEU A CA 1
ATOM 2579 C C . LEU A 1 311 ? 10.041 11.893 -13.809 1.00 95.88 311 LEU A C 1
ATOM 2581 O O . LEU A 1 311 ? 10.142 10.858 -14.465 1.00 95.88 311 LEU A O 1
ATOM 2585 N N . GLU A 1 312 ? 9.140 12.839 -14.089 1.00 94.94 312 GLU A N 1
ATOM 2586 C CA . GLU A 1 312 ? 8.214 12.772 -15.228 1.00 94.94 312 GLU A CA 1
ATOM 2587 C C . GLU A 1 312 ? 8.982 12.614 -16.541 1.00 94.94 312 GLU A C 1
ATOM 2589 O O . GLU A 1 312 ? 8.663 11.730 -17.331 1.00 94.94 312 GLU A O 1
ATOM 2594 N N . SER A 1 313 ? 10.033 13.411 -16.751 1.00 95.62 313 SER A N 1
ATOM 2595 C CA . SER A 1 313 ? 10.880 13.323 -17.942 1.00 95.62 313 SER A CA 1
ATOM 2596 C C . SER A 1 313 ? 11.606 11.978 -18.042 1.00 95.62 313 SER A C 1
ATOM 2598 O O . SER A 1 313 ? 11.632 11.370 -19.112 1.00 95.62 313 SER A O 1
ATOM 2600 N N . ALA A 1 314 ? 12.157 11.462 -16.939 1.00 96.19 314 ALA A N 1
ATOM 2601 C CA . ALA A 1 314 ? 12.826 10.161 -16.919 1.00 96.19 314 ALA A CA 1
ATOM 2602 C C . ALA A 1 314 ? 11.864 9.014 -17.276 1.00 96.19 314 ALA A C 1
ATOM 2604 O O . ALA A 1 314 ? 12.211 8.141 -18.070 1.00 96.19 314 ALA A O 1
ATOM 2605 N N . ILE A 1 315 ? 10.639 9.043 -16.743 1.00 96.25 315 ILE A N 1
ATOM 2606 C CA . ILE A 1 315 ? 9.588 8.064 -17.051 1.00 96.25 315 ILE A CA 1
ATOM 2607 C C . ILE A 1 315 ? 9.127 8.204 -18.505 1.00 96.25 315 ILE A C 1
ATOM 2609 O O . ILE A 1 315 ? 9.044 7.213 -19.229 1.00 96.25 315 ILE A O 1
ATOM 2613 N N . ALA A 1 316 ? 8.851 9.430 -18.952 1.00 95.62 316 ALA A N 1
ATOM 2614 C CA . ALA A 1 316 ? 8.352 9.704 -20.295 1.00 95.62 316 ALA A CA 1
ATOM 2615 C C . ALA A 1 316 ? 9.363 9.328 -21.383 1.00 95.62 316 ALA A C 1
ATOM 2617 O O . ALA A 1 316 ? 8.951 8.927 -22.466 1.00 95.62 316 ALA A O 1
ATOM 2618 N N . ASN A 1 317 ? 10.663 9.409 -21.105 1.00 96.12 317 ASN A N 1
ATOM 2619 C CA . ASN A 1 317 ? 11.717 9.099 -22.071 1.00 96.12 317 ASN A CA 1
ATOM 2620 C C . ASN A 1 317 ? 12.235 7.654 -21.992 1.00 96.12 317 ASN A C 1
ATOM 2622 O O . ASN A 1 317 ? 13.101 7.283 -22.787 1.00 96.12 317 ASN A O 1
ATOM 2626 N N . SER A 1 318 ? 11.722 6.836 -21.067 1.00 97.62 318 SER A N 1
ATOM 2627 C CA . SER A 1 318 ? 12.177 5.459 -20.874 1.00 97.62 318 SER A CA 1
ATOM 2628 C C . SER A 1 318 ? 11.199 4.436 -21.463 1.00 97.62 318 SER A C 1
ATOM 2630 O O . SER A 1 318 ? 10.111 4.249 -20.915 1.00 97.62 318 SER A O 1
ATOM 2632 N N . PRO A 1 319 ? 11.571 3.704 -22.532 1.00 95.50 319 PRO A N 1
ATOM 2633 C CA . PRO A 1 319 ? 10.818 2.547 -23.012 1.00 95.50 319 PRO A CA 1
ATOM 2634 C C . PRO A 1 319 ? 10.463 1.542 -21.913 1.00 95.50 319 PRO A C 1
ATOM 2636 O O . PRO A 1 319 ? 9.328 1.071 -21.856 1.00 95.50 319 PRO A O 1
ATOM 2639 N N . PHE A 1 320 ? 11.398 1.231 -21.010 1.00 96.81 320 PHE A N 1
ATOM 2640 C CA . PHE A 1 320 ? 11.125 0.328 -19.897 1.00 96.81 320 PHE A CA 1
ATOM 2641 C C . PHE A 1 320 ? 9.997 0.857 -19.008 1.00 96.81 320 PHE A C 1
ATOM 2643 O O . PHE A 1 320 ? 9.052 0.118 -18.714 1.00 96.81 320 PHE A O 1
ATOM 2650 N N . ALA A 1 321 ? 10.056 2.134 -18.619 1.00 97.00 321 ALA A N 1
ATOM 2651 C CA . ALA A 1 321 ? 8.995 2.746 -17.826 1.00 97.00 321 ALA A CA 1
ATOM 2652 C C . ALA A 1 321 ? 7.686 2.888 -18.609 1.00 97.00 321 ALA A C 1
ATOM 2654 O O . ALA A 1 321 ? 6.626 2.799 -18.009 1.00 97.00 321 ALA A O 1
ATOM 2655 N N . GLN A 1 322 ? 7.711 3.086 -19.925 1.00 95.75 322 GLN A N 1
ATOM 2656 C CA . GLN A 1 322 ? 6.496 3.217 -20.734 1.00 95.75 322 GLN A CA 1
ATOM 2657 C C . GLN A 1 322 ? 5.746 1.889 -20.910 1.00 95.75 322 GLN A C 1
ATOM 2659 O O . GLN A 1 322 ? 4.514 1.889 -20.950 1.00 95.75 322 GLN A O 1
ATOM 2664 N N . TYR A 1 323 ? 6.471 0.771 -21.020 1.00 96.50 323 TYR A N 1
ATOM 2665 C CA . TYR A 1 323 ? 5.900 -0.522 -21.417 1.00 96.50 323 TYR A CA 1
ATOM 2666 C C . TYR A 1 323 ? 5.780 -1.547 -20.284 1.00 96.50 323 TYR A C 1
ATOM 2668 O O . TYR A 1 323 ? 5.064 -2.533 -20.454 1.00 96.50 323 TYR A O 1
ATOM 2676 N N . SER A 1 324 ? 6.434 -1.337 -19.134 1.00 96.75 324 SER A N 1
ATOM 2677 C CA . SER A 1 324 ? 6.332 -2.264 -17.995 1.00 96.75 324 SER A CA 1
ATOM 2678 C C . SER A 1 324 ? 4.897 -2.413 -17.488 1.00 96.75 324 SER A C 1
ATOM 2680 O O . SER A 1 324 ? 4.198 -1.408 -17.307 1.00 96.75 324 SER A O 1
ATOM 2682 N N . ASN A 1 325 ? 4.469 -3.664 -17.287 1.00 95.69 325 ASN A N 1
ATOM 2683 C CA . ASN A 1 325 ? 3.110 -4.006 -16.860 1.00 95.69 325 ASN A CA 1
ATOM 2684 C C . ASN A 1 325 ? 3.021 -5.338 -16.066 1.00 95.69 325 ASN A C 1
ATOM 2686 O O . ASN A 1 325 ? 2.116 -6.157 -16.257 1.00 95.69 325 ASN A O 1
ATOM 2690 N N . VAL A 1 326 ? 3.976 -5.578 -15.168 1.00 93.75 326 VAL A N 1
ATOM 2691 C CA . VAL A 1 326 ? 4.021 -6.732 -14.261 1.00 93.75 326 VAL A CA 1
ATOM 2692 C C . VAL A 1 326 ? 2.944 -6.691 -13.187 1.00 93.75 326 VAL A C 1
ATOM 2694 O O . VAL A 1 326 ? 2.564 -7.753 -12.716 1.00 93.75 326 VAL A O 1
ATOM 2697 N N . THR A 1 327 ? 2.423 -5.519 -12.816 1.00 91.31 327 THR A N 1
ATOM 2698 C CA . THR A 1 327 ? 1.399 -5.384 -11.763 1.00 91.31 327 THR A CA 1
ATOM 2699 C C . THR A 1 327 ? -0.002 -5.093 -12.284 1.00 91.31 327 THR A C 1
ATOM 2701 O O . THR A 1 327 ? -0.960 -5.104 -11.506 1.00 91.31 327 THR A O 1
ATOM 2704 N N . GLN A 1 328 ? -0.104 -4.764 -13.575 1.00 94.06 328 GLN A N 1
ATOM 2705 C CA . GLN A 1 328 ? -1.335 -4.353 -14.248 1.00 94.06 328 GLN A CA 1
ATOM 2706 C C . GLN A 1 328 ? -2.060 -3.178 -13.571 1.00 94.06 328 GLN A C 1
ATOM 2708 O O . GLN A 1 328 ? -3.282 -3.078 -13.673 1.00 94.06 328 GLN A O 1
ATOM 2713 N N . MET A 1 329 ? -1.336 -2.282 -12.882 1.00 93.44 329 MET A N 1
ATOM 2714 C CA . MET A 1 329 ? -1.941 -1.178 -12.120 1.00 93.44 329 MET A CA 1
ATOM 2715 C C . MET A 1 329 ? -2.816 -0.279 -13.005 1.00 93.44 329 MET A C 1
ATOM 2717 O O . MET A 1 329 ? -4.004 -0.125 -12.720 1.00 93.44 329 MET A O 1
ATOM 2721 N N . GLY A 1 330 ? -2.281 0.225 -14.125 1.00 93.75 330 GLY A N 1
ATOM 2722 C CA . GLY A 1 330 ? -3.047 1.050 -15.066 1.00 93.75 330 GLY A CA 1
ATOM 2723 C C . GLY A 1 330 ? -4.281 0.344 -15.649 1.00 93.75 330 GLY A C 1
ATOM 2724 O O . GLY A 1 330 ? -5.346 0.952 -15.775 1.00 93.75 330 GLY A O 1
ATOM 2725 N N . ALA A 1 331 ? -4.189 -0.955 -15.953 1.00 94.81 331 ALA A N 1
ATOM 2726 C CA . ALA A 1 331 ? -5.333 -1.736 -16.425 1.00 94.81 331 ALA A CA 1
ATOM 2727 C C . ALA A 1 331 ? -6.378 -1.951 -15.320 1.00 94.81 331 ALA A C 1
ATOM 2729 O O . ALA A 1 331 ? -7.578 -1.837 -15.574 1.00 94.81 331 ALA A O 1
ATOM 2730 N N . HIS A 1 332 ? -5.956 -2.242 -14.088 1.00 94.31 332 HIS A N 1
ATOM 2731 C CA . HIS A 1 332 ? -6.863 -2.366 -12.952 1.00 94.31 332 HIS A CA 1
ATOM 2732 C C . HIS A 1 332 ? -7.630 -1.071 -12.691 1.00 94.31 332 HIS A C 1
ATOM 2734 O O . HIS A 1 332 ? -8.851 -1.138 -12.537 1.00 94.31 332 HIS A O 1
ATOM 2740 N N . ASP A 1 333 ? -6.947 0.072 -12.678 1.00 94.75 333 ASP A N 1
ATOM 2741 C CA . ASP A 1 333 ? -7.559 1.376 -12.427 1.00 94.75 333 ASP A CA 1
ATOM 2742 C C . ASP A 1 333 ? -8.545 1.766 -13.538 1.00 94.75 333 ASP A C 1
ATOM 2744 O O . ASP A 1 333 ? -9.723 2.043 -13.286 1.00 94.75 333 ASP A O 1
ATOM 2748 N N . LYS A 1 334 ? -8.123 1.655 -14.803 1.00 95.00 334 LYS A N 1
ATOM 2749 C CA . LYS A 1 334 ? -8.990 1.942 -15.953 1.00 95.00 334 LYS A CA 1
ATOM 2750 C C . LYS A 1 334 ? -10.213 1.026 -16.013 1.00 95.00 334 LYS A C 1
ATOM 2752 O O . LYS A 1 334 ? -11.325 1.478 -16.287 1.00 95.00 334 LYS A O 1
ATOM 2757 N N . LEU A 1 335 ? -10.047 -0.278 -15.798 1.00 94.25 335 LEU A N 1
ATOM 2758 C CA . LEU A 1 335 ? -11.173 -1.210 -15.895 1.00 94.25 335 LEU A CA 1
ATOM 2759 C C . LEU A 1 335 ? -12.138 -1.068 -14.712 1.00 94.25 335 LEU A C 1
ATOM 2761 O O . LEU A 1 335 ? -13.334 -1.276 -14.898 1.00 94.25 335 LEU A O 1
ATOM 2765 N N . LEU A 1 336 ? -11.660 -0.679 -13.525 1.00 93.56 336 LEU A N 1
ATOM 2766 C CA . LEU A 1 336 ? -12.535 -0.335 -12.400 1.00 93.56 336 LEU A CA 1
ATOM 2767 C C . LEU A 1 336 ? -13.310 0.960 -12.669 1.00 93.56 336 LEU A C 1
ATOM 2769 O O . LEU A 1 336 ? -14.532 0.964 -12.540 1.00 93.56 336 LEU A O 1
ATOM 2773 N N . SER A 1 337 ? -12.633 2.032 -13.089 1.00 92.38 337 SER A N 1
ATOM 2774 C CA . SER A 1 337 ? -13.264 3.335 -13.368 1.00 92.38 337 SER A CA 1
ATOM 2775 C C . SER A 1 337 ? -14.274 3.290 -14.519 1.00 92.38 337 SER A C 1
ATOM 2777 O O . SER A 1 337 ? -15.272 4.004 -14.489 1.00 92.38 337 SER A O 1
ATOM 2779 N N . THR A 1 338 ? -14.070 2.410 -15.503 1.00 93.00 338 THR A N 1
ATOM 2780 C CA . THR A 1 338 ? -15.015 2.180 -16.614 1.00 93.00 338 THR A CA 1
ATOM 2781 C C . THR A 1 338 ? -16.091 1.130 -16.313 1.00 93.00 338 THR A C 1
ATOM 2783 O O . THR A 1 338 ? -16.893 0.810 -17.187 1.00 93.00 338 THR A O 1
ATOM 2786 N N . GLY A 1 339 ? -16.105 0.541 -15.111 1.00 91.44 339 GLY A N 1
ATOM 2787 C CA . GLY A 1 339 ? -17.068 -0.496 -14.719 1.00 91.44 339 GLY A CA 1
ATOM 2788 C C . GLY A 1 339 ? -16.870 -1.861 -15.396 1.00 91.44 339 GLY A C 1
ATOM 2789 O O . GLY A 1 339 ? -17.673 -2.772 -15.200 1.00 91.44 339 GLY A O 1
ATOM 2790 N N . ARG A 1 340 ? -15.792 -2.042 -16.170 1.00 91.50 340 ARG A N 1
ATOM 2791 C CA . ARG A 1 340 ? -15.453 -3.299 -16.863 1.00 91.50 340 ARG A CA 1
ATOM 2792 C C . ARG A 1 340 ? -14.814 -4.351 -15.951 1.00 91.50 340 ARG A C 1
ATOM 2794 O O . ARG A 1 340 ? -14.750 -5.520 -16.322 1.00 91.50 340 ARG A O 1
ATOM 2801 N N . LYS A 1 341 ? -14.345 -3.958 -14.765 1.00 91.00 341 LYS A N 1
ATOM 2802 C CA . LYS A 1 341 ? -13.882 -4.836 -13.682 1.00 91.00 341 LYS A CA 1
ATOM 2803 C C . LYS A 1 341 ? -14.737 -4.583 -12.441 1.00 91.00 341 LYS A C 1
ATOM 2805 O O . LYS A 1 341 ? -14.996 -3.438 -12.086 1.00 91.00 341 LYS A O 1
ATOM 2810 N N . LYS A 1 342 ? -15.138 -5.650 -11.745 1.00 89.88 342 LYS A N 1
ATOM 2811 C CA . LYS A 1 342 ? -15.840 -5.541 -10.458 1.00 89.88 342 LYS A CA 1
ATOM 2812 C C . LYS A 1 342 ? -14.858 -5.258 -9.318 1.00 89.88 342 LYS A C 1
ATOM 2814 O O . LYS A 1 342 ? -13.735 -5.764 -9.298 1.00 89.88 342 LYS A O 1
ATOM 2819 N N . ILE A 1 343 ? -15.311 -4.480 -8.338 1.00 89.12 343 ILE A N 1
ATOM 2820 C CA . ILE A 1 343 ? -14.614 -4.308 -7.057 1.00 89.12 343 ILE A CA 1
ATOM 2821 C C . ILE A 1 343 ? -14.568 -5.667 -6.337 1.00 89.12 343 ILE A C 1
ATOM 2823 O O . ILE A 1 343 ? -15.543 -6.411 -6.405 1.00 89.12 343 ILE A O 1
ATOM 2827 N N . LYS A 1 344 ? -13.474 -5.976 -5.626 1.00 90.19 344 LYS A N 1
ATOM 2828 C CA . LYS A 1 344 ? -13.342 -7.195 -4.800 1.00 90.19 344 LYS A CA 1
ATOM 2829 C C . LYS A 1 344 ? -14.537 -7.333 -3.839 1.00 90.19 344 LYS A C 1
ATOM 2831 O O . LYS A 1 344 ? -14.910 -6.348 -3.195 1.00 90.19 344 LYS A O 1
ATOM 2836 N N . THR A 1 345 ? -15.102 -8.528 -3.695 1.00 91.62 345 THR A N 1
ATOM 2837 C CA . THR A 1 345 ? -16.280 -8.823 -2.862 1.00 91.62 345 THR A CA 1
ATOM 2838 C C . THR A 1 345 ? -16.091 -8.342 -1.434 1.00 91.62 345 THR A C 1
ATOM 2840 O O . THR A 1 345 ? -16.970 -7.662 -0.909 1.00 91.62 345 THR A O 1
ATOM 2843 N N . LYS A 1 346 ? -14.922 -8.574 -0.821 1.00 92.06 346 LYS A N 1
ATOM 2844 C CA . LYS A 1 346 ? -14.652 -8.085 0.544 1.00 92.06 346 LYS A CA 1
ATOM 2845 C C . LYS A 1 346 ? -14.886 -6.586 0.699 1.00 92.06 346 LYS A C 1
ATOM 2847 O O . LYS A 1 346 ? -15.445 -6.137 1.692 1.00 92.06 346 LYS A O 1
ATOM 2852 N N . LEU A 1 347 ? -14.504 -5.796 -0.306 1.00 93.56 347 LEU A N 1
ATOM 2853 C CA . LEU A 1 347 ? -14.660 -4.344 -0.279 1.00 93.56 347 LEU A CA 1
ATOM 2854 C C . LEU A 1 347 ? -16.116 -3.933 -0.532 1.00 93.56 347 LEU A C 1
ATOM 2856 O O . LEU A 1 347 ? -16.561 -2.915 -0.010 1.00 93.56 347 LEU A O 1
ATOM 2860 N N . GLN A 1 348 ? -16.875 -4.719 -1.300 1.00 92.06 348 GLN A N 1
ATOM 2861 C CA . GLN A 1 348 ? -18.326 -4.544 -1.421 1.00 92.06 348 GLN A CA 1
ATOM 2862 C C . GLN A 1 348 ? -19.008 -4.786 -0.064 1.00 92.06 348 GLN A C 1
ATOM 2864 O O . GLN A 1 348 ? -19.732 -3.916 0.414 1.00 92.06 348 GLN A O 1
ATOM 2869 N N . ARG A 1 349 ? -18.660 -5.882 0.626 1.00 92.75 349 ARG A N 1
ATOM 2870 C CA . ARG A 1 349 ? -19.171 -6.212 1.969 1.00 92.75 349 ARG A CA 1
ATOM 2871 C C . ARG A 1 349 ? -18.869 -5.139 3.012 1.00 92.75 349 ARG A C 1
ATOM 2873 O O . ARG A 1 349 ? -19.714 -4.834 3.844 1.00 92.75 349 ARG A O 1
ATOM 2880 N N . ARG A 1 350 ? -17.690 -4.514 2.960 1.00 93.94 350 ARG A N 1
ATOM 2881 C CA . ARG A 1 350 ? -17.357 -3.379 3.841 1.00 93.94 350 ARG A CA 1
ATOM 2882 C C . ARG A 1 350 ? -18.279 -2.174 3.635 1.00 93.94 350 ARG A C 1
ATOM 2884 O O . ARG A 1 350 ? -18.545 -1.445 4.581 1.00 93.94 350 ARG A O 1
ATOM 2891 N N . THR A 1 351 ? -18.766 -1.952 2.414 1.00 87.75 351 THR A N 1
ATOM 2892 C CA . THR A 1 351 ? -19.735 -0.879 2.138 1.00 87.75 351 THR A CA 1
ATOM 2893 C C . THR A 1 351 ? -21.093 -1.179 2.771 1.00 87.75 351 THR A C 1
ATOM 2895 O O . THR A 1 351 ? -21.696 -0.280 3.346 1.00 87.75 351 THR A O 1
ATOM 2898 N N . GLU A 1 352 ? -21.542 -2.435 2.727 1.00 88.56 352 GLU A N 1
ATOM 2899 C CA . GLU A 1 352 ? -22.774 -2.887 3.395 1.00 88.56 352 GLU A CA 1
ATOM 2900 C C . GLU A 1 352 ? -22.670 -2.732 4.921 1.00 88.56 352 GLU A C 1
ATOM 2902 O O . GLU A 1 352 ? -23.574 -2.188 5.554 1.00 88.56 352 GLU A O 1
ATOM 2907 N N . LEU A 1 353 ? -21.516 -3.105 5.491 1.00 90.75 353 LEU A N 1
ATOM 2908 C CA . LEU A 1 353 ? -21.229 -3.016 6.924 1.00 90.75 353 LEU A CA 1
ATOM 2909 C C . LEU A 1 353 ? -21.451 -1.610 7.502 1.00 90.75 353 LEU A C 1
ATOM 2911 O O . LEU A 1 353 ? -21.874 -1.494 8.648 1.00 90.75 353 LEU A O 1
ATOM 2915 N N . LEU A 1 354 ? -21.206 -0.543 6.735 1.00 84.44 354 LEU A N 1
ATOM 2916 C CA . LEU A 1 354 ? -21.414 0.834 7.200 1.00 84.44 354 LEU A CA 1
ATOM 2917 C C . LEU A 1 354 ? -22.872 1.093 7.618 1.00 84.44 354 LEU A C 1
ATOM 2919 O O . LEU A 1 354 ? -23.109 1.818 8.578 1.00 84.44 354 LEU A O 1
ATOM 2923 N N . ASN A 1 355 ? -23.833 0.458 6.944 1.00 82.12 355 ASN A N 1
ATOM 2924 C CA . ASN A 1 355 ? -25.263 0.592 7.239 1.00 82.12 355 ASN A CA 1
ATOM 2925 C C . ASN A 1 355 ? -25.742 -0.364 8.346 1.00 82.12 355 ASN A C 1
ATOM 2927 O O . ASN A 1 355 ? -26.832 -0.190 8.899 1.00 82.12 355 ASN A O 1
ATOM 2931 N N . GLU A 1 356 ? -24.961 -1.406 8.630 1.00 88.62 356 GLU A N 1
ATOM 2932 C CA . GLU A 1 356 ? -25.286 -2.451 9.603 1.00 88.62 356 GLU A CA 1
ATOM 2933 C C . GLU A 1 356 ? -24.654 -2.185 10.969 1.00 88.62 356 GLU A C 1
ATOM 2935 O O . GLU A 1 356 ? -25.265 -2.494 11.989 1.00 88.62 356 GLU A O 1
ATOM 2940 N N . PHE A 1 357 ? -23.457 -1.589 11.000 1.00 93.56 357 PHE A N 1
ATOM 2941 C CA . PHE A 1 357 ? -22.639 -1.504 12.206 1.00 93.56 357 PHE A CA 1
ATOM 2942 C C . PHE A 1 357 ? -23.374 -0.842 13.370 1.00 93.56 357 PHE A C 1
ATOM 2944 O O . PHE A 1 357 ? -23.337 -1.357 14.481 1.00 93.56 357 PHE A O 1
ATOM 2951 N N . ASP A 1 358 ? -24.095 0.255 13.134 1.00 88.75 358 ASP A N 1
ATOM 2952 C CA . ASP A 1 358 ? -24.810 0.955 14.206 1.00 88.75 358 ASP A CA 1
ATOM 2953 C C . ASP A 1 358 ? -25.964 0.132 14.799 1.00 88.75 358 ASP A C 1
ATOM 2955 O O . ASP A 1 358 ? -26.310 0.336 15.966 1.00 88.75 358 ASP A O 1
ATOM 2959 N N . LYS A 1 359 ? -26.492 -0.846 14.051 1.00 92.12 359 LYS A N 1
ATOM 2960 C CA . LYS A 1 359 ? -27.577 -1.748 14.472 1.00 92.12 359 LYS A CA 1
ATOM 2961 C C . LYS A 1 359 ? -27.087 -2.945 15.287 1.00 92.12 359 LYS A C 1
ATOM 2963 O O . LYS A 1 359 ? -27.900 -3.613 15.9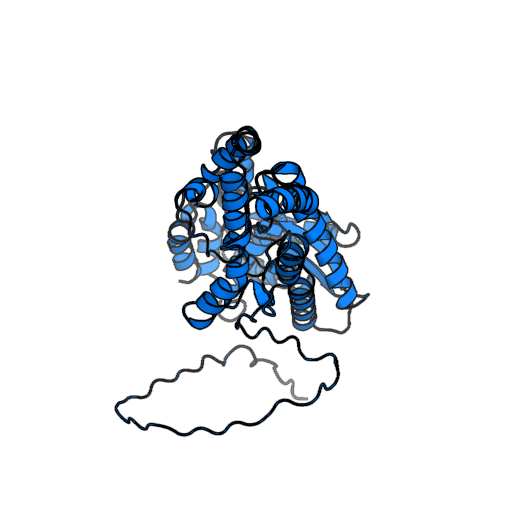17 1.00 92.12 359 LYS A O 1
ATOM 2968 N N . PHE A 1 360 ? -25.787 -3.228 15.271 1.00 94.94 360 PHE A N 1
ATOM 2969 C CA . PHE A 1 360 ? -25.206 -4.342 16.014 1.00 94.94 360 PHE A CA 1
ATOM 2970 C C . PHE A 1 360 ? -25.316 -4.146 17.529 1.00 94.94 360 PHE A C 1
ATOM 2972 O O . PHE A 1 360 ? -25.201 -3.021 18.041 1.00 94.94 360 PHE A O 1
ATOM 2979 N N . HIS A 1 361 ? -25.472 -5.264 18.247 1.00 95.31 361 HIS A N 1
ATOM 2980 C CA . HIS A 1 361 ? -25.334 -5.284 19.702 1.00 95.31 361 HIS A CA 1
ATOM 2981 C C . HIS A 1 361 ? -23.914 -4.851 20.105 1.00 95.31 361 HIS A C 1
ATOM 2983 O O . HIS A 1 361 ? -22.967 -4.974 19.324 1.00 95.31 361 HIS A O 1
ATOM 2989 N N . VAL A 1 362 ? -23.739 -4.348 21.331 1.00 95.06 362 VAL A N 1
ATOM 2990 C CA . VAL A 1 362 ? -22.430 -3.869 21.808 1.00 95.06 362 VAL A CA 1
ATOM 2991 C C . VAL A 1 362 ? -21.345 -4.947 21.720 1.00 95.06 362 VAL A C 1
ATOM 2993 O O . VAL A 1 362 ? -20.227 -4.641 21.310 1.00 95.06 362 VAL A O 1
ATOM 2996 N N . ASP A 1 363 ? -21.683 -6.204 22.013 1.00 94.88 363 ASP A N 1
ATOM 2997 C CA . ASP A 1 363 ? -20.747 -7.326 21.882 1.00 94.88 363 ASP A CA 1
ATOM 2998 C C . ASP A 1 363 ? -20.310 -7.543 20.434 1.00 94.88 363 ASP A C 1
ATOM 3000 O O . ASP A 1 363 ? -19.125 -7.696 20.164 1.00 94.88 363 ASP A O 1
ATOM 3004 N N . GLU A 1 364 ? -21.238 -7.471 19.481 1.00 95.31 364 GLU A N 1
ATOM 3005 C CA . GLU A 1 364 ? -20.927 -7.653 18.063 1.00 95.31 364 GLU A CA 1
ATOM 3006 C C . GLU A 1 364 ? -20.079 -6.503 17.507 1.00 95.31 364 GLU A C 1
ATOM 3008 O O . GLU A 1 364 ? -19.167 -6.735 16.711 1.00 95.31 364 GLU A O 1
ATOM 3013 N N . LYS A 1 365 ? -20.356 -5.263 17.939 1.00 96.19 365 LYS A N 1
ATOM 3014 C CA . LYS A 1 365 ? -19.535 -4.088 17.604 1.00 96.19 365 LYS A CA 1
ATOM 3015 C C . LYS A 1 365 ? -18.112 -4.264 18.118 1.00 96.19 365 LYS A C 1
ATOM 3017 O O . LYS A 1 365 ? -17.157 -4.033 17.377 1.00 96.19 365 LYS A O 1
ATOM 3022 N N . TYR A 1 366 ? -17.984 -4.677 19.376 1.00 96.69 366 TYR A N 1
ATOM 3023 C CA . TYR A 1 366 ? -16.698 -4.903 20.017 1.00 96.69 366 TYR A CA 1
ATOM 3024 C C . TYR A 1 366 ? -15.920 -6.041 19.349 1.00 96.69 366 TYR A C 1
ATOM 3026 O O . TYR A 1 366 ? -14.750 -5.861 19.019 1.00 96.69 366 TYR A O 1
ATOM 3034 N N . ASP A 1 367 ? -16.569 -7.176 19.081 1.00 95.25 367 ASP A N 1
ATOM 3035 C CA . ASP A 1 367 ? -15.933 -8.327 18.441 1.00 95.25 367 ASP A CA 1
ATOM 3036 C C . ASP A 1 367 ? -15.423 -7.978 17.038 1.00 95.25 367 ASP A C 1
ATOM 3038 O O . ASP A 1 367 ? -14.313 -8.362 16.677 1.00 95.25 367 ASP A O 1
ATOM 3042 N N . LEU A 1 368 ? -16.173 -7.194 16.257 1.00 95.56 368 LEU A N 1
ATOM 3043 C CA . LEU A 1 368 ? -15.693 -6.724 14.957 1.00 95.56 368 LEU A CA 1
ATOM 3044 C C . LEU A 1 368 ? -14.483 -5.788 15.091 1.00 95.56 368 LEU A C 1
ATOM 3046 O O . LEU A 1 368 ? -13.520 -5.930 14.340 1.00 95.56 368 LEU A O 1
ATOM 3050 N N . ILE A 1 369 ? -14.511 -4.839 16.032 1.00 95.94 369 ILE A N 1
ATOM 3051 C CA . ILE A 1 369 ? -13.375 -3.938 16.294 1.00 95.94 369 ILE A CA 1
ATOM 3052 C C . ILE A 1 369 ? -12.134 -4.738 16.692 1.00 95.94 369 ILE A C 1
ATOM 3054 O O . ILE A 1 369 ? -11.036 -4.468 16.206 1.00 95.94 369 ILE A O 1
ATOM 3058 N N . LYS A 1 370 ? -12.303 -5.754 17.536 1.00 94.62 370 LYS A N 1
ATOM 3059 C CA . LYS A 1 370 ? -11.237 -6.672 17.925 1.00 94.62 370 LYS A CA 1
ATOM 3060 C C . LYS A 1 370 ? -10.655 -7.412 16.719 1.00 94.62 370 LYS A C 1
ATOM 3062 O O . LYS A 1 370 ? -9.433 -7.467 16.598 1.00 94.62 370 LYS A O 1
ATOM 3067 N N . GLU A 1 371 ? -11.487 -7.914 15.806 1.00 93.38 371 GLU A N 1
ATOM 3068 C CA . GLU A 1 371 ? -10.998 -8.528 14.562 1.00 93.38 371 GLU A CA 1
ATOM 3069 C C . GLU A 1 371 ? -10.251 -7.528 13.672 1.00 93.38 371 GLU A C 1
ATOM 3071 O O . GLU A 1 371 ? -9.212 -7.870 13.113 1.00 93.38 371 GLU A O 1
ATOM 3076 N N . ILE A 1 372 ? -10.721 -6.278 13.576 1.00 93.88 372 ILE A N 1
ATOM 3077 C CA . ILE A 1 372 ? -10.012 -5.214 12.848 1.00 93.88 372 ILE A CA 1
ATOM 3078 C C . ILE A 1 372 ? -8.615 -5.000 13.447 1.00 93.88 372 ILE A C 1
ATOM 3080 O O . ILE A 1 372 ? -7.635 -5.032 12.705 1.00 93.88 372 ILE A O 1
ATOM 3084 N N . ILE A 1 373 ? -8.507 -4.854 14.772 1.00 92.50 373 ILE A N 1
ATOM 3085 C CA . ILE A 1 373 ? -7.223 -4.654 15.466 1.00 92.50 373 ILE A CA 1
ATOM 3086 C C . ILE A 1 373 ? -6.272 -5.835 15.219 1.00 92.50 373 ILE A C 1
ATOM 3088 O O . ILE A 1 373 ? -5.096 -5.626 14.932 1.00 92.50 373 ILE A O 1
ATOM 3092 N N . LYS A 1 374 ? -6.772 -7.075 15.288 1.00 88.69 374 LYS A N 1
ATOM 3093 C CA . LYS A 1 374 ? -5.965 -8.289 15.072 1.00 88.69 374 LYS A CA 1
ATOM 3094 C C . LYS A 1 374 ? -5.564 -8.513 13.609 1.00 88.69 374 LYS A C 1
ATOM 3096 O O . LYS A 1 374 ? -4.532 -9.130 13.341 1.00 88.69 374 LYS A O 1
ATOM 3101 N N . SER A 1 375 ? -6.355 -8.012 12.657 1.00 85.94 375 SER A N 1
ATOM 3102 C CA . SER A 1 375 ? -6.130 -8.244 11.223 1.00 85.94 375 SER A CA 1
ATOM 3103 C C . SER A 1 375 ? -4.811 -7.665 10.698 1.00 85.94 375 SER A C 1
ATOM 3105 O O . SER A 1 375 ? -4.259 -8.216 9.748 1.00 85.94 375 SER A O 1
ATOM 3107 N N . VAL A 1 376 ? -4.260 -6.640 11.364 1.00 79.62 376 VAL A N 1
ATOM 3108 C CA . VAL A 1 376 ? -2.934 -6.055 11.074 1.00 79.62 376 VAL A CA 1
ATOM 3109 C C . VAL A 1 376 ? -1.824 -7.118 11.090 1.00 79.62 376 VAL A C 1
ATOM 3111 O O . VAL A 1 376 ? -0.877 -7.046 10.310 1.00 79.62 376 VAL A O 1
ATOM 3114 N N . SER A 1 377 ? -1.971 -8.142 11.935 1.00 74.81 377 SER A N 1
ATOM 3115 C CA . SER A 1 377 ? -1.016 -9.248 12.086 1.00 74.81 377 SER A CA 1
ATOM 3116 C C . SER A 1 377 ? -1.484 -10.553 11.433 1.00 74.81 377 SER A C 1
ATOM 3118 O O . SER A 1 377 ? -0.892 -11.600 11.684 1.00 74.81 377 SER A O 1
ATOM 3120 N N . LYS A 1 378 ? -2.556 -10.522 10.623 1.00 76.00 378 LYS A N 1
ATOM 3121 C CA . LYS A 1 378 ? -3.191 -11.716 10.019 1.00 76.00 378 LYS A CA 1
ATOM 3122 C C . LYS A 1 378 ? -3.622 -12.773 11.059 1.00 76.00 378 LYS A C 1
ATOM 3124 O O . LYS A 1 378 ? -3.734 -13.952 10.733 1.00 76.00 378 LYS A O 1
ATOM 3129 N N . ASP A 1 379 ? -3.882 -12.339 12.295 1.00 75.06 379 ASP A N 1
ATOM 3130 C CA . ASP A 1 379 ? -4.311 -13.171 13.430 1.00 75.06 379 ASP A CA 1
ATOM 3131 C C . ASP A 1 379 ? -5.824 -13.000 13.705 1.00 75.06 379 ASP A C 1
ATOM 3133 O O . ASP A 1 379 ? -6.284 -13.028 14.849 1.00 75.06 379 ASP A O 1
ATOM 3137 N N . ASN A 1 380 ? -6.610 -12.734 12.656 1.00 74.94 380 ASN A N 1
ATOM 3138 C CA . ASN A 1 380 ? -8.068 -12.708 12.742 1.00 74.94 380 ASN A CA 1
ATOM 3139 C C . ASN A 1 380 ? -8.599 -14.146 12.838 1.00 74.94 380 ASN A C 1
ATOM 3141 O O . ASN A 1 380 ? -8.348 -14.974 11.962 1.00 74.94 380 ASN A O 1
ATOM 3145 N N . ASP A 1 381 ? -9.352 -14.427 13.897 1.00 72.38 381 ASP A N 1
ATOM 3146 C CA . ASP A 1 381 ? -9.740 -15.788 14.277 1.00 72.38 381 ASP A CA 1
ATOM 3147 C C . ASP A 1 381 ? -11.262 -15.985 14.254 1.00 72.38 381 ASP A C 1
ATOM 3149 O O . ASP A 1 381 ? -11.726 -17.121 14.338 1.00 72.38 381 ASP A O 1
ATOM 3153 N N . ASN A 1 382 ? -12.061 -14.912 14.148 1.00 80.44 382 ASN A N 1
ATOM 3154 C CA . ASN A 1 382 ? -13.518 -15.010 14.234 1.00 80.44 382 ASN A CA 1
ATOM 3155 C C . ASN A 1 382 ? -14.165 -15.264 12.857 1.00 80.44 382 ASN A C 1
ATOM 3157 O O . ASN A 1 382 ? -14.258 -14.342 12.032 1.00 80.44 382 ASN A O 1
ATOM 3161 N N . PRO A 1 383 ? -14.736 -16.463 12.612 1.00 83.88 383 PRO A N 1
ATOM 3162 C CA . PRO A 1 383 ? -15.326 -16.803 11.320 1.00 83.88 383 PRO A CA 1
ATOM 3163 C C . PRO A 1 383 ? -16.476 -15.881 10.908 1.00 83.88 383 PRO A C 1
ATOM 3165 O O . PRO A 1 383 ? -16.697 -15.675 9.714 1.00 83.88 383 PRO A O 1
ATOM 3168 N N . LYS A 1 384 ? -17.180 -15.279 11.879 1.00 88.44 384 LYS A N 1
ATOM 3169 C CA . LYS A 1 384 ? -18.322 -14.384 11.643 1.00 88.44 384 LYS A CA 1
ATOM 3170 C C . LYS A 1 384 ? -17.961 -13.183 10.766 1.00 88.44 384 LYS A C 1
ATOM 3172 O O . LYS A 1 384 ? -18.787 -12.729 9.971 1.00 88.44 384 LYS A O 1
ATOM 3177 N N . PHE A 1 385 ? -16.740 -12.666 10.899 1.00 91.56 385 PHE A N 1
ATOM 3178 C CA . PHE A 1 385 ? -16.313 -11.430 10.242 1.00 91.56 385 PHE A CA 1
ATOM 3179 C C . PHE A 1 385 ? -15.342 -11.644 9.075 1.00 91.56 385 PHE A C 1
ATOM 3181 O O . PHE A 1 385 ? -15.060 -10.692 8.347 1.00 91.56 385 PHE A O 1
ATOM 3188 N N . ASN A 1 386 ? -14.912 -12.884 8.813 1.00 88.94 386 ASN A N 1
ATOM 3189 C CA . ASN A 1 386 ? -13.954 -13.229 7.751 1.00 88.94 386 ASN A CA 1
ATOM 3190 C C . ASN A 1 386 ? -14.325 -12.681 6.363 1.00 88.94 386 ASN A C 1
ATOM 3192 O O . ASN A 1 386 ? -13.442 -12.262 5.608 1.00 88.94 386 ASN A O 1
ATOM 3196 N N . LYS A 1 387 ? -15.626 -12.585 6.057 1.00 90.31 387 LYS A N 1
ATOM 3197 C CA . LYS A 1 387 ? -16.150 -12.012 4.803 1.00 90.31 387 LYS A CA 1
ATOM 3198 C C . LYS A 1 387 ? -15.693 -10.568 4.522 1.00 90.31 387 LYS A C 1
ATOM 3200 O O . LYS A 1 387 ? -15.752 -10.125 3.378 1.00 90.31 387 LYS A O 1
ATOM 3205 N N . TYR A 1 388 ? -15.242 -9.824 5.537 1.00 91.25 388 TYR A N 1
ATOM 3206 C CA . TYR A 1 388 ? -14.742 -8.450 5.396 1.00 91.25 388 TYR A CA 1
ATOM 3207 C C . TYR A 1 388 ? -13.222 -8.358 5.157 1.00 91.25 388 TYR A C 1
ATOM 3209 O O . TYR A 1 388 ? -12.712 -7.271 4.854 1.00 91.25 388 TYR A O 1
ATOM 3217 N N . PHE A 1 389 ? -12.490 -9.470 5.272 1.00 88.06 389 PHE A N 1
ATOM 3218 C CA . PHE A 1 389 ? -11.021 -9.505 5.228 1.00 88.06 389 PHE A CA 1
ATOM 3219 C C . PHE A 1 389 ? -10.467 -10.359 4.079 1.00 88.06 389 PHE A C 1
ATOM 3221 O O . PHE A 1 389 ? -9.482 -9.960 3.450 1.00 88.06 389 PHE A O 1
ATOM 3228 N N . GLN A 1 390 ? -11.116 -11.484 3.768 1.00 83.50 390 GLN A N 1
ATOM 3229 C CA . GLN A 1 390 ? -10.635 -12.466 2.791 1.00 83.50 390 GLN A CA 1
ATOM 3230 C C . GLN A 1 390 ? -10.676 -11.938 1.352 1.00 83.50 390 GLN A C 1
ATOM 3232 O O . GLN A 1 390 ? -11.648 -11.320 0.936 1.00 83.50 390 GLN A O 1
ATOM 3237 N N . ASN A 1 391 ? -9.604 -12.158 0.590 1.00 77.00 391 ASN A N 1
ATOM 3238 C CA . ASN A 1 391 ? -9.583 -11.867 -0.843 1.00 77.00 391 ASN A CA 1
ATOM 3239 C C . ASN A 1 391 ? -10.292 -12.985 -1.618 1.00 77.00 391 ASN A C 1
ATOM 3241 O O . ASN A 1 391 ? -10.159 -14.149 -1.262 1.00 77.00 391 ASN A O 1
ATOM 3245 N N . ASP A 1 392 ? -10.969 -12.627 -2.708 1.00 75.25 392 ASP A N 1
ATOM 3246 C CA . ASP A 1 392 ? -11.633 -13.597 -3.596 1.00 75.25 392 ASP A CA 1
ATOM 3247 C C . ASP A 1 392 ? -10.676 -14.255 -4.603 1.00 75.25 392 ASP A C 1
ATOM 3249 O O . ASP A 1 392 ? -11.089 -15.112 -5.375 1.00 75.25 392 ASP A O 1
ATOM 3253 N N . ASP A 1 393 ? -9.427 -13.792 -4.651 1.00 70.56 393 ASP A N 1
ATOM 3254 C CA . ASP A 1 393 ? -8.432 -14.150 -5.662 1.00 70.56 393 ASP A CA 1
ATOM 3255 C C . ASP A 1 393 ? -7.123 -14.543 -4.969 1.00 70.56 393 ASP A C 1
ATOM 3257 O O . ASP A 1 393 ? -6.663 -13.829 -4.063 1.00 70.56 393 ASP A O 1
ATOM 3261 N N . ASP A 1 394 ? -6.521 -15.652 -5.402 1.00 73.56 394 ASP A N 1
ATOM 3262 C CA . ASP A 1 394 ? -5.186 -16.058 -4.969 1.00 73.56 394 ASP A CA 1
ATOM 3263 C C . ASP A 1 394 ? -4.149 -15.274 -5.778 1.00 73.56 394 ASP A C 1
ATOM 3265 O O . ASP A 1 394 ? -3.664 -15.679 -6.837 1.00 73.56 394 ASP A O 1
ATOM 3269 N N . ILE A 1 395 ? -3.814 -14.096 -5.250 1.00 73.38 395 ILE A N 1
ATOM 3270 C CA . ILE A 1 395 ? -2.814 -13.199 -5.833 1.00 73.38 395 ILE A CA 1
ATOM 3271 C C . ILE A 1 395 ? -1.486 -13.938 -6.046 1.00 73.38 395 ILE A C 1
ATOM 3273 O O . ILE A 1 395 ? -0.818 -13.709 -7.055 1.00 73.38 395 ILE A O 1
ATOM 3277 N N . LYS A 1 396 ? -1.099 -14.831 -5.129 1.00 75.69 396 LYS A N 1
ATOM 3278 C CA . LYS A 1 396 ? 0.180 -15.531 -5.211 1.00 75.69 396 LYS A CA 1
ATOM 3279 C C . LYS A 1 396 ? 0.187 -16.484 -6.402 1.00 75.69 396 LYS A C 1
ATOM 3281 O O . LYS A 1 396 ? 1.057 -16.367 -7.263 1.00 75.69 396 LYS A O 1
ATOM 3286 N N . GLU A 1 397 ? -0.831 -17.333 -6.518 1.00 77.44 397 GLU A N 1
ATOM 3287 C CA . GLU A 1 397 ? -0.978 -18.236 -7.665 1.00 77.44 397 GLU A CA 1
ATOM 3288 C C . GLU A 1 397 ? -0.994 -17.461 -8.995 1.00 77.44 397 GLU A C 1
ATOM 3290 O O . GLU A 1 397 ? -0.324 -17.837 -9.967 1.00 77.44 397 GLU A O 1
ATOM 3295 N N . ARG A 1 398 ? -1.702 -16.324 -9.024 1.00 76.25 398 ARG A N 1
ATOM 3296 C CA . ARG A 1 398 ? -1.843 -15.476 -10.213 1.00 76.25 398 ARG A CA 1
ATOM 3297 C C . ARG A 1 398 ? -0.491 -14.995 -10.754 1.00 76.25 398 ARG A C 1
ATOM 3299 O O . ARG A 1 398 ? -0.278 -15.007 -11.971 1.00 76.25 398 ARG A O 1
ATOM 3306 N N . TYR A 1 399 ? 0.421 -14.588 -9.869 1.00 85.69 399 TYR A N 1
ATOM 3307 C CA . TYR A 1 399 ? 1.725 -14.027 -10.239 1.00 85.69 399 TYR A CA 1
ATOM 3308 C C . TYR A 1 399 ? 2.861 -15.057 -10.292 1.00 85.69 399 TYR A C 1
ATOM 3310 O O . TYR A 1 399 ? 3.850 -14.816 -10.986 1.00 85.69 399 TYR A O 1
ATOM 3318 N N . ASP A 1 400 ? 2.727 -16.228 -9.664 1.00 89.12 400 ASP A N 1
ATOM 3319 C CA . ASP A 1 400 ? 3.769 -17.267 -9.638 1.00 89.12 400 ASP A CA 1
ATOM 3320 C C . ASP A 1 400 ? 4.196 -17.731 -11.042 1.00 89.12 400 ASP A C 1
ATOM 3322 O O . ASP A 1 400 ? 5.364 -18.051 -11.290 1.00 89.12 400 ASP A O 1
ATOM 3326 N N . ARG A 1 401 ? 3.267 -17.754 -12.006 1.00 88.75 401 ARG A N 1
ATOM 3327 C CA . ARG A 1 401 ? 3.585 -18.073 -13.410 1.00 88.75 401 ARG A CA 1
ATOM 3328 C C . ARG A 1 401 ? 4.436 -16.990 -14.069 1.00 88.75 401 ARG A C 1
ATOM 3330 O O . ARG A 1 401 ? 5.453 -17.317 -14.675 1.00 88.75 401 ARG A O 1
ATOM 3337 N N . LEU A 1 402 ? 4.051 -15.722 -13.924 1.00 91.06 402 LEU A N 1
ATOM 3338 C CA . LEU A 1 402 ? 4.816 -14.593 -14.455 1.00 91.06 402 LEU A CA 1
ATOM 3339 C C . LEU A 1 402 ? 6.208 -14.535 -13.811 1.00 91.06 402 LEU A C 1
ATOM 3341 O O . LEU A 1 402 ? 7.206 -14.424 -14.514 1.00 91.06 402 LEU A O 1
ATOM 3345 N N . ASN A 1 403 ? 6.287 -14.686 -12.488 1.00 90.44 403 ASN A N 1
ATOM 3346 C CA . ASN A 1 403 ? 7.545 -14.630 -11.748 1.00 90.44 403 ASN A CA 1
ATOM 3347 C C . ASN A 1 403 ? 8.551 -15.682 -12.224 1.00 90.44 403 ASN A C 1
ATOM 3349 O O . ASN A 1 403 ? 9.728 -15.368 -12.374 1.00 90.44 403 ASN A O 1
ATOM 3353 N N . ARG A 1 404 ? 8.101 -16.904 -12.537 1.00 90.12 404 ARG A N 1
ATOM 3354 C CA . ARG A 1 404 ? 8.971 -17.922 -13.146 1.00 90.12 404 ARG A CA 1
ATOM 3355 C C . ARG A 1 404 ? 9.528 -17.469 -14.493 1.00 90.12 404 ARG A C 1
ATOM 3357 O O . ARG A 1 404 ? 10.720 -17.616 -14.720 1.00 90.12 404 ARG A O 1
ATOM 3364 N N . LEU A 1 405 ? 8.700 -16.880 -15.355 1.00 90.19 405 LEU A N 1
ATOM 3365 C CA . LEU A 1 405 ? 9.131 -16.393 -16.670 1.00 90.19 405 LEU A CA 1
ATOM 3366 C C . LEU A 1 405 ? 10.100 -15.207 -16.589 1.00 90.19 405 LEU A C 1
ATOM 3368 O O . LEU A 1 405 ? 10.947 -15.058 -17.463 1.00 90.19 405 LEU A O 1
ATOM 3372 N N . LEU A 1 406 ? 9.975 -14.367 -15.560 1.00 89.50 406 LEU A N 1
ATOM 3373 C CA . LEU A 1 406 ? 10.870 -13.229 -15.342 1.00 89.50 406 LEU A CA 1
ATOM 3374 C C . LEU A 1 406 ? 12.228 -13.645 -14.764 1.00 89.50 406 LEU A C 1
ATOM 3376 O O . LEU A 1 406 ? 13.194 -12.905 -14.921 1.00 89.50 406 LEU A O 1
ATOM 3380 N N . LEU A 1 407 ? 12.301 -14.794 -14.086 1.00 87.69 407 LEU A N 1
ATOM 3381 C CA . LEU A 1 407 ? 13.510 -15.277 -13.409 1.00 87.69 407 LEU A CA 1
ATOM 3382 C C . LEU A 1 407 ? 14.256 -16.377 -14.181 1.00 87.69 407 LEU A C 1
ATOM 3384 O O . LEU A 1 407 ? 15.439 -16.583 -13.918 1.00 87.69 407 LEU A O 1
ATOM 3388 N N . GLN A 1 408 ? 13.591 -17.050 -15.127 1.00 82.25 408 GLN A N 1
ATOM 3389 C CA . GLN A 1 408 ? 14.220 -17.917 -16.134 1.00 82.25 408 GLN A CA 1
ATOM 3390 C C . GLN A 1 408 ? 15.090 -17.099 -17.073 1.00 82.25 408 GLN A C 1
ATOM 3392 O O . GLN A 1 408 ? 16.262 -17.479 -17.287 1.00 82.25 408 GLN A O 1
#